Protein AF-U6LQ67-F1 (afdb_monomer)

Structure (mmCIF, N/CA/C/O backbone):
data_AF-U6LQ67-F1
#
_entry.id   AF-U6LQ67-F1
#
loop_
_atom_site.group_PDB
_atom_site.id
_atom_site.type_symbol
_atom_site.label_atom_id
_atom_site.label_alt_id
_atom_site.label_comp_id
_atom_site.label_asym_id
_atom_site.label_entity_id
_atom_site.label_seq_id
_atom_site.pdbx_PDB_ins_code
_atom_site.Cartn_x
_atom_site.Cartn_y
_atom_site.Cartn_z
_atom_site.occupancy
_atom_site.B_iso_or_equiv
_atom_site.auth_seq_id
_atom_site.auth_comp_id
_atom_site.auth_asym_id
_atom_site.auth_atom_id
_atom_site.pdbx_PDB_model_num
ATOM 1 N N . MET A 1 1 ? 51.094 27.244 -54.523 1.00 34.84 1 MET A N 1
ATOM 2 C CA . MET A 1 1 ? 50.079 27.861 -53.650 1.00 34.84 1 MET A CA 1
ATOM 3 C C . MET A 1 1 ? 49.718 26.811 -52.636 1.00 34.84 1 MET A C 1
ATOM 5 O O . MET A 1 1 ? 49.328 25.716 -53.022 1.00 34.84 1 MET A O 1
ATOM 9 N N . ASP A 1 2 ? 50.052 27.140 -51.400 1.00 28.16 2 ASP A N 1
ATOM 10 C CA . ASP A 1 2 ? 50.406 26.227 -50.329 1.00 28.16 2 ASP A CA 1
ATOM 11 C C . ASP A 1 2 ? 49.212 25.670 -49.557 1.00 28.16 2 ASP A C 1
ATOM 13 O O . ASP A 1 2 ? 48.165 26.298 -49.416 1.00 28.16 2 ASP A O 1
ATOM 17 N N . TRP A 1 3 ? 49.459 24.469 -49.049 1.00 30.73 3 TRP A N 1
ATOM 18 C CA . TRP A 1 3 ? 48.820 23.827 -47.910 1.00 30.73 3 TRP A CA 1
ATOM 19 C C . TRP A 1 3 ? 48.907 24.692 -46.640 1.00 30.73 3 TRP A C 1
ATOM 21 O O . TRP A 1 3 ? 49.939 25.317 -46.407 1.00 30.73 3 TRP A O 1
ATOM 31 N N . ASN A 1 4 ? 47.882 24.641 -45.781 1.00 27.70 4 ASN A N 1
ATOM 32 C CA . ASN A 1 4 ? 48.061 24.806 -44.336 1.00 27.70 4 ASN A CA 1
ATOM 33 C C . ASN A 1 4 ? 46.931 24.148 -43.526 1.00 27.70 4 ASN A C 1
ATOM 35 O O . ASN A 1 4 ? 45.749 24.293 -43.839 1.00 27.70 4 ASN A O 1
ATOM 39 N N . GLU A 1 5 ? 47.363 23.427 -42.493 1.00 33.50 5 GLU A N 1
ATOM 40 C CA . GLU A 1 5 ? 46.608 22.753 -41.433 1.00 33.50 5 GLU A CA 1
ATOM 41 C C . GLU A 1 5 ? 46.210 23.709 -40.287 1.00 33.50 5 GLU A C 1
ATOM 43 O O . GLU A 1 5 ? 46.824 24.760 -40.114 1.00 33.50 5 GLU A O 1
ATOM 48 N N . ALA A 1 6 ? 45.280 23.227 -39.443 1.00 29.20 6 ALA A N 1
ATOM 49 C CA . ALA A 1 6 ? 44.926 23.686 -38.086 1.00 29.20 6 ALA A CA 1
ATOM 50 C C . ALA A 1 6 ? 44.157 25.030 -38.006 1.00 29.20 6 ALA A C 1
ATOM 52 O O . ALA A 1 6 ? 44.469 25.984 -38.700 1.00 29.20 6 ALA A O 1
ATOM 53 N N . THR A 1 7 ? 43.091 25.194 -37.215 1.00 29.09 7 THR A N 1
ATOM 54 C CA . THR A 1 7 ? 42.844 24.722 -35.844 1.00 29.09 7 THR A CA 1
ATOM 55 C C . THR A 1 7 ? 41.350 24.526 -35.557 1.00 29.09 7 THR A C 1
ATOM 57 O O . THR A 1 7 ? 40.493 25.291 -35.993 1.00 29.09 7 THR A O 1
ATOM 60 N N . ALA A 1 8 ? 41.072 23.520 -34.729 1.00 28.45 8 ALA A N 1
ATOM 61 C CA . ALA A 1 8 ? 39.851 23.377 -33.954 1.00 28.45 8 ALA A CA 1
ATOM 62 C C . ALA A 1 8 ? 39.781 24.428 -32.831 1.00 28.45 8 ALA A C 1
ATOM 64 O O . ALA A 1 8 ? 40.790 24.674 -32.176 1.00 28.45 8 ALA A O 1
ATOM 65 N N . THR A 1 9 ? 38.584 24.952 -32.550 1.00 26.92 9 THR A N 1
ATOM 66 C CA . THR A 1 9 ? 38.190 25.424 -31.210 1.00 26.92 9 THR A CA 1
ATOM 67 C C . THR A 1 9 ? 36.676 25.328 -31.040 1.00 26.92 9 THR A C 1
ATOM 69 O O . THR A 1 9 ? 35.925 26.011 -31.729 1.00 26.92 9 THR A O 1
ATOM 72 N N . ASN A 1 10 ? 36.294 24.435 -30.125 1.00 27.80 10 ASN A N 1
ATOM 73 C CA . ASN A 1 10 ? 35.146 24.427 -29.216 1.00 27.80 10 ASN A CA 1
ATOM 74 C C . ASN A 1 10 ? 34.001 25.414 -29.489 1.00 27.80 10 ASN A C 1
ATOM 76 O O . ASN A 1 10 ? 34.122 26.613 -29.244 1.00 27.80 10 ASN A O 1
ATOM 80 N N . LEU A 1 11 ? 32.847 24.859 -29.859 1.00 27.86 11 LEU A N 1
ATOM 81 C CA . LEU A 1 11 ? 31.544 25.442 -29.565 1.00 27.86 11 LEU A CA 1
ATOM 82 C C . LEU A 1 11 ? 30.973 24.677 -28.368 1.00 27.86 11 LEU A C 1
ATOM 84 O O . LEU A 1 11 ? 30.613 23.507 -28.492 1.00 27.86 11 LEU A O 1
ATOM 88 N N . ASP A 1 12 ? 30.964 25.353 -27.219 1.00 25.84 12 ASP A N 1
ATOM 89 C CA . ASP A 1 12 ? 30.278 24.947 -25.994 1.00 25.84 12 ASP A CA 1
ATOM 90 C C . ASP A 1 12 ? 28.808 24.634 -26.303 1.00 25.84 12 ASP A C 1
ATOM 92 O O . ASP A 1 12 ? 28.009 25.518 -26.624 1.00 25.84 12 ASP A O 1
ATOM 96 N N . LEU A 1 13 ? 28.449 23.356 -26.198 1.00 28.00 13 LEU A N 1
ATOM 97 C CA . LEU A 1 13 ? 27.066 22.928 -26.058 1.00 28.00 13 LEU A CA 1
ATOM 98 C C . LEU A 1 13 ? 26.655 23.211 -24.614 1.00 28.00 13 LEU A C 1
ATOM 100 O O . LEU A 1 13 ? 27.131 22.567 -23.683 1.00 28.00 13 LEU A O 1
ATOM 104 N N . HIS A 1 14 ? 25.769 24.190 -24.442 1.00 26.80 14 HIS A N 1
ATOM 105 C CA . HIS A 1 14 ? 25.055 24.418 -23.194 1.00 26.80 14 HIS A CA 1
ATOM 106 C C . HIS A 1 14 ? 24.382 23.115 -22.738 1.00 26.80 14 HIS A C 1
ATOM 108 O O . HIS A 1 14 ? 23.381 22.688 -23.316 1.00 26.80 14 HIS A O 1
ATOM 114 N N . ALA A 1 15 ? 24.930 22.499 -21.691 1.00 29.09 15 ALA A N 1
ATOM 115 C CA . ALA A 1 15 ? 24.243 21.481 -20.920 1.00 29.09 15 ALA A CA 1
ATOM 116 C C . ALA A 1 15 ? 23.007 22.131 -20.280 1.00 29.09 15 ALA A C 1
ATOM 118 O O . ALA A 1 15 ? 23.117 22.946 -19.365 1.00 29.09 15 ALA A O 1
ATOM 119 N N . TYR A 1 16 ? 21.825 21.807 -20.801 1.00 28.92 16 TYR A N 1
ATOM 120 C CA . TYR A 1 16 ? 20.585 21.971 -20.054 1.00 28.92 16 TYR A CA 1
ATOM 121 C C . TYR A 1 16 ? 20.564 20.868 -18.997 1.00 28.92 16 TYR A C 1
ATOM 123 O O . TYR A 1 16 ? 20.139 19.745 -19.258 1.00 28.92 16 TYR A O 1
ATOM 131 N N . GLU A 1 17 ? 21.081 21.189 -17.816 1.00 30.50 17 GLU A N 1
ATOM 132 C CA . GLU A 1 17 ? 20.871 20.408 -16.604 1.00 30.50 17 GLU A CA 1
ATOM 133 C C . GLU A 1 17 ? 19.377 20.527 -16.263 1.00 30.50 17 GLU A C 1
ATOM 135 O O . GLU A 1 17 ? 18.907 21.532 -15.728 1.00 30.50 17 GLU A O 1
ATOM 140 N N . PHE A 1 18 ? 18.586 19.550 -16.716 1.00 36.59 18 PHE A N 1
ATOM 141 C CA . PHE A 1 18 ? 17.201 19.406 -16.285 1.00 36.59 18 PHE A CA 1
ATOM 142 C C . PHE A 1 18 ? 17.242 18.940 -14.833 1.00 36.59 18 PHE A C 1
ATOM 144 O O . PHE A 1 18 ? 17.422 17.757 -14.553 1.00 36.59 18 PHE A O 1
ATOM 151 N N . ASP A 1 19 ? 17.092 19.900 -13.926 1.00 34.44 19 ASP A N 1
ATOM 152 C CA . ASP A 1 19 ? 16.809 19.676 -12.516 1.00 34.44 19 ASP A CA 1
ATOM 153 C C . ASP A 1 19 ? 15.403 19.053 -12.435 1.00 34.44 19 ASP A C 1
ATOM 155 O O . ASP A 1 19 ? 14.383 19.737 -12.291 1.00 34.44 19 ASP A O 1
ATOM 159 N N . LEU A 1 20 ? 15.329 17.740 -12.685 1.00 38.47 20 LEU A N 1
ATOM 160 C CA . LEU A 1 20 ? 14.154 16.922 -12.416 1.00 38.47 20 LEU A CA 1
ATOM 161 C C . LEU A 1 20 ? 13.950 16.988 -10.908 1.00 38.47 20 LEU A C 1
ATOM 163 O O . LEU A 1 20 ? 14.510 16.184 -10.166 1.00 38.47 20 LEU A O 1
ATOM 167 N N . ARG A 1 21 ? 13.192 17.992 -10.458 1.00 34.97 21 ARG A N 1
ATOM 168 C CA . ARG A 1 21 ? 12.783 18.127 -9.064 1.00 34.97 21 ARG A CA 1
ATOM 169 C C . ARG A 1 21 ? 12.209 16.794 -8.630 1.00 34.97 21 ARG A C 1
ATOM 171 O O . ARG A 1 21 ? 11.147 16.382 -9.096 1.00 34.97 21 ARG A O 1
ATOM 178 N N . THR A 1 22 ? 12.938 16.105 -7.765 1.00 36.56 22 THR A N 1
ATOM 179 C CA . THR A 1 22 ? 12.464 14.863 -7.185 1.00 36.56 22 THR A CA 1
ATOM 180 C C . THR A 1 22 ? 11.156 15.170 -6.446 1.00 36.56 22 THR A C 1
ATOM 182 O O . THR A 1 22 ? 11.064 16.210 -5.782 1.00 36.56 22 THR A O 1
ATOM 185 N N . PRO A 1 23 ? 10.140 14.288 -6.491 1.00 37.06 23 PRO A N 1
ATOM 186 C CA . PRO A 1 23 ? 8.887 14.464 -5.745 1.00 37.06 23 PRO A CA 1
ATOM 187 C C . PRO A 1 23 ? 9.084 14.700 -4.238 1.00 37.06 23 PRO A C 1
ATOM 189 O O . PRO A 1 23 ? 8.153 15.094 -3.538 1.00 37.06 23 PRO A O 1
ATOM 192 N N . THR A 1 24 ? 10.299 14.489 -3.724 1.00 36.69 24 THR A N 1
ATOM 193 C CA . THR A 1 24 ? 10.688 14.820 -2.359 1.00 36.69 24 THR A CA 1
ATOM 194 C C . THR A 1 24 ? 10.690 16.317 -2.028 1.00 36.69 24 THR A C 1
ATOM 196 O O . THR A 1 24 ? 10.490 16.657 -0.864 1.00 36.69 24 THR A O 1
ATOM 199 N N . GLU A 1 25 ? 10.807 17.239 -2.993 1.00 37.34 25 GLU A N 1
ATOM 200 C CA . GLU A 1 25 ? 10.705 18.678 -2.680 1.00 37.34 25 GLU A CA 1
ATOM 201 C C . GLU A 1 25 ? 9.300 19.088 -2.189 1.00 37.34 25 GLU A C 1
ATOM 203 O O . GLU A 1 25 ? 9.156 20.059 -1.440 1.00 37.34 25 GLU A O 1
ATOM 208 N N . ALA A 1 26 ? 8.263 18.305 -2.514 1.00 35.53 26 ALA A N 1
ATOM 209 C CA . ALA A 1 26 ? 6.903 18.503 -2.009 1.00 35.53 26 ALA A CA 1
ATOM 210 C C . ALA A 1 26 ? 6.765 18.240 -0.492 1.00 35.53 26 ALA A C 1
ATOM 212 O O . ALA A 1 26 ? 5.780 18.663 0.117 1.00 35.53 26 ALA A O 1
ATOM 213 N N . PHE A 1 27 ? 7.758 17.611 0.153 1.00 33.94 27 PHE A N 1
ATOM 214 C CA . PHE A 1 27 ? 7.773 17.406 1.608 1.00 33.94 27 PHE A CA 1
ATOM 215 C C . PHE A 1 27 ? 8.174 18.661 2.408 1.00 33.94 27 PHE A C 1
ATOM 217 O O . PHE A 1 27 ? 8.126 18.640 3.636 1.00 33.94 27 PHE A O 1
ATOM 224 N N . HIS A 1 28 ? 8.516 19.773 1.745 1.00 37.94 28 HIS A N 1
ATOM 225 C CA . HIS A 1 28 ? 8.918 21.032 2.394 1.00 37.94 28 HIS A CA 1
ATOM 226 C C . HIS A 1 28 ? 7.809 22.101 2.455 1.00 37.94 28 HIS A C 1
ATOM 228 O O . HIS A 1 28 ? 8.085 23.281 2.689 1.00 37.94 28 HIS A O 1
ATOM 234 N N . GLY A 1 29 ? 6.543 21.716 2.260 1.00 33.41 29 GLY A N 1
ATOM 235 C CA . GLY A 1 29 ? 5.403 22.630 2.360 1.00 33.41 29 GLY A CA 1
ATOM 236 C C . GLY A 1 29 ? 5.190 23.192 3.783 1.00 33.41 29 GLY A C 1
ATOM 237 O O . GLY A 1 29 ? 5.403 22.490 4.772 1.00 33.41 29 GLY A O 1
ATOM 238 N N . PRO A 1 30 ? 4.690 24.436 3.933 1.00 35.97 30 PRO A N 1
ATOM 239 C CA . PRO A 1 30 ? 4.509 25.099 5.234 1.00 35.97 30 PRO A CA 1
ATOM 240 C C . PRO A 1 30 ? 3.504 24.413 6.180 1.00 35.97 30 PRO A C 1
ATOM 242 O O . PRO A 1 30 ? 3.394 24.806 7.339 1.00 35.97 30 PRO A O 1
ATOM 245 N N . GLN A 1 31 ? 2.779 23.391 5.715 1.00 34.81 31 GLN A N 1
ATOM 246 C CA . GLN A 1 31 ? 1.830 22.621 6.524 1.00 34.81 31 GLN A CA 1
ATOM 247 C C . GLN A 1 31 ? 2.480 21.448 7.288 1.00 34.81 31 GLN A C 1
ATOM 249 O O . GLN A 1 31 ? 1.849 20.898 8.187 1.00 34.81 31 GLN A O 1
ATOM 254 N N . PHE A 1 32 ? 3.747 21.118 6.994 1.00 36.56 32 PHE A N 1
ATOM 255 C CA . PHE A 1 32 ? 4.574 20.164 7.743 1.00 36.56 32 PHE A CA 1
ATOM 256 C C . PHE A 1 32 ? 6.036 20.651 7.775 1.00 36.56 32 PHE A C 1
ATOM 258 O O . PHE A 1 32 ? 6.843 20.240 6.943 1.00 36.56 32 PHE A O 1
ATOM 265 N N . PRO A 1 33 ? 6.424 21.542 8.707 1.00 35.28 33 PRO A N 1
ATOM 266 C CA . PRO A 1 33 ? 7.796 22.026 8.761 1.00 35.28 33 PRO A CA 1
ATOM 267 C C . PRO A 1 33 ? 8.719 20.929 9.314 1.00 35.28 33 PRO A C 1
ATOM 269 O O . PRO A 1 33 ? 8.912 20.806 10.520 1.00 35.28 33 PRO A O 1
ATOM 272 N N . LEU A 1 34 ? 9.335 20.158 8.416 1.00 37.56 34 LEU A N 1
ATOM 273 C CA . LEU A 1 34 ? 10.495 19.296 8.698 1.00 37.56 34 LEU A CA 1
ATOM 274 C C . LEU A 1 34 ? 11.811 20.099 8.837 1.00 37.56 34 LEU A C 1
ATOM 276 O O . LEU A 1 34 ? 12.871 19.530 9.082 1.00 37.56 34 LEU A O 1
ATOM 280 N N . ASN A 1 35 ? 11.763 21.430 8.710 1.00 31.62 35 ASN A N 1
ATOM 281 C CA . ASN A 1 35 ? 12.937 22.286 8.507 1.00 31.62 35 ASN A CA 1
ATOM 282 C C . ASN A 1 35 ? 13.751 22.658 9.763 1.00 31.62 35 ASN A C 1
ATOM 284 O O . ASN A 1 35 ? 14.553 23.586 9.683 1.00 31.62 35 ASN A O 1
ATOM 288 N N . ASP A 1 36 ? 13.628 21.966 10.901 1.00 32.84 36 ASP A N 1
ATOM 289 C CA . ASP A 1 36 ? 14.547 22.243 12.018 1.00 32.84 36 ASP A CA 1
ATOM 290 C C . ASP A 1 36 ? 14.959 21.015 12.842 1.00 32.84 36 ASP A C 1
ATOM 292 O O . ASP A 1 36 ? 14.513 20.777 13.965 1.00 32.84 36 ASP A O 1
ATOM 296 N N . ALA A 1 37 ? 15.895 20.241 12.289 1.00 33.72 37 ALA A N 1
ATOM 297 C CA . ALA A 1 37 ? 16.601 19.185 13.016 1.00 33.72 37 ALA A CA 1
ATOM 298 C C . ALA A 1 37 ? 17.593 19.729 14.072 1.00 33.72 37 ALA A C 1
ATOM 300 O O . ALA A 1 37 ? 18.193 18.944 14.806 1.00 33.72 37 ALA A O 1
ATOM 301 N N . ARG A 1 38 ? 17.789 21.055 14.187 1.00 32.66 38 ARG A N 1
ATOM 302 C CA . ARG A 1 38 ? 18.742 21.658 15.141 1.00 32.66 38 ARG A CA 1
ATOM 303 C C . ARG A 1 38 ? 18.117 21.986 16.499 1.00 32.66 38 ARG A C 1
ATOM 305 O O . ARG A 1 38 ? 18.852 22.302 17.431 1.00 32.66 38 ARG A O 1
ATOM 312 N N . LEU A 1 39 ? 16.798 21.848 16.644 1.00 28.50 39 LEU A N 1
ATOM 313 C CA . LEU A 1 39 ? 16.092 21.995 17.925 1.00 28.50 39 LEU A CA 1
ATOM 314 C C . LEU A 1 39 ? 15.963 20.692 18.733 1.00 28.50 39 LEU A C 1
ATOM 316 O O . LEU A 1 39 ? 15.485 20.729 19.864 1.00 28.50 39 LEU A O 1
ATOM 320 N N . TRP A 1 40 ? 16.440 19.558 18.210 1.00 37.53 40 TRP A N 1
ATOM 321 C CA . TRP A 1 40 ? 16.346 18.253 18.877 1.00 37.53 40 TRP A CA 1
ATOM 322 C C . TRP A 1 40 ? 17.724 17.646 19.158 1.00 37.53 40 TRP A C 1
ATOM 324 O O . TRP A 1 40 ? 18.002 16.495 18.832 1.00 37.53 40 TRP A O 1
ATOM 334 N N . VAL A 1 41 ? 18.598 18.422 19.804 1.00 25.98 41 VAL A N 1
ATOM 335 C CA . VAL A 1 41 ? 19.738 17.849 20.530 1.00 25.98 41 VAL A CA 1
ATOM 336 C C . VAL A 1 41 ? 19.187 17.252 21.824 1.00 25.98 41 VAL A C 1
ATOM 338 O O . VAL A 1 41 ? 18.894 17.968 22.780 1.00 25.98 41 VAL A O 1
ATOM 341 N N . PHE A 1 42 ? 19.001 15.933 21.847 1.00 29.73 42 PHE A N 1
ATOM 342 C CA . PHE A 1 42 ? 18.798 15.206 23.096 1.00 29.73 42 PHE A CA 1
ATOM 343 C C . PHE A 1 42 ? 20.092 15.269 23.911 1.00 29.73 42 PHE A C 1
ATOM 345 O O . PHE A 1 42 ? 21.100 14.668 23.543 1.00 29.73 42 PHE A O 1
ATOM 352 N N . ASP A 1 43 ? 20.048 15.992 25.027 1.00 27.47 43 ASP A N 1
ATOM 353 C CA . ASP A 1 43 ? 21.091 15.953 26.043 1.00 27.47 43 ASP A CA 1
ATOM 354 C C . ASP A 1 43 ? 21.043 14.564 26.709 1.00 27.47 43 ASP A C 1
ATOM 356 O O . ASP A 1 43 ? 20.113 14.240 27.455 1.00 27.47 43 ASP A O 1
ATOM 360 N N . GLN A 1 44 ? 22.004 13.693 26.382 1.00 32.31 44 GLN A N 1
ATOM 361 C CA . GLN A 1 44 ? 22.204 12.419 27.075 1.00 32.31 44 GLN A CA 1
ATOM 362 C C . GLN A 1 44 ? 22.788 12.691 28.466 1.00 32.31 44 GLN A C 1
ATOM 364 O O . GLN A 1 44 ? 23.974 12.485 28.718 1.00 32.31 44 GLN A O 1
ATOM 369 N N . GLN A 1 45 ? 21.950 13.137 29.398 1.00 28.88 45 GLN A N 1
ATOM 370 C CA . GLN A 1 45 ? 22.269 13.044 30.818 1.00 28.88 45 GLN A CA 1
ATOM 371 C C . GLN A 1 45 ? 21.739 11.717 31.356 1.00 28.88 45 GLN A C 1
ATOM 373 O O . GLN A 1 45 ? 20.560 11.566 31.669 1.00 28.88 45 GLN A O 1
ATOM 378 N N . SER A 1 46 ? 22.637 10.739 31.451 1.00 32.03 46 SER A N 1
ATOM 379 C CA . SER A 1 46 ? 22.440 9.519 32.231 1.00 32.03 46 SER A CA 1
ATOM 380 C C . SER A 1 46 ? 22.202 9.880 33.703 1.00 32.03 46 SER A C 1
ATOM 382 O O . SER A 1 46 ? 23.102 10.452 34.321 1.00 32.03 46 SER A O 1
ATOM 384 N N . PRO A 1 47 ? 21.066 9.521 34.329 1.00 34.62 47 PRO A N 1
ATOM 385 C CA . PRO A 1 47 ? 20.961 9.601 35.772 1.00 34.62 47 PRO A CA 1
ATOM 386 C C . PRO A 1 47 ? 21.604 8.347 36.374 1.00 34.62 47 PRO A C 1
ATOM 388 O O . PRO A 1 47 ? 21.013 7.269 36.417 1.00 34.62 47 PRO A O 1
ATOM 391 N N . SER A 1 48 ? 22.835 8.492 36.859 1.00 38.38 48 SER A N 1
ATOM 392 C CA . SER A 1 48 ? 23.416 7.576 37.838 1.00 38.38 48 SER A CA 1
ATOM 393 C C . SER A 1 48 ? 22.705 7.783 39.178 1.00 38.38 48 SER A C 1
ATOM 395 O O . SER A 1 48 ? 23.070 8.664 39.954 1.00 38.38 48 SER A O 1
ATOM 397 N N . GLY A 1 49 ? 21.659 6.997 39.424 1.00 32.84 49 GLY A N 1
ATOM 398 C CA . GLY A 1 49 ? 20.948 6.938 40.697 1.00 32.84 49 GLY A CA 1
ATOM 399 C C . GLY A 1 49 ? 21.101 5.561 41.326 1.00 32.84 49 GLY A C 1
ATOM 400 O O . GLY A 1 49 ? 20.323 4.656 41.046 1.00 32.84 49 GLY A O 1
ATOM 401 N N . THR A 1 50 ? 22.123 5.401 42.161 1.00 38.16 50 THR A N 1
ATOM 402 C CA . THR A 1 50 ? 22.292 4.254 43.055 1.00 38.16 50 THR A CA 1
ATOM 403 C C . THR A 1 50 ? 21.220 4.326 44.139 1.00 38.16 50 THR A C 1
ATOM 405 O O . THR A 1 50 ? 21.161 5.301 44.887 1.00 38.16 50 THR A O 1
ATOM 408 N N . THR A 1 51 ? 20.384 3.301 44.276 1.00 30.69 51 THR A N 1
ATOM 409 C CA . THR A 1 51 ? 19.619 3.090 45.511 1.00 30.69 51 THR A CA 1
ATOM 410 C C . THR A 1 51 ? 19.660 1.613 45.853 1.00 30.69 51 THR A C 1
ATOM 412 O O . THR A 1 51 ? 18.994 0.778 45.249 1.00 30.69 51 THR A O 1
ATOM 415 N N . THR A 1 52 ? 20.545 1.318 46.796 1.00 38.53 52 THR A N 1
ATOM 416 C CA . THR A 1 52 ? 20.590 0.089 47.573 1.00 38.53 52 THR A CA 1
ATOM 417 C C . THR A 1 52 ? 19.390 0.103 48.505 1.00 38.53 52 THR A C 1
ATOM 419 O O . THR A 1 52 ? 19.284 1.031 49.302 1.00 38.53 52 THR A O 1
ATOM 422 N N . ASP A 1 53 ? 18.531 -0.910 48.448 1.00 35.25 53 ASP A N 1
ATOM 423 C CA . ASP A 1 53 ? 17.715 -1.233 49.610 1.00 35.25 53 ASP A CA 1
ATOM 424 C C . ASP A 1 53 ? 17.626 -2.743 49.806 1.00 35.25 53 ASP A C 1
ATOM 426 O O . ASP A 1 53 ? 17.412 -3.525 48.878 1.00 35.25 53 ASP A O 1
ATOM 430 N N . GLN A 1 54 ? 17.931 -3.119 51.041 1.00 38.31 54 GLN A N 1
ATOM 431 C CA . GLN A 1 54 ? 18.059 -4.476 51.538 1.00 38.31 54 GLN A CA 1
ATOM 432 C C . GLN A 1 54 ? 16.670 -5.066 51.786 1.00 38.31 54 GLN A C 1
ATOM 434 O O . GLN A 1 54 ? 15.786 -4.390 52.306 1.00 38.31 54 GLN A O 1
ATOM 439 N N . MET A 1 55 ? 16.508 -6.363 51.531 1.00 35.22 55 MET A N 1
ATOM 440 C CA . MET A 1 55 ? 15.483 -7.158 52.206 1.00 35.22 55 MET A CA 1
ATOM 441 C C . MET A 1 55 ? 16.134 -8.366 52.891 1.00 35.22 55 MET A C 1
ATOM 443 O O . MET A 1 55 ? 17.085 -8.931 52.342 1.00 35.22 55 MET A O 1
ATOM 447 N N . PRO A 1 56 ? 15.680 -8.730 54.104 1.00 46.38 56 PRO A N 1
ATOM 448 C CA . PRO A 1 56 ? 16.380 -9.667 54.965 1.00 46.38 56 PRO A CA 1
ATOM 449 C C . PRO A 1 56 ? 16.067 -11.118 54.598 1.00 46.38 56 PRO A C 1
ATOM 451 O O . PRO A 1 56 ? 14.951 -11.465 54.211 1.00 46.38 56 PRO A O 1
ATOM 454 N N . GLY A 1 57 ? 17.089 -11.957 54.754 1.00 35.59 57 GLY A N 1
ATOM 455 C CA . GLY A 1 57 ? 16.999 -13.401 54.609 1.00 35.59 57 GLY A CA 1
ATOM 456 C C . GLY A 1 57 ? 16.180 -14.049 55.723 1.00 35.59 57 GLY A C 1
ATOM 457 O O . GLY A 1 57 ? 16.207 -13.617 56.875 1.00 35.59 57 GLY A O 1
ATOM 458 N N . VAL A 1 58 ? 15.483 -15.119 55.349 1.00 45.56 58 VAL A N 1
ATOM 459 C CA . VAL A 1 58 ? 14.927 -16.108 56.270 1.00 45.56 58 VAL A CA 1
ATOM 460 C C . VAL A 1 58 ? 15.703 -17.402 56.053 1.00 45.56 58 VAL A C 1
ATOM 462 O O . VAL A 1 58 ? 15.794 -17.912 54.936 1.00 45.56 58 VAL A O 1
ATOM 465 N N . GLU A 1 59 ? 16.307 -17.857 57.142 1.00 43.34 59 GLU A N 1
ATOM 466 C CA . GLU A 1 59 ? 17.115 -19.059 57.281 1.00 43.34 59 GLU A CA 1
ATOM 467 C C . GLU A 1 59 ? 16.279 -20.346 57.397 1.00 43.34 59 GLU A C 1
ATOM 469 O O . GLU A 1 59 ? 15.199 -20.361 57.981 1.00 43.34 59 GLU A O 1
ATOM 474 N N . GLU A 1 60 ? 16.902 -21.411 56.880 1.00 41.53 60 GLU A N 1
ATOM 475 C CA . GLU A 1 60 ? 16.990 -22.791 57.392 1.00 41.53 60 GLU A CA 1
ATOM 476 C C . GLU A 1 60 ? 15.775 -23.737 57.440 1.00 41.53 60 GLU A C 1
ATOM 478 O O . GLU A 1 60 ? 14.717 -23.458 57.994 1.00 41.53 60 GLU A O 1
ATOM 483 N N . GLY A 1 61 ? 16.007 -24.969 56.949 1.00 32.34 61 GLY A N 1
ATOM 484 C CA . GLY A 1 61 ? 15.086 -26.087 57.167 1.00 32.34 61 GLY A CA 1
ATOM 485 C C . GLY A 1 61 ? 15.341 -27.418 56.437 1.00 32.34 61 GLY A C 1
ATOM 486 O O . GLY A 1 61 ? 14.423 -27.924 55.814 1.00 32.34 61 GLY A O 1
ATOM 487 N N . ASN A 1 62 ? 16.542 -27.996 56.572 1.00 35.22 62 ASN A N 1
ATOM 488 C CA . ASN A 1 62 ? 16.848 -29.440 56.717 1.00 35.22 62 ASN A CA 1
ATOM 489 C C . ASN A 1 62 ? 16.483 -30.552 55.676 1.00 35.22 62 ASN A C 1
ATOM 491 O O . ASN A 1 62 ? 15.329 -30.885 55.435 1.00 35.22 62 ASN A O 1
ATOM 495 N N . THR A 1 63 ? 17.576 -31.254 55.300 1.00 38.72 63 THR A N 1
ATOM 496 C CA . THR A 1 63 ? 17.855 -32.724 55.306 1.00 38.72 63 THR A CA 1
ATOM 497 C C . THR A 1 63 ? 17.518 -33.653 54.112 1.00 38.72 63 THR A C 1
ATOM 499 O O . THR A 1 63 ? 16.667 -33.348 53.285 1.00 38.72 63 THR A O 1
ATOM 502 N N . PRO A 1 64 ? 18.290 -34.767 53.949 1.00 53.31 64 PRO A N 1
ATOM 503 C CA . PRO A 1 64 ? 18.744 -35.263 52.648 1.00 53.31 64 PRO A CA 1
ATOM 504 C C . PRO A 1 64 ? 18.155 -36.625 52.246 1.00 53.31 64 PRO A C 1
ATOM 506 O O . PRO A 1 64 ? 17.777 -37.434 53.092 1.00 53.31 64 PRO A O 1
ATOM 509 N N . VAL A 1 65 ? 18.230 -36.950 50.952 1.00 43.84 65 VAL A N 1
ATOM 510 C CA . VAL A 1 65 ? 18.068 -38.325 50.459 1.00 43.84 65 VAL A CA 1
ATOM 511 C C . VAL A 1 65 ? 19.238 -38.685 49.546 1.00 43.84 65 VAL A C 1
ATOM 513 O O . VAL A 1 65 ? 19.440 -38.104 48.483 1.00 43.84 65 VAL A O 1
ATOM 516 N N . LYS A 1 66 ? 20.021 -39.666 50.009 1.00 42.72 66 LYS A N 1
ATOM 517 C CA . LYS A 1 66 ? 20.956 -40.471 49.217 1.00 42.72 66 LYS A CA 1
ATOM 518 C C . LYS A 1 66 ? 20.193 -41.172 48.095 1.00 42.72 66 LYS A C 1
ATOM 520 O O . LYS A 1 66 ? 19.192 -41.811 48.389 1.00 42.72 66 LYS A O 1
ATOM 525 N N . ASN A 1 67 ? 20.743 -41.187 46.883 1.00 39.34 67 ASN A N 1
ATOM 526 C CA . ASN A 1 67 ? 20.813 -42.420 46.102 1.00 39.34 67 ASN A CA 1
ATOM 527 C C . ASN A 1 67 ? 21.954 -42.373 45.083 1.00 39.34 67 ASN A C 1
ATOM 529 O O . ASN A 1 67 ? 22.126 -41.427 44.322 1.00 39.34 67 ASN A O 1
ATOM 533 N N . SER A 1 68 ? 22.749 -43.431 45.160 1.00 44.50 68 SER A N 1
ATOM 534 C CA . SER A 1 68 ? 23.847 -43.850 44.302 1.00 44.50 68 SER A CA 1
ATOM 535 C C . SER A 1 68 ? 23.357 -44.348 42.942 1.00 44.50 68 SER A C 1
ATOM 537 O O . SER A 1 68 ? 22.331 -45.021 42.872 1.00 44.50 68 SER A O 1
ATOM 539 N N . GLY A 1 69 ? 24.152 -44.121 41.898 1.00 36.06 69 GLY A N 1
ATOM 540 C CA . GLY A 1 69 ? 23.998 -44.775 40.600 1.00 36.06 69 GLY A CA 1
ATOM 541 C C . GLY A 1 69 ? 25.073 -44.318 39.621 1.00 36.06 69 GLY A C 1
ATOM 542 O O . GLY A 1 69 ? 24.977 -43.237 39.055 1.00 36.06 69 GLY A O 1
ATOM 543 N N . GLU A 1 70 ? 26.118 -45.129 39.489 1.00 38.41 70 GLU A N 1
ATOM 544 C CA . GLU A 1 70 ? 27.226 -45.004 38.540 1.00 38.41 70 GLU A CA 1
ATOM 545 C C . GLU A 1 70 ? 26.751 -44.962 37.077 1.00 38.41 70 GLU A C 1
ATOM 547 O O . GLU A 1 70 ? 25.845 -45.705 36.708 1.00 38.41 70 GLU A O 1
ATOM 552 N N . ALA A 1 71 ? 27.418 -44.175 36.223 1.00 36.41 71 ALA A N 1
ATOM 553 C CA . ALA A 1 71 ? 28.273 -44.697 35.144 1.00 36.41 71 ALA A CA 1
ATOM 554 C C . ALA A 1 71 ? 28.624 -43.625 34.089 1.00 36.41 71 ALA A C 1
ATOM 556 O O . ALA A 1 71 ? 27.755 -43.030 33.468 1.00 36.41 71 ALA A O 1
ATOM 557 N N . SER A 1 72 ? 29.935 -43.501 33.857 1.00 37.78 72 SER A N 1
ATOM 558 C CA . SER A 1 72 ? 30.614 -43.425 32.553 1.00 37.78 72 SER A CA 1
ATOM 559 C C . SER A 1 72 ? 30.240 -42.333 31.538 1.00 37.78 72 SER A C 1
ATOM 561 O O . SER A 1 72 ? 29.171 -42.339 30.940 1.00 37.78 72 SER A O 1
ATOM 563 N N . GLY A 1 73 ? 31.225 -41.492 31.207 1.00 33.88 73 GLY A N 1
ATOM 564 C CA . GLY A 1 73 ? 31.203 -40.689 29.982 1.00 33.88 73 GLY A CA 1
ATOM 565 C C . GLY A 1 73 ? 32.217 -39.553 29.991 1.00 33.88 73 GLY A C 1
ATOM 566 O O . GLY A 1 73 ? 31.883 -38.424 30.329 1.00 33.88 73 GLY A O 1
ATOM 567 N N . ALA A 1 74 ? 33.467 -39.854 29.642 1.00 42.03 74 ALA A N 1
ATOM 568 C CA . ALA A 1 74 ? 34.536 -38.873 29.486 1.00 42.03 74 ALA A CA 1
ATOM 569 C C . ALA A 1 74 ? 34.284 -37.934 28.287 1.00 42.03 74 ALA A C 1
ATOM 571 O O . ALA A 1 74 ? 34.001 -38.402 27.186 1.00 42.03 74 ALA A O 1
ATOM 572 N N . ALA A 1 75 ? 34.464 -36.625 28.490 1.00 42.62 75 ALA A N 1
ATOM 573 C CA . ALA A 1 75 ? 34.551 -35.607 27.438 1.00 42.62 75 ALA A CA 1
ATOM 574 C C . ALA A 1 75 ? 35.616 -34.543 27.814 1.00 42.62 75 ALA A C 1
ATOM 576 O O . ALA A 1 75 ? 35.860 -34.331 29.006 1.00 42.62 75 ALA A O 1
ATOM 577 N N . PRO A 1 76 ? 36.305 -33.924 26.832 1.00 53.75 76 PRO A N 1
ATOM 578 C CA . PRO A 1 76 ? 37.595 -33.249 27.020 1.00 53.75 76 PRO A CA 1
ATOM 579 C C . PRO A 1 76 ? 37.475 -31.794 27.527 1.00 53.75 76 PRO A C 1
ATOM 581 O O . PRO A 1 76 ? 36.395 -31.206 27.468 1.00 53.75 76 PRO A O 1
ATOM 584 N N . PRO A 1 77 ? 38.576 -31.184 28.020 1.00 46.88 77 PRO A N 1
ATOM 585 C CA . PRO A 1 77 ? 38.529 -29.885 28.681 1.00 46.88 77 PRO A CA 1
ATOM 586 C C . PRO A 1 77 ? 38.497 -28.723 27.678 1.00 46.88 77 PRO A C 1
ATOM 588 O O . PRO A 1 77 ? 39.348 -28.615 26.795 1.00 46.88 77 PRO A O 1
ATOM 591 N N . LEU A 1 78 ? 37.553 -27.802 27.879 1.00 40.44 78 LEU A N 1
ATOM 592 C CA . LEU A 1 78 ? 37.540 -26.490 27.235 1.00 40.44 78 LEU A CA 1
ATOM 593 C C . LEU A 1 78 ? 38.647 -25.606 27.824 1.00 40.44 78 LEU A C 1
ATOM 595 O O . LEU A 1 78 ? 38.680 -25.315 29.022 1.00 40.44 78 LEU A O 1
ATOM 599 N N . GLN A 1 79 ? 39.558 -25.182 26.949 1.00 38.25 79 GLN A N 1
ATOM 600 C CA . GLN A 1 79 ? 40.604 -24.211 27.235 1.00 38.25 79 GLN A CA 1
ATOM 601 C C . GLN A 1 79 ? 40.009 -22.833 27.538 1.00 38.25 79 GLN A C 1
ATOM 603 O O . GLN A 1 79 ? 39.231 -22.260 26.779 1.00 38.25 79 GLN A O 1
ATOM 608 N N . ARG A 1 80 ? 40.452 -22.291 28.668 1.00 38.22 80 ARG A N 1
ATOM 609 C CA . ARG A 1 80 ? 40.191 -20.946 29.166 1.00 38.22 80 ARG A CA 1
ATOM 610 C C . ARG A 1 80 ? 41.171 -19.989 28.477 1.00 38.22 80 ARG A C 1
ATOM 612 O O . ARG A 1 80 ? 42.358 -20.012 28.795 1.00 38.22 80 ARG A O 1
ATOM 619 N N . SER A 1 81 ? 40.698 -19.166 27.542 1.00 34.41 81 SER A N 1
ATOM 620 C CA . SER A 1 81 ? 41.524 -18.145 26.883 1.00 34.41 81 SER A CA 1
ATOM 621 C C . SER A 1 81 ? 41.287 -16.758 27.484 1.00 34.41 81 SER A C 1
ATOM 623 O O . SER A 1 81 ? 40.204 -16.192 27.382 1.00 34.41 81 SER A O 1
ATOM 625 N N . GLY A 1 82 ? 42.327 -16.252 28.149 1.00 32.44 82 GLY A N 1
ATOM 626 C CA . GLY A 1 82 ? 42.986 -15.008 27.747 1.00 32.44 82 GLY A CA 1
ATOM 627 C C . GLY A 1 82 ? 42.218 -13.690 27.836 1.00 32.44 82 GLY A C 1
ATOM 628 O O . GLY A 1 82 ? 41.627 -13.229 26.870 1.00 32.44 82 GLY A O 1
ATOM 629 N N . SER A 1 83 ? 42.397 -13.006 28.965 1.00 40.56 83 SER A N 1
ATOM 630 C CA . SER A 1 83 ? 42.209 -11.561 29.137 1.00 40.56 83 SER A CA 1
ATOM 631 C C . SER A 1 83 ? 43.080 -10.759 28.154 1.00 40.56 83 SER A C 1
ATOM 633 O O . SER A 1 83 ? 44.308 -10.804 28.251 1.00 40.56 83 SER A O 1
ATOM 635 N N . GLY A 1 84 ? 42.459 -9.952 27.290 1.00 34.75 84 GLY A N 1
ATOM 636 C CA . GLY A 1 84 ? 43.127 -8.951 26.456 1.00 34.75 84 GLY A CA 1
ATOM 637 C C . GLY A 1 84 ? 42.683 -7.531 26.813 1.00 34.75 84 GLY A C 1
ATOM 638 O O . GLY A 1 84 ? 41.684 -7.045 26.298 1.00 34.75 84 GLY A O 1
ATOM 639 N N . LYS A 1 85 ? 43.434 -6.850 27.688 1.00 45.81 85 LYS A N 1
ATOM 640 C CA . LYS A 1 85 ? 43.391 -5.385 27.831 1.00 45.81 85 LYS A CA 1
ATOM 641 C C . LYS A 1 85 ? 44.335 -4.780 26.791 1.00 45.81 85 LYS A C 1
ATOM 643 O O . LYS A 1 85 ? 45.530 -5.062 26.834 1.00 45.81 85 LYS A O 1
ATOM 648 N N . GLY A 1 86 ? 43.833 -3.924 25.902 1.00 36.06 86 GLY A N 1
ATOM 649 C CA . GLY A 1 86 ? 44.683 -3.242 24.928 1.00 36.06 86 GLY A CA 1
ATOM 650 C C . GLY A 1 86 ? 44.032 -2.056 24.216 1.00 36.06 86 GLY A C 1
ATOM 651 O O . GLY A 1 86 ? 43.277 -2.249 23.280 1.00 36.06 86 GLY A O 1
ATOM 652 N N . LYS A 1 87 ? 44.458 -0.851 24.626 1.00 40.03 87 LYS A N 1
ATOM 653 C CA . LYS A 1 87 ? 44.670 0.370 23.818 1.00 40.03 87 LYS A CA 1
ATOM 654 C C . LYS A 1 87 ? 43.446 1.069 23.197 1.00 40.03 87 LYS A C 1
ATOM 656 O O . LYS A 1 87 ? 43.074 0.826 22.058 1.00 40.03 87 LYS A O 1
ATOM 661 N N . LEU A 1 88 ? 42.955 2.080 23.918 1.00 40.25 88 LEU A N 1
ATOM 662 C CA . LEU A 1 88 ? 42.115 3.167 23.411 1.00 40.25 88 LEU A CA 1
ATOM 663 C C . LEU A 1 88 ? 42.913 4.480 23.491 1.00 40.25 88 LEU A C 1
ATOM 665 O O . LEU A 1 88 ? 42.899 5.138 24.524 1.00 40.25 88 LEU A O 1
ATOM 669 N N . THR A 1 89 ? 43.648 4.838 22.436 1.00 47.81 89 THR A N 1
ATOM 670 C CA . THR A 1 89 ? 44.336 6.144 22.328 1.00 47.81 89 THR A CA 1
ATOM 671 C C . THR A 1 89 ? 44.610 6.531 20.868 1.00 47.81 89 THR A C 1
ATOM 673 O O . THR A 1 89 ? 45.744 6.804 20.509 1.00 47.81 89 THR A O 1
ATOM 676 N N . VAL A 1 90 ? 43.587 6.587 20.005 1.00 49.31 90 VAL A N 1
ATOM 677 C CA . VAL A 1 90 ? 43.653 7.328 18.722 1.00 49.31 90 VAL A CA 1
ATOM 678 C C . VAL A 1 90 ? 42.240 7.777 18.315 1.00 49.31 90 VAL A C 1
ATOM 680 O O . VAL A 1 90 ? 41.618 7.137 17.484 1.00 49.31 90 VAL A O 1
ATOM 683 N N . PHE A 1 91 ? 41.684 8.842 18.905 1.00 49.06 91 PHE A N 1
ATOM 684 C CA . PHE A 1 91 ? 40.417 9.419 18.396 1.00 49.06 91 PHE A CA 1
ATOM 685 C C . PHE A 1 91 ? 40.304 10.951 18.461 1.00 49.06 91 PHE A C 1
ATOM 687 O O . PHE A 1 91 ? 39.330 11.513 17.976 1.00 49.06 91 PHE A O 1
ATOM 694 N N . ILE A 1 92 ? 41.313 11.666 18.971 1.00 49.22 92 ILE A N 1
ATOM 695 C CA . ILE A 1 92 ? 41.219 13.131 19.133 1.00 49.22 92 ILE A CA 1
ATOM 696 C C . ILE A 1 92 ? 41.584 13.893 17.837 1.00 49.22 92 ILE A C 1
ATOM 698 O O . ILE A 1 92 ? 41.181 15.037 17.658 1.00 49.22 92 ILE A O 1
ATOM 702 N N . GLY A 1 93 ? 42.262 13.258 16.872 1.00 42.84 93 GLY A N 1
ATOM 703 C CA . GLY A 1 93 ? 42.649 13.908 15.608 1.00 42.84 93 GLY A CA 1
ATOM 704 C C . GLY A 1 93 ? 41.532 14.045 14.563 1.00 42.84 93 GLY A C 1
ATOM 705 O O . GLY A 1 93 ? 41.592 14.940 13.726 1.00 42.84 93 GLY A O 1
ATOM 706 N N . SER A 1 94 ? 40.498 13.195 14.608 1.00 49.09 94 SER A N 1
ATOM 707 C CA . SER A 1 94 ? 39.484 13.119 13.540 1.00 49.09 94 SER A CA 1
ATOM 708 C C . SER A 1 94 ? 38.394 14.191 13.642 1.00 49.09 94 SER A C 1
ATOM 710 O O . SER A 1 94 ? 37.825 14.570 12.621 1.00 49.09 94 SER A O 1
ATOM 712 N N . LEU A 1 95 ? 38.102 14.705 14.843 1.00 51.88 95 LEU A N 1
ATOM 713 C CA . LEU A 1 95 ? 37.058 15.723 15.014 1.00 51.88 95 LEU A CA 1
ATOM 714 C C . LEU A 1 95 ? 37.494 17.109 14.519 1.00 51.88 95 LEU A C 1
ATOM 716 O O . LEU A 1 95 ? 36.675 17.840 13.970 1.00 51.88 95 LEU A O 1
ATOM 720 N N . ALA A 1 96 ? 38.778 17.458 14.656 1.00 55.31 96 ALA A N 1
ATOM 721 C CA . ALA A 1 96 ? 39.278 18.776 14.260 1.00 55.31 96 ALA A CA 1
ATOM 722 C C . ALA A 1 96 ? 39.229 18.990 12.734 1.00 55.31 96 ALA A C 1
ATOM 724 O O . ALA A 1 96 ? 38.895 20.079 12.264 1.00 55.31 96 ALA A O 1
ATOM 725 N N . VAL A 1 97 ? 39.494 17.936 11.953 1.00 60.28 97 VAL A N 1
ATOM 726 C CA . VAL A 1 97 ? 39.456 17.988 10.481 1.00 60.28 97 VAL A CA 1
ATOM 727 C C . VAL A 1 97 ? 38.016 18.111 9.969 1.00 60.28 97 VAL A C 1
ATOM 729 O O . VAL A 1 97 ? 37.747 18.911 9.074 1.00 60.28 97 VAL A O 1
ATOM 732 N N . LEU A 1 98 ? 37.071 17.404 10.598 1.00 58.59 98 LEU A N 1
ATOM 733 C CA . LEU A 1 98 ? 35.647 17.466 10.254 1.00 58.59 98 LEU A CA 1
ATOM 734 C C . LEU A 1 98 ? 35.037 18.838 10.566 1.00 58.59 98 LEU A C 1
ATOM 736 O O . LEU A 1 98 ? 34.288 19.374 9.753 1.00 58.59 98 LEU A O 1
ATOM 740 N N . SER A 1 99 ? 35.421 19.461 11.687 1.00 63.03 99 SER A N 1
ATOM 741 C CA . SER A 1 99 ? 34.969 20.819 12.012 1.00 63.03 99 SER A CA 1
ATOM 742 C C . SER A 1 99 ? 35.479 21.878 11.029 1.00 63.03 99 SER A C 1
ATOM 744 O O . SER A 1 99 ? 34.749 22.817 10.719 1.00 63.03 99 SER A O 1
ATOM 746 N N . LEU A 1 100 ? 36.693 21.723 10.487 1.00 63.06 100 LEU A N 1
ATOM 747 C CA . LEU A 1 100 ? 37.252 22.688 9.536 1.00 63.06 100 LEU A CA 1
ATOM 748 C C . LEU A 1 100 ? 36.583 22.579 8.154 1.00 63.06 100 LEU A C 1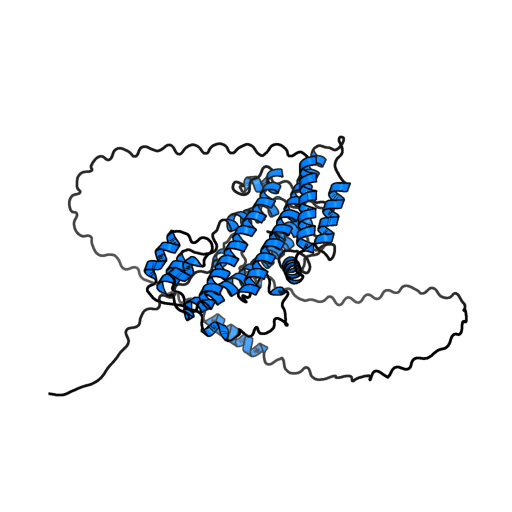
ATOM 750 O O . LEU A 1 100 ? 36.272 23.601 7.544 1.00 63.06 100 LEU A O 1
ATOM 754 N N . ALA A 1 101 ? 36.289 21.358 7.693 1.00 59.62 101 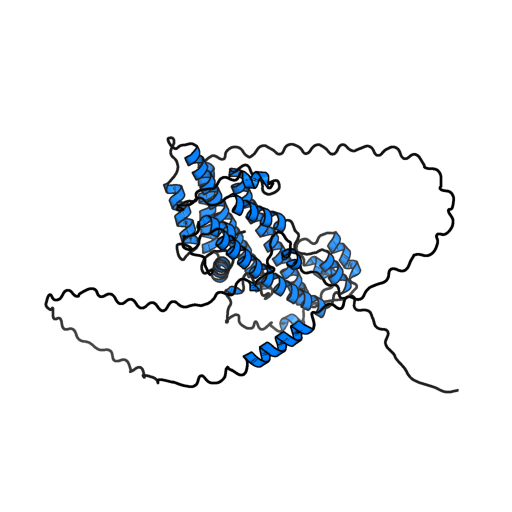ALA A N 1
ATOM 755 C CA . ALA A 1 101 ? 35.567 21.123 6.439 1.00 59.62 101 ALA A CA 1
ATOM 756 C C . ALA A 1 101 ? 34.138 21.700 6.469 1.00 59.62 101 ALA A C 1
ATOM 758 O O . ALA A 1 101 ? 33.667 22.270 5.483 1.00 59.62 101 ALA A O 1
ATOM 759 N N . LEU A 1 102 ? 33.476 21.630 7.628 1.00 63.69 102 LEU A N 1
ATOM 760 C CA . LEU A 1 102 ? 32.115 22.136 7.819 1.00 63.69 102 LEU A CA 1
ATOM 761 C C . LEU A 1 102 ? 32.060 23.675 7.812 1.00 63.69 102 LEU A C 1
ATOM 763 O O . LEU A 1 102 ? 31.126 24.258 7.265 1.00 63.69 102 LEU A O 1
ATOM 767 N N . VAL A 1 103 ? 33.095 24.347 8.331 1.00 68.44 103 VAL A N 1
ATOM 768 C CA . VAL A 1 103 ? 33.215 25.817 8.270 1.00 68.44 103 VAL A CA 1
ATOM 769 C C . VAL A 1 103 ? 33.466 26.307 6.838 1.00 68.44 103 VAL A C 1
ATOM 771 O O . VAL A 1 103 ? 32.899 27.322 6.435 1.00 68.44 103 VAL A O 1
ATOM 774 N N . VAL A 1 104 ? 34.245 25.572 6.035 1.00 63.34 104 VAL A N 1
ATOM 775 C CA . VAL A 1 104 ? 34.489 25.916 4.620 1.00 63.34 104 VAL A CA 1
ATOM 776 C C . VAL A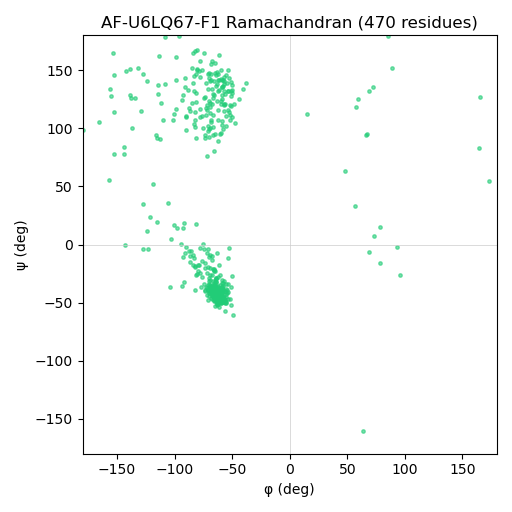 1 104 ? 33.226 25.727 3.761 1.00 63.34 104 VAL A C 1
ATOM 778 O O . VAL A 1 104 ? 32.943 26.563 2.900 1.00 63.34 104 VAL A O 1
ATOM 781 N N . CYS A 1 105 ? 32.412 24.702 4.040 1.00 54.53 105 CYS A N 1
ATOM 782 C CA . CYS A 1 105 ? 31.125 24.498 3.357 1.00 54.53 105 CYS A CA 1
ATOM 783 C C . CYS A 1 105 ? 30.067 25.543 3.753 1.00 54.53 105 CYS A C 1
ATOM 785 O O . CYS A 1 105 ? 29.236 25.933 2.939 1.00 54.53 105 CYS A O 1
ATOM 787 N N . LEU A 1 106 ? 30.099 26.051 4.989 1.00 52.66 106 LEU A N 1
ATOM 788 C CA . LEU A 1 106 ? 29.163 27.093 5.426 1.00 52.66 106 LEU A CA 1
ATOM 789 C C . LEU A 1 106 ? 29.519 28.485 4.879 1.00 52.66 106 LEU A C 1
ATOM 791 O O . LEU A 1 106 ? 28.623 29.298 4.661 1.00 52.66 106 LEU A O 1
ATOM 795 N N . ALA A 1 107 ? 30.797 28.761 4.606 1.00 49.34 107 ALA A N 1
ATOM 796 C CA . ALA A 1 107 ? 31.224 30.035 4.021 1.00 49.34 107 ALA A CA 1
ATOM 797 C C . ALA A 1 107 ? 30.867 30.179 2.525 1.00 49.34 107 ALA A C 1
ATOM 799 O O . ALA A 1 107 ? 30.791 31.299 2.022 1.00 49.34 107 ALA A O 1
ATOM 800 N N . SER A 1 108 ? 30.613 29.071 1.821 1.00 47.19 108 SER A N 1
ATOM 801 C CA . SER A 1 108 ? 30.246 29.048 0.394 1.00 47.19 108 SER A CA 1
ATOM 802 C C . SER A 1 108 ? 28.741 29.226 0.134 1.00 47.19 108 SER A C 1
ATOM 804 O O . SER A 1 108 ? 28.340 29.412 -1.010 1.00 47.19 108 SER A O 1
ATOM 806 N N . LEU A 1 109 ? 27.911 29.259 1.184 1.00 43.34 109 LEU A N 1
ATOM 807 C CA . LEU A 1 109 ? 26.449 29.398 1.099 1.00 43.34 109 LEU A CA 1
ATOM 808 C C . LEU A 1 109 ? 25.932 30.835 1.312 1.00 43.34 109 LEU A C 1
ATOM 810 O O . LEU A 1 109 ? 24.736 31.038 1.512 1.00 43.34 109 LEU A O 1
ATOM 814 N N . LEU A 1 110 ? 26.797 31.854 1.269 1.00 42.09 110 LEU A N 1
ATOM 815 C CA . LEU A 1 110 ? 26.356 33.253 1.310 1.00 42.09 110 LEU A CA 1
ATOM 816 C C . LEU A 1 110 ? 25.925 33.723 -0.094 1.00 42.09 110 LEU A C 1
ATOM 818 O O . LEU A 1 110 ? 26.775 33.849 -0.977 1.00 42.09 110 LEU A O 1
ATOM 822 N N . PRO A 1 111 ? 24.637 34.045 -0.326 1.00 46.31 111 PRO A N 1
ATOM 823 C CA . PRO A 1 111 ? 24.187 34.529 -1.622 1.00 46.31 111 PRO A CA 1
ATOM 824 C C . PRO A 1 111 ? 24.675 35.965 -1.855 1.00 46.31 111 PRO A C 1
ATOM 826 O O . PRO A 1 111 ? 24.292 36.908 -1.156 1.00 46.31 111 PRO A O 1
ATOM 829 N N . THR A 1 112 ? 25.496 36.154 -2.885 1.00 40.47 112 THR A N 1
ATOM 830 C CA . THR A 1 112 ? 25.797 37.475 -3.439 1.00 40.47 112 THR A CA 1
ATOM 831 C C . THR A 1 112 ? 24.554 37.998 -4.161 1.00 40.47 112 THR A C 1
ATOM 833 O O . THR A 1 112 ? 24.230 37.604 -5.276 1.00 40.47 112 THR A O 1
ATOM 836 N N . ARG A 1 113 ? 23.822 38.913 -3.515 1.00 37.41 113 ARG A N 1
ATOM 837 C CA . ARG A 1 113 ? 22.752 39.689 -4.160 1.00 37.41 113 ARG A CA 1
ATOM 838 C C . ARG A 1 113 ? 23.346 40.593 -5.246 1.00 37.41 113 ARG A C 1
ATOM 840 O O . ARG A 1 113 ? 23.753 41.718 -4.956 1.00 37.41 113 ARG A O 1
ATOM 847 N N . GLN A 1 114 ? 23.354 40.138 -6.495 1.00 39.97 114 GLN A N 1
ATOM 848 C CA . GLN A 1 114 ? 23.519 41.023 -7.646 1.00 39.97 114 GLN A CA 1
ATOM 849 C C . GLN A 1 114 ? 22.173 41.671 -7.994 1.00 39.97 114 GLN A C 1
ATOM 851 O O . GLN A 1 114 ? 21.164 41.006 -8.217 1.00 39.97 114 GLN A O 1
ATOM 856 N N . LYS A 1 115 ? 22.159 43.007 -7.989 1.00 40.47 115 LYS A N 1
ATOM 857 C CA . LYS A 1 115 ? 21.052 43.839 -8.467 1.00 40.47 115 LYS A CA 1
ATOM 858 C C . LYS A 1 115 ? 21.001 43.757 -9.994 1.00 40.47 115 LYS A C 1
ATOM 860 O O . LYS A 1 115 ? 21.911 44.258 -10.648 1.00 40.47 115 LYS A O 1
ATOM 865 N N . LEU A 1 116 ? 19.928 43.202 -10.549 1.00 36.03 116 LEU A N 1
ATOM 866 C CA . LEU A 1 116 ? 19.583 43.384 -11.959 1.00 36.03 116 LEU A CA 1
ATOM 867 C C . LEU A 1 116 ? 18.752 44.662 -12.101 1.00 36.03 116 LEU A C 1
ATOM 869 O O . LEU A 1 116 ? 17.660 44.786 -11.548 1.00 36.03 116 LEU A O 1
ATOM 873 N N . ALA A 1 117 ? 19.323 45.638 -12.804 1.00 39.50 117 ALA A N 1
ATOM 874 C CA . ALA A 1 117 ? 18.628 46.829 -13.260 1.00 39.50 117 ALA A CA 1
ATOM 875 C C . ALA A 1 117 ? 17.699 46.451 -14.422 1.00 39.50 117 ALA A C 1
ATOM 877 O O . ALA A 1 117 ? 18.131 45.840 -15.396 1.00 39.50 117 ALA A O 1
ATOM 878 N N . VAL A 1 118 ? 16.425 46.820 -14.305 1.00 44.34 118 VAL A N 1
ATOM 879 C CA . VAL A 1 118 ? 15.411 46.660 -15.350 1.00 44.34 118 VAL A CA 1
ATOM 880 C C . VAL A 1 118 ? 15.606 47.763 -16.392 1.00 44.34 118 VAL A C 1
ATOM 882 O O . VAL A 1 118 ? 15.479 48.948 -16.083 1.00 44.34 118 VAL A O 1
ATOM 885 N N . THR A 1 119 ? 15.933 47.371 -17.622 1.00 48.78 119 THR A N 1
ATOM 886 C CA . THR A 1 119 ? 15.988 48.244 -18.801 1.00 48.78 119 THR A CA 1
ATOM 887 C C . THR A 1 119 ? 14.605 48.300 -19.464 1.00 48.78 119 THR A C 1
ATOM 889 O O . THR A 1 119 ? 13.951 47.276 -19.637 1.00 48.78 119 THR A O 1
ATOM 892 N N . LEU A 1 120 ? 14.159 49.515 -19.797 1.00 53.81 120 LEU A N 1
ATOM 893 C CA . LEU A 1 120 ? 12.893 49.839 -20.469 1.00 53.81 120 LEU A CA 1
ATOM 894 C C . LEU A 1 120 ? 12.746 49.177 -21.859 1.00 53.81 120 LEU A C 1
ATOM 896 O O . LEU A 1 120 ? 13.750 49.027 -22.559 1.00 53.81 120 LEU A O 1
ATOM 900 N N . PRO A 1 121 ? 11.511 48.870 -22.308 1.00 61.53 121 PRO A N 1
ATOM 901 C CA . PRO A 1 121 ? 11.250 48.371 -23.657 1.00 61.53 121 PRO A CA 1
ATOM 902 C C . PRO A 1 121 ? 11.217 49.495 -24.726 1.00 61.53 121 PRO A C 1
ATOM 904 O O . PRO A 1 121 ? 10.827 50.625 -24.416 1.00 61.53 121 PRO A O 1
ATOM 907 N N . PRO A 1 122 ? 11.600 49.199 -25.988 1.00 67.31 122 PRO A N 1
ATOM 908 C CA . PRO A 1 122 ? 11.514 50.116 -27.133 1.00 67.31 122 PRO A CA 1
ATOM 909 C C . PRO A 1 122 ? 10.093 50.188 -27.752 1.00 67.31 122 PRO A C 1
ATOM 911 O O . PRO A 1 122 ? 9.233 49.371 -27.416 1.00 67.31 122 PRO A O 1
ATOM 914 N N . PRO A 1 123 ? 9.820 51.181 -28.630 1.00 55.41 123 PRO A N 1
ATOM 915 C CA . PRO A 1 123 ? 8.465 51.595 -29.002 1.00 55.41 123 PRO A CA 1
ATOM 916 C C . PRO A 1 123 ? 7.754 50.647 -29.979 1.00 55.41 123 PRO A C 1
ATOM 918 O O . PRO A 1 123 ? 8.371 50.005 -30.828 1.00 55.41 123 PRO A O 1
ATOM 921 N N . GLN A 1 124 ? 6.424 50.622 -29.857 1.00 57.62 124 GLN A N 1
ATOM 922 C CA . GLN A 1 124 ? 5.491 49.843 -30.671 1.00 57.62 124 GLN A CA 1
ATOM 923 C C . GLN A 1 124 ? 5.450 50.297 -32.145 1.00 57.62 124 GLN A C 1
ATOM 925 O O . GLN A 1 124 ? 5.423 51.504 -32.405 1.00 57.62 124 GLN A O 1
ATOM 930 N N . PRO A 1 125 ? 5.359 49.360 -33.110 1.00 58.66 125 PRO A N 1
ATOM 931 C CA . PRO A 1 125 ? 4.977 49.656 -34.484 1.00 58.66 125 PRO A CA 1
ATOM 932 C C . PRO A 1 125 ? 3.456 49.773 -34.654 1.00 58.66 125 PRO A C 1
ATOM 934 O O . PRO A 1 125 ? 2.670 49.087 -34.007 1.00 58.66 125 PRO A O 1
ATOM 937 N N . VAL A 1 126 ? 3.106 50.658 -35.580 1.00 59.78 126 VAL A N 1
ATOM 938 C CA . VAL A 1 126 ? 1.788 51.144 -35.999 1.00 59.78 126 VAL A CA 1
ATOM 939 C C . VAL A 1 126 ? 0.763 50.041 -36.309 1.00 59.78 126 VAL A C 1
ATOM 941 O O . VAL A 1 126 ? 1.025 49.107 -37.063 1.00 59.78 126 VAL A O 1
ATOM 944 N N . GLU A 1 127 ? -0.427 50.251 -35.747 1.00 50.91 127 GLU A N 1
ATOM 945 C CA . GLU A 1 127 ? -1.707 49.562 -35.944 1.00 50.91 127 GLU A CA 1
ATOM 946 C C . GLU A 1 127 ? -2.117 49.442 -37.425 1.00 50.91 127 GLU A C 1
ATOM 948 O O . GLU A 1 127 ? -2.209 50.438 -38.146 1.00 50.91 127 GLU A O 1
ATOM 953 N N . ALA A 1 128 ? -2.442 48.222 -37.859 1.00 70.06 128 ALA A N 1
ATOM 954 C CA . ALA A 1 128 ? -3.306 47.987 -39.013 1.00 70.06 128 ALA A CA 1
ATOM 955 C C . ALA A 1 128 ? -4.766 47.886 -38.526 1.00 70.06 128 ALA A C 1
ATOM 957 O O . ALA A 1 128 ? -4.999 47.339 -37.445 1.00 70.06 128 ALA A O 1
ATOM 958 N N . PRO A 1 129 ? -5.755 48.393 -39.284 1.00 69.44 129 PRO A N 1
ATOM 959 C CA . PRO A 1 129 ? -7.147 48.383 -38.854 1.00 69.44 129 PRO A CA 1
ATOM 960 C C . PRO A 1 129 ? -7.673 46.943 -38.709 1.00 69.44 129 PRO A C 1
ATOM 962 O O . PRO A 1 129 ? -7.416 46.109 -39.584 1.00 69.44 129 PRO A O 1
ATOM 965 N N . PRO A 1 130 ? -8.415 46.640 -37.629 1.00 68.44 130 PRO A N 1
ATOM 966 C CA . PRO A 1 130 ? -8.921 45.301 -37.367 1.00 68.44 130 PRO A CA 1
ATOM 967 C C . PRO A 1 130 ? -10.002 44.896 -38.386 1.00 68.44 130 PRO A C 1
ATOM 969 O O . PRO A 1 130 ? -10.841 45.725 -38.757 1.00 68.44 130 PRO A O 1
ATOM 972 N N . PRO A 1 131 ? -10.030 43.626 -38.831 1.00 68.94 131 PRO A N 1
ATOM 973 C CA . PRO A 1 131 ? -11.171 43.079 -39.554 1.00 68.94 131 PRO A CA 1
ATOM 974 C C . PRO A 1 131 ? -12.412 43.090 -38.653 1.00 68.94 131 PRO A C 1
ATOM 976 O O . PRO A 1 131 ? -12.329 42.853 -37.447 1.00 68.94 131 PRO A O 1
ATOM 979 N N . GLN A 1 132 ? -13.565 43.406 -39.246 1.00 66.06 132 GLN A N 1
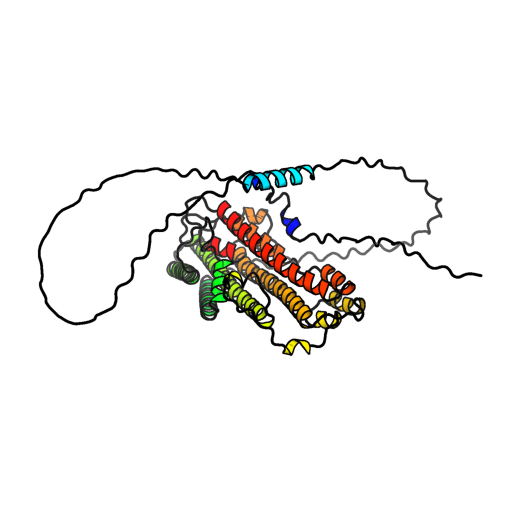ATOM 980 C CA . GLN A 1 132 ? -14.836 43.484 -38.532 1.00 66.06 132 GLN A CA 1
ATOM 981 C C . GLN A 1 132 ? -15.194 42.139 -37.872 1.00 66.06 132 GLN A C 1
ATOM 983 O O . GLN A 1 132 ? -14.948 41.091 -38.476 1.00 66.06 132 GLN A O 1
ATOM 988 N N . PRO A 1 133 ? -15.786 42.157 -36.663 1.00 62.25 133 PRO A N 1
ATOM 989 C CA . PRO A 1 133 ? -16.161 40.943 -35.959 1.00 62.25 133 PRO A CA 1
ATOM 990 C C . PRO A 1 133 ? -17.296 40.248 -36.708 1.00 62.25 133 PRO A C 1
ATOM 992 O O . PRO A 1 133 ? -18.370 40.817 -36.903 1.00 62.25 133 PRO A O 1
ATOM 995 N N . VAL A 1 134 ? -17.053 39.006 -37.114 1.00 70.06 134 VAL A N 1
ATOM 996 C CA . VAL A 1 134 ? -18.125 38.062 -37.424 1.00 70.06 134 VAL A CA 1
ATOM 997 C C . VAL A 1 134 ? -18.784 37.732 -36.086 1.00 70.06 134 VAL A C 1
ATOM 999 O O . VAL A 1 134 ? -18.105 37.257 -35.178 1.00 70.06 134 VAL A O 1
ATOM 1002 N N . GLU A 1 135 ? -20.073 38.047 -35.940 1.00 65.25 135 GLU A N 1
ATOM 1003 C CA . GLU A 1 135 ? -20.883 37.651 -34.784 1.00 65.25 135 GLU A CA 1
ATOM 1004 C C . GLU A 1 135 ? -20.920 36.120 -34.704 1.00 65.25 135 GLU A C 1
ATOM 1006 O O . GLU A 1 135 ? -21.717 35.455 -35.367 1.00 65.25 135 GLU A O 1
ATOM 1011 N N . GLU A 1 136 ? -20.020 35.555 -33.904 1.00 64.62 136 GLU A N 1
ATOM 1012 C CA . GLU A 1 136 ? -20.126 34.178 -33.451 1.00 64.62 136 GLU A CA 1
ATOM 1013 C C . GLU A 1 136 ? -21.353 34.079 -32.529 1.00 64.62 136 GLU A C 1
ATOM 1015 O O . GLU A 1 136 ? -21.474 34.867 -31.581 1.00 64.62 136 GLU A O 1
ATOM 1020 N N . PRO A 1 137 ? -22.297 33.157 -32.798 1.00 73.00 137 PRO A N 1
ATOM 1021 C CA . PRO A 1 137 ? -23.439 32.952 -31.923 1.00 73.00 137 PRO A CA 1
ATOM 1022 C C . PRO A 1 137 ? -22.934 32.610 -30.515 1.00 73.00 137 PRO A C 1
ATOM 1024 O O . PRO A 1 137 ? -21.974 31.846 -30.383 1.00 73.00 137 PRO A O 1
ATOM 1027 N N . PRO A 1 138 ? -23.555 33.171 -29.461 1.00 70.62 138 PRO A N 1
ATOM 1028 C CA . PRO A 1 138 ? -23.083 33.002 -28.096 1.00 70.62 138 PRO A CA 1
ATOM 1029 C C . PRO A 1 138 ? -22.948 31.508 -27.791 1.00 70.62 138 PRO A C 1
ATOM 1031 O O . PRO A 1 138 ? -23.883 30.757 -28.095 1.00 70.62 138 PRO A O 1
ATOM 1034 N N . PRO A 1 139 ? -21.812 31.065 -27.218 1.00 62.25 139 PRO A N 1
ATOM 1035 C CA . PRO A 1 139 ? -21.608 29.667 -26.890 1.00 62.25 139 PRO A CA 1
ATOM 1036 C C . PRO A 1 139 ? -22.784 29.219 -26.030 1.00 62.25 139 PRO A C 1
ATOM 1038 O O . PRO A 1 139 ? -23.024 29.761 -24.947 1.00 62.25 139 PRO A O 1
ATOM 1041 N N . GLN A 1 140 ? -23.563 28.275 -26.563 1.00 62.94 140 GLN A N 1
ATOM 1042 C CA . GLN A 1 140 ? -24.621 27.624 -25.813 1.00 62.94 140 GLN A CA 1
ATOM 1043 C C . GLN A 1 140 ? -23.959 27.043 -24.573 1.00 62.94 140 GLN A C 1
ATOM 1045 O O . GLN A 1 140 ? -23.129 26.139 -24.660 1.00 62.94 140 GLN A O 1
ATOM 1050 N N . ARG A 1 141 ? -24.284 27.636 -23.425 1.00 59.84 141 ARG A N 1
ATOM 1051 C CA . ARG A 1 141 ? -23.896 27.156 -22.110 1.00 59.84 141 ARG A CA 1
ATOM 1052 C C . ARG A 1 141 ? -24.493 25.760 -21.995 1.00 59.84 141 ARG A C 1
ATOM 1054 O O . ARG A 1 141 ? -25.683 25.624 -21.734 1.00 59.84 141 ARG A O 1
ATOM 1061 N N . VAL A 1 142 ? -23.690 24.743 -22.297 1.00 63.53 142 VAL A N 1
ATOM 1062 C CA . VAL A 1 142 ? -24.016 23.361 -21.971 1.00 63.53 142 VAL A CA 1
ATOM 1063 C C . VAL A 1 142 ? -24.169 23.375 -20.460 1.00 63.53 142 VAL A C 1
ATOM 1065 O O . VAL A 1 142 ? -23.197 23.617 -19.746 1.00 63.53 142 VAL A O 1
ATOM 1068 N N . GLU A 1 143 ? -25.412 23.286 -19.990 1.00 64.25 143 GLU A N 1
ATOM 1069 C CA . GLU A 1 143 ? -25.703 23.127 -18.574 1.00 64.25 143 GLU A CA 1
ATOM 1070 C C . GLU A 1 143 ? -25.002 21.844 -18.147 1.00 64.25 143 GLU A C 1
ATOM 1072 O O . GLU A 1 143 ? -25.416 20.742 -18.507 1.00 64.25 143 GLU A O 1
ATOM 1077 N N . GLU A 1 144 ? -23.864 22.016 -17.478 1.00 61.25 144 GLU A N 1
ATOM 1078 C CA . GLU A 1 144 ? -23.125 20.940 -16.848 1.00 61.25 144 GLU A CA 1
ATOM 1079 C C . GLU A 1 144 ? -24.132 20.209 -15.952 1.00 61.25 144 GLU A C 1
ATOM 1081 O O . GLU A 1 144 ? -24.716 20.842 -15.062 1.00 61.25 144 GLU A O 1
ATOM 1086 N N . PRO A 1 145 ? -24.458 18.938 -16.256 1.00 63.31 145 PRO A N 1
ATOM 1087 C CA . PRO A 1 145 ? -25.522 18.234 -15.567 1.00 63.31 145 PRO A CA 1
ATOM 1088 C C . PRO A 1 145 ? -25.199 18.266 -14.081 1.00 63.31 145 PRO A C 1
ATOM 1090 O O . PRO A 1 145 ? -24.120 17.825 -13.684 1.00 63.31 145 PRO A O 1
ATOM 1093 N N . SER A 1 146 ? -26.112 18.835 -13.281 1.00 64.31 146 SER A N 1
ATOM 1094 C CA . SER A 1 146 ? -25.952 18.890 -11.829 1.00 64.31 146 SER A CA 1
ATOM 1095 C C . SER A 1 146 ? -25.470 17.525 -11.346 1.00 64.31 146 SER A C 1
ATOM 1097 O O . SER A 1 146 ? -26.121 16.530 -11.690 1.00 64.31 146 SER A O 1
ATOM 1099 N N . PRO A 1 147 ? -24.342 17.460 -10.609 1.00 59.28 147 PRO A N 1
ATOM 1100 C CA . PRO A 1 147 ? -23.797 16.199 -10.138 1.00 59.28 147 PRO A CA 1
ATOM 1101 C C . PRO A 1 147 ? -24.925 15.449 -9.444 1.00 59.28 147 PRO A C 1
ATOM 1103 O O . PRO A 1 147 ? -25.555 15.977 -8.523 1.00 59.28 147 PRO A O 1
ATOM 1106 N N . GLN A 1 148 ? -25.254 14.267 -9.973 1.00 59.94 148 GLN A N 1
ATOM 1107 C CA . GLN A 1 148 ? -26.308 13.453 -9.392 1.00 59.94 148 GLN A CA 1
ATOM 1108 C C . GLN A 1 148 ? -25.980 13.271 -7.906 1.00 59.94 148 GLN A C 1
ATOM 1110 O O . GLN A 1 148 ? -24.827 12.967 -7.589 1.00 59.94 148 GLN A O 1
ATOM 1115 N N . PRO A 1 149 ? -26.950 13.480 -6.997 1.00 55.38 149 PRO A N 1
ATOM 1116 C CA . PRO A 1 149 ? -26.748 13.196 -5.588 1.00 55.38 149 PRO A CA 1
ATOM 1117 C C . PRO A 1 149 ? -26.225 11.770 -5.474 1.00 55.38 149 PRO A C 1
ATOM 1119 O O . PRO A 1 149 ? -26.874 10.837 -5.955 1.00 55.38 149 PRO A O 1
ATOM 1122 N N . PHE A 1 150 ? -25.029 11.612 -4.905 1.00 47.97 150 PHE A N 1
ATOM 1123 C CA . PHE A 1 150 ? -24.472 10.291 -4.666 1.00 47.97 150 PHE A CA 1
ATOM 1124 C C . PHE A 1 150 ? -25.499 9.452 -3.896 1.00 47.97 150 PHE A C 1
ATOM 1126 O O . PHE A 1 150 ? -26.223 10.002 -3.054 1.00 47.97 150 PHE A O 1
ATOM 1133 N N . PRO A 1 151 ? -25.599 8.143 -4.190 1.00 52.41 151 PRO A N 1
ATOM 1134 C CA . PRO A 1 151 ? -26.497 7.270 -3.458 1.00 52.41 151 PRO A CA 1
ATOM 1135 C C . PRO A 1 151 ? -26.248 7.436 -1.950 1.00 52.41 151 PRO A C 1
ATOM 1137 O O . PRO A 1 151 ? -25.091 7.591 -1.540 1.00 52.41 151 PRO A O 1
ATOM 1140 N N . PRO A 1 152 ? -27.315 7.459 -1.131 1.00 50.62 152 PRO A N 1
ATOM 1141 C CA . PRO A 1 152 ? -27.190 7.624 0.309 1.00 50.62 152 PRO A CA 1
ATOM 1142 C C . PRO A 1 152 ? -26.223 6.577 0.888 1.00 50.62 152 PRO A C 1
ATOM 1144 O O . PRO A 1 152 ? -26.088 5.490 0.316 1.00 50.62 152 PRO A O 1
ATOM 1147 N N . PRO A 1 153 ? -25.521 6.902 1.992 1.00 51.72 153 PRO A N 1
ATOM 1148 C CA . PRO A 1 153 ? -24.571 5.990 2.623 1.00 51.72 153 PRO A CA 1
ATOM 1149 C C . PRO A 1 153 ? -25.232 4.625 2.834 1.00 51.72 153 PRO A C 1
ATOM 1151 O O . PRO A 1 153 ? -26.367 4.573 3.305 1.00 51.72 153 PRO A O 1
ATOM 1154 N N . MET A 1 154 ? -24.528 3.567 2.403 1.00 49.28 154 MET A N 1
ATOM 1155 C CA . MET A 1 154 ? -25.008 2.179 2.344 1.00 49.28 154 MET A CA 1
ATOM 1156 C C . MET A 1 154 ? -25.896 1.807 3.535 1.00 49.28 154 MET A C 1
ATOM 1158 O O . MET A 1 154 ? -25.582 2.159 4.674 1.00 49.28 154 MET A O 1
ATOM 1162 N N . ASP A 1 155 ? -26.975 1.072 3.238 1.00 56.28 155 ASP A N 1
ATOM 1163 C CA . ASP A 1 155 ? -27.870 0.461 4.220 1.00 56.28 155 ASP A CA 1
ATOM 1164 C C . ASP A 1 155 ? -27.062 -0.118 5.383 1.00 56.28 155 ASP A C 1
ATOM 1166 O O . ASP A 1 155 ? -26.037 -0.763 5.158 1.00 56.28 155 ASP A O 1
ATOM 1170 N N . LYS A 1 156 ? -27.507 0.150 6.620 1.00 63.50 156 LYS A N 1
ATOM 1171 C CA . LYS A 1 156 ? -26.848 -0.317 7.846 1.00 63.50 156 LYS A CA 1
ATOM 1172 C C . LYS A 1 156 ? -26.533 -1.808 7.707 1.00 63.50 156 LYS A C 1
ATOM 1174 O O . LYS A 1 156 ? -27.441 -2.635 7.779 1.00 63.50 156 LYS A O 1
ATOM 1179 N N . GLU A 1 157 ? -25.259 -2.125 7.482 1.00 73.38 157 GLU A N 1
ATOM 1180 C CA . GLU A 1 157 ? -24.790 -3.502 7.368 1.00 73.38 157 GLU A CA 1
ATOM 1181 C C . GLU A 1 157 ? -25.185 -4.236 8.653 1.00 73.38 157 GLU A C 1
ATOM 1183 O O . GLU A 1 157 ? -24.977 -3.729 9.760 1.00 73.38 157 GLU A O 1
ATOM 1188 N N . ASN A 1 158 ? -25.827 -5.397 8.516 1.00 83.00 158 ASN A N 1
ATOM 1189 C CA . ASN A 1 158 ? -26.239 -6.172 9.679 1.00 83.00 158 ASN A CA 1
ATOM 1190 C C . ASN A 1 158 ? -24.981 -6.601 10.456 1.00 83.00 158 ASN A C 1
ATOM 1192 O O . ASN A 1 158 ? -23.997 -7.036 9.858 1.00 83.00 158 ASN A O 1
ATOM 1196 N N . ALA A 1 159 ? -25.017 -6.516 11.788 1.00 88.06 159 ALA A N 1
ATOM 1197 C CA . ALA A 1 159 ? -23.936 -6.972 12.658 1.00 88.06 159 ALA A CA 1
ATOM 1198 C C . ALA A 1 159 ? -23.487 -8.413 12.345 1.00 88.06 159 ALA A C 1
ATOM 1200 O O . ALA A 1 159 ? -22.293 -8.693 12.387 1.00 88.06 159 ALA A O 1
ATOM 1201 N N . GLU A 1 160 ? -24.413 -9.304 11.974 1.00 91.19 160 GLU A N 1
ATOM 1202 C CA . GLU A 1 160 ? -24.082 -10.682 11.575 1.00 91.19 160 GLU A CA 1
ATOM 1203 C C . GLU A 1 160 ? -23.244 -10.751 10.298 1.00 91.19 160 GLU A C 1
ATOM 1205 O O . GLU A 1 160 ? -22.256 -11.478 10.238 1.00 91.19 160 GLU A O 1
ATOM 1210 N N . GLU A 1 161 ? -23.604 -9.957 9.291 1.00 93.06 161 GLU A N 1
ATOM 1211 C CA . GLU A 1 161 ? -22.862 -9.890 8.031 1.00 93.06 161 GLU A CA 1
ATOM 1212 C C . GLU A 1 161 ? -21.459 -9.313 8.261 1.00 93.06 161 GLU A C 1
ATOM 1214 O O . GLU A 1 161 ? -20.476 -9.797 7.699 1.00 93.06 161 GLU A O 1
ATOM 1219 N N . CYS A 1 162 ? -21.345 -8.316 9.143 1.00 93.12 162 CYS A N 1
ATOM 1220 C CA . CYS A 1 162 ? -20.055 -7.760 9.533 1.00 93.12 162 CYS A CA 1
ATOM 1221 C C . CYS A 1 162 ? -19.168 -8.803 10.235 1.00 93.12 162 CYS A C 1
ATOM 1223 O O . CYS A 1 162 ? -17.981 -8.906 9.919 1.00 93.12 162 CYS A O 1
ATOM 1225 N N . ILE A 1 163 ? -19.738 -9.602 11.143 1.00 95.31 163 ILE A N 1
ATOM 1226 C CA . ILE A 1 163 ? -19.028 -10.683 11.842 1.00 95.31 163 ILE A CA 1
ATOM 1227 C C . ILE A 1 163 ? -18.544 -11.745 10.853 1.00 95.31 163 ILE A C 1
ATOM 1229 O O . ILE A 1 163 ? -17.370 -12.111 10.888 1.00 95.31 163 ILE A O 1
ATOM 1233 N N . GLU A 1 164 ? -19.410 -12.208 9.948 1.00 96.81 164 GLU A N 1
ATOM 1234 C CA . GLU A 1 164 ? -19.044 -13.204 8.935 1.00 96.81 164 GLU A CA 1
ATOM 1235 C C . GLU A 1 164 ? -17.880 -12.709 8.067 1.00 96.81 164 GLU A C 1
ATOM 1237 O O . GLU A 1 164 ? -16.882 -13.413 7.885 1.00 96.81 164 GLU A O 1
ATOM 1242 N N . LYS A 1 165 ? -17.964 -11.463 7.587 1.00 97.06 165 LYS A N 1
ATOM 1243 C CA . LYS A 1 165 ? -16.904 -10.850 6.780 1.00 97.06 165 LYS A CA 1
ATOM 1244 C C . LYS A 1 165 ? -15.613 -10.656 7.573 1.00 97.06 165 LYS A C 1
ATOM 1246 O O . LYS A 1 165 ? -14.539 -10.884 7.024 1.00 97.06 165 LYS A O 1
ATOM 1251 N N . LEU A 1 166 ? -15.689 -10.280 8.852 1.00 97.62 166 LEU A N 1
ATOM 1252 C CA . LEU A 1 166 ? -14.515 -10.192 9.723 1.00 97.62 166 LEU A CA 1
ATOM 1253 C C . LEU A 1 166 ? -13.830 -11.557 9.871 1.00 97.62 166 LEU A C 1
ATOM 1255 O O . LEU A 1 166 ? -12.615 -11.644 9.688 1.00 97.62 166 LEU A O 1
ATOM 1259 N N . SER A 1 167 ? -14.588 -12.617 10.165 1.00 97.88 167 SER A N 1
ATOM 1260 C CA . SER A 1 167 ? -14.046 -13.975 10.294 1.00 97.88 167 SER A CA 1
ATOM 1261 C C . SER A 1 167 ? -13.387 -14.446 8.997 1.00 97.88 167 SER A C 1
ATOM 1263 O O . SER A 1 167 ? -12.255 -14.928 9.032 1.00 97.88 167 SER A O 1
ATOM 1265 N N . LEU A 1 168 ? -14.035 -14.226 7.848 1.00 98.12 168 LEU A N 1
ATOM 1266 C CA . LEU A 1 168 ? -13.470 -14.563 6.540 1.00 98.12 168 LEU A CA 1
ATOM 1267 C C . LEU A 1 168 ? -12.154 -13.814 6.274 1.00 98.12 168 LEU A C 1
ATOM 1269 O O . LEU A 1 168 ? -11.179 -14.412 5.813 1.00 98.12 168 LEU A O 1
ATOM 1273 N N . SER A 1 169 ? -12.100 -12.519 6.587 1.00 98.44 169 SER A N 1
ATOM 1274 C CA . SER A 1 169 ? -10.896 -11.704 6.399 1.00 98.44 169 SER A CA 1
ATOM 1275 C C . SER A 1 169 ? -9.762 -12.111 7.346 1.00 98.44 169 SER A C 1
ATOM 1277 O O . SER A 1 169 ? -8.601 -12.143 6.927 1.00 98.44 169 SER A O 1
ATOM 1279 N N . ALA A 1 170 ? -10.073 -12.493 8.588 1.00 98.25 170 ALA A N 1
ATOM 1280 C CA . ALA A 1 170 ? -9.097 -13.031 9.534 1.00 98.25 170 ALA A CA 1
ATOM 1281 C C . ALA A 1 170 ? -8.523 -14.383 9.063 1.00 98.25 170 ALA A C 1
ATOM 1283 O O . ALA A 1 170 ? -7.303 -14.577 9.070 1.00 98.25 170 ALA A O 1
ATOM 1284 N N . ASP A 1 171 ? -9.374 -15.290 8.574 1.00 98.38 171 ASP A N 1
ATOM 1285 C CA . ASP A 1 171 ? -8.953 -16.581 8.017 1.00 98.38 171 ASP A CA 1
ATOM 1286 C C . ASP A 1 171 ? -8.113 -16.422 6.743 1.00 98.38 171 ASP A C 1
ATOM 1288 O O . ASP A 1 171 ? -7.115 -17.132 6.549 1.00 98.38 171 ASP A O 1
ATOM 1292 N N . ASN A 1 172 ? -8.467 -15.459 5.890 1.00 98.38 172 ASN A N 1
ATOM 1293 C CA . ASN A 1 172 ? -7.683 -15.115 4.709 1.00 98.38 172 ASN A CA 1
ATOM 1294 C C . ASN A 1 172 ? -6.285 -14.603 5.095 1.00 98.38 172 ASN A C 1
ATOM 1296 O O . ASN A 1 172 ? -5.287 -15.122 4.592 1.00 98.38 172 ASN A O 1
ATOM 1300 N N . LEU A 1 173 ? -6.185 -13.662 6.045 1.00 98.38 173 LEU A N 1
ATOM 1301 C CA . LEU A 1 173 ? -4.896 -13.194 6.567 1.00 98.38 173 LEU A CA 1
ATOM 1302 C C . LEU A 1 173 ? -4.065 -14.356 7.127 1.00 98.38 173 LEU A C 1
ATOM 1304 O O . LEU A 1 173 ? -2.885 -14.496 6.801 1.00 98.38 173 LEU A O 1
ATOM 1308 N N . LYS A 1 174 ? -4.673 -15.222 7.941 1.00 98.25 174 LYS A N 1
ATOM 1309 C CA . LYS A 1 174 ? -4.007 -16.396 8.519 1.00 98.25 174 LYS A CA 1
ATOM 1310 C C . LYS A 1 174 ? -3.475 -17.339 7.443 1.00 98.25 174 LYS A C 1
ATOM 1312 O O . LYS A 1 174 ? -2.368 -17.868 7.578 1.00 98.25 174 LYS A O 1
ATOM 1317 N N . THR A 1 175 ? -4.248 -17.549 6.383 1.00 98.31 175 THR A N 1
ATOM 1318 C CA . THR A 1 175 ? -3.853 -18.369 5.233 1.00 98.31 175 THR A CA 1
ATOM 1319 C C . THR A 1 175 ? -2.675 -17.733 4.504 1.00 98.31 175 THR A C 1
ATOM 1321 O O . THR A 1 175 ? -1.628 -18.372 4.398 1.00 98.31 175 THR A O 1
ATOM 1324 N N . MET A 1 176 ? -2.791 -16.457 4.121 1.00 98.12 176 MET A N 1
ATOM 1325 C CA . MET A 1 176 ? -1.728 -15.692 3.462 1.00 98.12 176 MET A CA 1
ATOM 1326 C C . MET A 1 176 ? -0.434 -15.674 4.276 1.00 98.12 176 MET A C 1
ATOM 1328 O O . MET A 1 176 ? 0.651 -15.876 3.732 1.00 98.12 176 MET A O 1
ATOM 1332 N N . TRP A 1 177 ? -0.526 -15.497 5.595 1.00 98.06 177 TRP A N 1
ATOM 1333 C CA . TRP A 1 177 ? 0.632 -15.519 6.484 1.00 98.06 177 TRP A CA 1
ATOM 1334 C C . TRP A 1 177 ? 1.339 -16.876 6.479 1.00 98.06 177 TRP A C 1
ATOM 1336 O O . TRP A 1 177 ? 2.567 -16.939 6.428 1.00 98.06 177 TRP A O 1
ATOM 1346 N N . LYS A 1 178 ? 0.582 -17.978 6.527 1.00 97.62 178 LYS A N 1
ATOM 1347 C CA . LYS A 1 178 ? 1.139 -19.340 6.536 1.00 97.62 178 LYS A CA 1
ATOM 1348 C C . LYS A 1 178 ? 1.782 -19.721 5.205 1.00 97.62 178 LYS A C 1
ATOM 1350 O O . LYS A 1 178 ? 2.773 -20.447 5.217 1.00 97.62 178 LYS A O 1
ATOM 1355 N N . THR A 1 179 ? 1.227 -19.258 4.088 1.00 97.81 179 THR A N 1
ATOM 1356 C CA . THR A 1 179 ? 1.754 -19.542 2.745 1.00 97.81 179 THR A CA 1
ATOM 1357 C C . THR A 1 179 ? 2.902 -18.614 2.349 1.00 97.81 179 THR A C 1
ATOM 1359 O O . THR A 1 179 ? 3.666 -18.949 1.448 1.00 97.81 179 THR A O 1
ATOM 1362 N N . SER A 1 180 ? 3.052 -17.468 3.017 1.00 97.62 180 SER A N 1
ATOM 1363 C CA . SER A 1 180 ? 4.136 -16.517 2.763 1.00 97.62 180 SER A CA 1
ATOM 1364 C C . SER A 1 180 ? 5.500 -17.054 3.207 1.00 97.62 180 SER A C 1
ATOM 1366 O O . SER A 1 180 ? 5.655 -17.654 4.279 1.00 97.62 180 SER A O 1
ATOM 1368 N N . SER A 1 181 ? 6.529 -16.772 2.405 1.00 95.69 181 SER A N 1
ATOM 1369 C CA . SER A 1 181 ? 7.915 -17.119 2.727 1.00 95.69 181 SER A CA 1
ATOM 1370 C C . SER A 1 181 ? 8.391 -16.425 4.015 1.00 95.69 181 SER A C 1
ATOM 1372 O O . SER A 1 181 ? 7.781 -15.472 4.512 1.00 95.69 181 SER A O 1
ATOM 1374 N N . SER A 1 182 ? 9.487 -16.910 4.605 1.00 94.50 182 SER A N 1
ATOM 1375 C CA . SER A 1 182 ? 10.119 -16.236 5.750 1.00 94.50 182 SER A CA 1
ATOM 1376 C C . SER A 1 182 ? 10.573 -14.819 5.398 1.00 94.50 182 SER A C 1
ATOM 1378 O O . SER A 1 182 ? 10.387 -13.920 6.212 1.00 94.50 182 SER A O 1
ATOM 1380 N N . THR A 1 183 ? 11.097 -14.615 4.184 1.00 93.62 183 THR A N 1
ATOM 1381 C CA . THR A 1 183 ? 11.510 -13.306 3.661 1.00 93.62 183 THR A CA 1
ATOM 1382 C C . THR A 1 183 ? 10.334 -12.336 3.614 1.00 93.62 183 THR A C 1
ATOM 1384 O O . THR A 1 183 ? 10.415 -11.262 4.199 1.00 93.62 183 THR A O 1
ATOM 1387 N N . ILE A 1 184 ? 9.203 -12.749 3.030 1.00 96.12 184 ILE A N 1
ATOM 1388 C CA . ILE A 1 184 ? 7.989 -11.921 2.942 1.00 96.12 184 ILE A CA 1
ATOM 1389 C C . ILE A 1 184 ? 7.467 -11.562 4.337 1.00 96.12 184 ILE A C 1
ATOM 1391 O O . ILE A 1 184 ? 7.157 -10.406 4.608 1.00 96.12 184 ILE A O 1
ATOM 1395 N N . ARG A 1 185 ? 7.412 -12.524 5.268 1.00 95.88 185 ARG A N 1
ATOM 1396 C CA . ARG A 1 185 ? 6.964 -12.252 6.647 1.00 95.88 185 ARG A CA 1
ATOM 1397 C C . ARG A 1 185 ? 7.909 -11.318 7.405 1.00 95.88 185 ARG A C 1
ATOM 1399 O O . ARG A 1 185 ? 7.447 -10.513 8.215 1.00 95.88 185 ARG A O 1
ATOM 1406 N N . ALA A 1 186 ? 9.216 -11.425 7.170 1.00 93.31 186 ALA A N 1
ATOM 1407 C CA . ALA A 1 186 ? 10.211 -10.539 7.764 1.00 93.31 186 ALA A CA 1
ATOM 1408 C C . ALA A 1 186 ? 10.093 -9.113 7.207 1.00 93.31 186 ALA A C 1
ATOM 1410 O O . ALA A 1 186 ? 10.035 -8.168 7.996 1.00 93.31 186 ALA A O 1
ATOM 1411 N N . ALA A 1 187 ? 9.964 -8.972 5.886 1.00 94.56 187 ALA A N 1
ATOM 1412 C CA . ALA A 1 187 ? 9.685 -7.708 5.212 1.00 94.56 187 ALA A CA 1
ATOM 1413 C C . ALA A 1 187 ? 8.392 -7.071 5.736 1.00 94.56 187 ALA A C 1
ATOM 1415 O O . ALA A 1 187 ? 8.402 -5.925 6.184 1.00 94.56 187 ALA A O 1
ATOM 1416 N N . PHE A 1 188 ? 7.305 -7.845 5.815 1.00 96.44 188 PHE A N 1
ATOM 1417 C CA . PHE A 1 188 ? 6.037 -7.377 6.368 1.00 96.44 188 PHE A CA 1
ATOM 1418 C C . PHE A 1 188 ? 6.210 -6.844 7.790 1.00 96.44 188 PHE A C 1
ATOM 1420 O O . PHE A 1 188 ? 5.830 -5.713 8.083 1.00 96.44 188 PHE A O 1
ATOM 1427 N N . LYS A 1 189 ? 6.853 -7.624 8.670 1.00 94.50 189 LYS A N 1
ATOM 1428 C CA . LYS A 1 189 ? 7.135 -7.201 10.046 1.00 94.50 189 LYS A CA 1
ATOM 1429 C C . LYS A 1 189 ? 7.973 -5.921 10.084 1.00 94.50 189 LYS A C 1
ATOM 1431 O O . LYS A 1 189 ? 7.722 -5.066 10.930 1.00 94.50 189 LYS A O 1
ATOM 1436 N N . HIS A 1 190 ? 8.947 -5.780 9.193 1.00 92.94 190 HIS A N 1
ATOM 1437 C CA . HIS A 1 190 ? 9.809 -4.610 9.164 1.00 92.94 190 HIS A CA 1
ATOM 1438 C C . HIS A 1 190 ? 9.080 -3.352 8.675 1.00 92.94 190 HIS A C 1
ATOM 1440 O O . HIS A 1 190 ? 9.204 -2.309 9.311 1.00 92.94 190 HIS A O 1
ATOM 1446 N N . HIS A 1 191 ? 8.337 -3.414 7.572 1.00 94.12 191 HIS A N 1
ATOM 1447 C CA . HIS A 1 191 ? 7.791 -2.220 6.914 1.00 94.12 191 HIS A CA 1
ATOM 1448 C C . HIS A 1 191 ? 6.370 -1.868 7.361 1.00 94.12 191 HIS A C 1
ATOM 1450 O O . HIS A 1 191 ? 6.052 -0.690 7.511 1.00 94.12 191 HIS A O 1
ATOM 1456 N N . PHE A 1 192 ? 5.541 -2.875 7.637 1.00 95.81 192 PHE A N 1
ATOM 1457 C CA . PHE A 1 192 ? 4.095 -2.715 7.811 1.00 95.81 192 PHE A CA 1
ATOM 1458 C C . PHE A 1 192 ? 3.618 -3.045 9.223 1.00 95.81 192 PHE A C 1
ATOM 1460 O O . PHE A 1 192 ? 2.436 -3.298 9.451 1.00 95.81 192 PHE A O 1
ATOM 1467 N N . THR A 1 193 ? 4.525 -3.037 10.205 1.00 94.69 193 THR A N 1
ATOM 1468 C CA . THR A 1 193 ? 4.147 -3.260 11.600 1.00 94.69 193 THR A CA 1
ATOM 1469 C C . THR A 1 193 ? 4.879 -2.329 12.559 1.00 94.69 193 THR A C 1
ATOM 1471 O O . THR A 1 193 ? 6.032 -1.961 12.316 1.00 94.69 193 THR A O 1
ATOM 1474 N N . PRO A 1 194 ? 4.251 -1.992 13.698 1.00 91.44 194 PRO A N 1
ATOM 1475 C CA . PRO A 1 194 ? 4.883 -1.169 14.723 1.00 91.44 194 PRO A CA 1
ATOM 1476 C C . PRO A 1 194 ? 5.944 -1.920 15.552 1.00 91.44 194 PRO A C 1
ATOM 1478 O O . PRO A 1 194 ? 6.586 -1.320 16.416 1.00 91.44 194 PRO A O 1
ATOM 1481 N N . PHE A 1 195 ? 6.145 -3.228 15.344 1.00 88.88 195 PHE A N 1
ATOM 1482 C CA . PHE A 1 195 ? 7.060 -4.020 16.168 1.00 88.88 195 PHE A CA 1
ATOM 1483 C C . PHE A 1 195 ? 8.526 -3.674 15.909 1.00 88.88 195 PHE A C 1
ATOM 1485 O O . PHE A 1 195 ? 8.986 -3.630 14.773 1.00 88.88 195 PHE A O 1
ATOM 1492 N N . GLY A 1 196 ? 9.288 -3.507 16.993 1.00 85.12 196 GLY A N 1
ATOM 1493 C CA . GLY A 1 196 ? 10.723 -3.220 16.920 1.00 85.12 196 GLY A CA 1
ATOM 1494 C C . GLY A 1 196 ? 11.054 -1.797 16.467 1.00 85.12 196 GLY A C 1
ATOM 1495 O O . GLY A 1 196 ? 12.223 -1.493 16.252 1.00 85.12 196 GLY A O 1
ATOM 1496 N N . LYS A 1 197 ? 10.050 -0.923 16.333 1.00 88.38 197 LYS A N 1
ATOM 1497 C CA . LYS A 1 197 ? 10.245 0.490 16.012 1.00 88.38 197 LYS A CA 1
ATOM 1498 C C . LYS A 1 197 ? 10.564 1.269 17.280 1.00 88.38 197 LYS A C 1
ATOM 1500 O O . LYS A 1 197 ? 9.902 1.113 18.306 1.00 88.38 197 LYS A O 1
ATOM 1505 N N . GLU A 1 198 ? 11.604 2.092 17.211 1.00 84.81 198 GLU A N 1
ATOM 1506 C CA . GLU A 1 198 ? 12.073 2.858 18.358 1.00 84.81 198 GLU A CA 1
ATOM 1507 C C . GLU A 1 198 ? 10.963 3.769 18.907 1.00 84.81 198 GLU A C 1
ATOM 1509 O O . GLU A 1 198 ? 10.209 4.392 18.163 1.00 84.81 198 GLU A O 1
ATOM 1514 N N . GLY A 1 199 ? 10.822 3.799 20.233 1.00 82.62 199 GLY A N 1
ATOM 1515 C CA . GLY A 1 199 ? 9.804 4.597 20.920 1.00 82.62 199 GLY A CA 1
ATOM 1516 C C . GLY A 1 199 ? 8.389 4.004 20.924 1.00 82.62 199 GLY A C 1
ATOM 1517 O O . GLY A 1 199 ? 7.585 4.411 21.766 1.00 82.62 199 GLY A O 1
ATOM 1518 N N . LEU A 1 200 ? 8.083 3.013 20.078 1.00 84.12 200 LEU A N 1
ATOM 1519 C CA . LEU A 1 200 ? 6.771 2.366 20.043 1.00 84.12 200 LEU A CA 1
ATOM 1520 C C . LEU A 1 200 ? 6.739 1.125 20.940 1.00 84.12 200 LEU A C 1
ATOM 1522 O O . LEU A 1 200 ? 7.588 0.238 20.866 1.00 84.12 200 LEU A O 1
ATOM 1526 N N . LYS A 1 201 ? 5.727 1.056 21.809 1.00 82.50 201 LYS A N 1
ATOM 1527 C CA . LYS A 1 201 ? 5.479 -0.095 22.683 1.00 82.50 201 LYS A CA 1
ATOM 1528 C C . LYS A 1 201 ? 4.217 -0.806 22.224 1.00 82.50 201 LYS A C 1
ATOM 1530 O O . LYS A 1 201 ? 3.117 -0.304 22.440 1.00 82.50 201 LYS A O 1
ATOM 1535 N N . VAL A 1 202 ? 4.399 -1.976 21.624 1.00 82.88 202 VAL A N 1
ATOM 1536 C CA . VAL A 1 202 ? 3.317 -2.846 21.152 1.00 82.88 202 VAL A CA 1
ATOM 1537 C C . VAL A 1 202 ? 3.242 -4.059 22.069 1.00 82.88 202 VAL A C 1
ATOM 1539 O O . VAL A 1 202 ? 4.273 -4.597 22.478 1.00 82.88 202 VAL A O 1
ATOM 1542 N N . ARG A 1 203 ? 2.029 -4.482 22.424 1.00 79.38 203 ARG A N 1
ATOM 1543 C CA . ARG A 1 203 ? 1.818 -5.705 23.203 1.00 79.38 203 ARG A CA 1
ATOM 1544 C C . ARG A 1 203 ? 2.082 -6.929 22.316 1.00 79.38 203 ARG A C 1
ATOM 1546 O O . ARG A 1 203 ? 1.667 -6.947 21.166 1.00 79.38 203 ARG A O 1
ATOM 1553 N N . GLY A 1 204 ? 2.737 -7.952 22.865 1.00 83.19 204 GLY A N 1
ATOM 1554 C CA . GLY A 1 204 ? 3.052 -9.192 22.145 1.00 83.19 204 GLY A CA 1
ATOM 1555 C C . GLY A 1 204 ? 4.350 -9.126 21.331 1.00 83.19 204 GLY A C 1
ATOM 1556 O O . GLY A 1 204 ? 5.062 -8.125 21.331 1.00 83.19 204 GLY A O 1
ATOM 1557 N N . ASN A 1 205 ? 4.693 -10.231 20.667 1.00 80.94 205 ASN A N 1
ATOM 1558 C CA . ASN A 1 205 ? 5.911 -10.369 19.851 1.00 80.94 205 ASN A CA 1
ATOM 1559 C C . ASN A 1 205 ? 5.643 -10.868 18.417 1.00 80.94 205 ASN A C 1
ATOM 1561 O O . ASN A 1 205 ? 6.573 -10.950 17.605 1.00 80.94 205 ASN A O 1
ATOM 1565 N N . ASN A 1 206 ? 4.386 -11.195 18.109 1.00 89.94 206 ASN A N 1
ATOM 1566 C CA . ASN A 1 206 ? 3.941 -11.753 16.842 1.00 89.94 206 ASN A CA 1
ATOM 1567 C C . ASN A 1 206 ? 2.671 -11.030 16.381 1.00 89.94 206 ASN A C 1
ATOM 1569 O O . ASN A 1 206 ? 1.698 -10.954 17.123 1.00 89.94 206 ASN A O 1
ATOM 1573 N N . VAL A 1 207 ? 2.705 -10.511 15.154 1.00 90.50 207 VAL A N 1
ATOM 1574 C CA . VAL A 1 207 ? 1.622 -9.718 14.561 1.00 90.50 207 VAL A CA 1
ATOM 1575 C C . VAL A 1 207 ? 0.335 -10.523 14.450 1.00 90.50 207 VAL A C 1
ATOM 1577 O O . VAL A 1 207 ? -0.712 -10.050 14.876 1.00 90.50 207 VAL A O 1
ATOM 1580 N N . LEU A 1 208 ? 0.429 -11.744 13.915 1.00 95.06 208 LEU A N 1
ATOM 1581 C CA . LEU A 1 208 ? -0.733 -12.590 13.681 1.00 95.06 208 LEU A CA 1
ATOM 1582 C C . LEU A 1 208 ? -1.413 -12.940 15.002 1.00 95.06 208 LEU A C 1
ATOM 1584 O O . LEU A 1 208 ? -2.616 -12.765 15.112 1.00 95.06 208 LEU A O 1
ATOM 1588 N N . ASN A 1 209 ? -0.641 -13.330 16.020 1.00 95.06 209 ASN A N 1
ATOM 1589 C CA . ASN A 1 209 ? -1.203 -13.670 17.328 1.00 95.06 209 ASN A CA 1
ATOM 1590 C C . ASN A 1 209 ? -1.939 -12.478 17.953 1.00 95.06 209 ASN A C 1
ATOM 1592 O O . ASN A 1 209 ? -3.006 -12.649 18.525 1.00 95.06 209 ASN A O 1
ATOM 1596 N N . VAL A 1 210 ? -1.384 -11.266 17.834 1.00 93.19 210 VAL A N 1
ATOM 1597 C CA . VAL A 1 210 ? -2.029 -10.065 18.378 1.00 93.19 210 VAL A CA 1
ATOM 1598 C C . VAL A 1 210 ? -3.333 -9.764 17.644 1.00 93.19 210 VAL A C 1
ATOM 1600 O O . VAL A 1 210 ? -4.309 -9.414 18.294 1.00 93.19 210 VAL A O 1
ATOM 1603 N N . LEU A 1 211 ? -3.379 -9.910 16.318 1.00 95.31 211 LEU A N 1
ATOM 1604 C CA . LEU A 1 211 ? -4.616 -9.710 15.559 1.00 95.31 211 LEU A CA 1
ATOM 1605 C C . LEU A 1 211 ? -5.649 -10.813 15.838 1.00 95.31 211 LEU A C 1
ATOM 1607 O O . LEU A 1 211 ? -6.819 -10.493 16.015 1.00 95.31 211 LEU A O 1
ATOM 1611 N N . GLU A 1 212 ? -5.231 -12.076 15.954 1.00 96.12 212 GLU A N 1
ATOM 1612 C CA . GLU A 1 212 ? -6.104 -13.193 16.347 1.00 96.12 212 GLU A CA 1
ATOM 1613 C C . GLU A 1 212 ? -6.715 -12.955 17.738 1.00 96.12 212 GLU A C 1
ATOM 1615 O O . GLU A 1 212 ? -7.930 -13.024 17.885 1.00 96.12 212 GLU A O 1
ATOM 1620 N N . GLU A 1 213 ? -5.913 -12.557 18.734 1.00 94.94 213 GLU A N 1
ATOM 1621 C CA . GLU A 1 213 ? -6.404 -12.216 20.080 1.00 94.94 213 GLU A CA 1
ATOM 1622 C C . GLU A 1 213 ? -7.440 -11.076 20.061 1.00 94.94 213 GLU A C 1
ATOM 1624 O O . GLU A 1 213 ? -8.386 -11.081 20.850 1.00 94.94 213 GLU A O 1
ATOM 1629 N N . GLN A 1 214 ? -7.267 -10.091 19.175 1.00 94.69 214 GLN A N 1
ATOM 1630 C CA . GLN A 1 214 ? -8.185 -8.957 19.028 1.00 94.69 214 GLN A CA 1
ATOM 1631 C C . GLN A 1 214 ? -9.507 -9.373 18.380 1.00 94.69 214 GLN A C 1
ATOM 1633 O O . GLN A 1 214 ? -10.569 -8.971 18.857 1.00 94.69 214 GLN A O 1
ATOM 1638 N N . VAL A 1 215 ? -9.445 -10.197 17.330 1.00 96.94 215 VAL A N 1
ATOM 1639 C CA . VAL A 1 215 ? -10.628 -10.763 16.669 1.00 96.94 215 VAL A CA 1
ATOM 1640 C C . VAL A 1 215 ? -11.397 -11.649 17.642 1.00 96.94 215 VAL A C 1
ATOM 1642 O O . VAL A 1 215 ? -12.586 -11.417 17.855 1.00 96.94 215 VAL A O 1
ATOM 1645 N N . ASP A 1 216 ? -10.722 -12.599 18.292 1.00 96.88 216 ASP A N 1
ATOM 1646 C CA . ASP A 1 216 ? -11.343 -13.507 19.255 1.00 96.88 216 ASP A CA 1
ATOM 1647 C C . ASP A 1 216 ? -12.031 -12.718 20.369 1.00 96.88 216 ASP A C 1
ATOM 1649 O O . ASP A 1 216 ? -13.205 -12.945 20.667 1.00 96.88 216 ASP A O 1
ATOM 1653 N N . TYR A 1 217 ? -11.332 -11.741 20.955 1.00 95.56 217 TYR A N 1
ATOM 1654 C CA . TYR A 1 217 ? -11.902 -10.924 22.018 1.00 95.56 217 TYR A CA 1
ATOM 1655 C C . TYR A 1 217 ? -13.117 -10.122 21.555 1.00 95.56 217 TYR A C 1
ATOM 1657 O O . TYR A 1 217 ? -14.098 -10.057 22.293 1.00 95.56 217 TYR A O 1
ATOM 1665 N N . LEU A 1 218 ? -13.087 -9.515 20.366 1.00 95.75 218 LEU A N 1
ATOM 1666 C CA . LEU A 1 218 ? -14.253 -8.795 19.856 1.00 95.75 218 LEU A CA 1
ATOM 1667 C C . LEU A 1 218 ? -15.459 -9.734 19.740 1.00 95.75 218 LEU A C 1
ATOM 1669 O O . LEU A 1 218 ? -16.534 -9.410 20.237 1.00 95.75 218 LEU A O 1
ATOM 1673 N N . LEU A 1 219 ? -15.266 -10.917 19.151 1.00 95.88 219 LEU A N 1
ATOM 1674 C CA . LEU A 1 219 ? -16.329 -11.906 18.956 1.00 95.88 219 LEU A CA 1
ATOM 1675 C C . LEU A 1 219 ? -16.878 -12.457 20.282 1.00 95.88 219 LEU A C 1
ATOM 1677 O O . LEU A 1 219 ? -18.081 -12.683 20.406 1.00 95.88 219 LEU A O 1
ATOM 1681 N N . LEU A 1 220 ? -16.018 -12.627 21.290 1.00 95.56 220 LEU A N 1
ATOM 1682 C CA . LEU A 1 220 ? -16.400 -13.009 22.654 1.00 95.56 220 LEU A CA 1
ATOM 1683 C C . LEU A 1 220 ? -17.274 -11.951 23.350 1.00 95.56 220 LEU A C 1
ATOM 1685 O O . LEU A 1 220 ? -18.090 -12.306 24.197 1.00 95.56 220 LEU A O 1
ATOM 1689 N N . ASN A 1 221 ? -17.116 -10.673 22.996 1.00 94.12 221 ASN A N 1
ATOM 1690 C CA . ASN A 1 221 ? -17.840 -9.540 23.585 1.00 94.12 221 ASN A CA 1
ATOM 1691 C C . ASN A 1 221 ? -18.920 -8.994 22.640 1.00 94.12 221 ASN A C 1
ATOM 1693 O O . ASN A 1 221 ? -19.159 -7.788 22.570 1.00 94.12 221 ASN A O 1
ATOM 1697 N N . ARG A 1 222 ? -19.568 -9.887 21.892 1.00 94.31 222 ARG A N 1
ATOM 1698 C CA . ARG A 1 222 ? -20.657 -9.528 20.990 1.00 94.31 222 ARG A CA 1
ATOM 1699 C C . ARG A 1 222 ? -21.842 -8.907 21.766 1.00 94.31 222 ARG A C 1
ATOM 1701 O O . ARG A 1 222 ? -22.277 -9.504 22.753 1.00 94.31 222 ARG A O 1
ATOM 1708 N N . PRO A 1 223 ? -22.404 -7.771 21.305 1.00 93.25 223 PRO A N 1
ATOM 1709 C CA . PRO A 1 223 ? -23.612 -7.184 21.876 1.00 93.25 223 PRO A CA 1
ATOM 1710 C C . PRO A 1 223 ? -24.787 -8.166 21.843 1.00 93.25 223 PRO A C 1
ATOM 1712 O O . PRO A 1 223 ? -24.959 -8.900 20.865 1.00 93.25 223 PRO A O 1
ATOM 1715 N N . ASN A 1 224 ? -25.603 -8.164 22.894 1.00 93.31 224 ASN A N 1
ATOM 1716 C CA . ASN A 1 224 ? -26.853 -8.921 22.936 1.00 93.31 224 ASN A CA 1
ATOM 1717 C C . ASN A 1 224 ? -28.042 -8.019 22.551 1.00 93.31 224 ASN A C 1
ATOM 1719 O O . ASN A 1 224 ? -27.871 -6.833 22.261 1.00 93.31 224 ASN A O 1
ATOM 1723 N N . ASP A 1 225 ? -29.253 -8.577 22.526 1.00 92.06 225 ASP A N 1
ATOM 1724 C CA . ASP A 1 225 ? -30.457 -7.813 22.164 1.00 92.06 225 ASP A CA 1
ATOM 1725 C C . ASP A 1 225 ? -30.735 -6.654 23.142 1.00 92.06 225 ASP A C 1
ATOM 1727 O O . ASP A 1 225 ? -31.274 -5.624 22.731 1.00 92.06 225 ASP A O 1
ATOM 1731 N N . ASP A 1 226 ? -30.302 -6.802 24.399 1.00 95.56 226 ASP A N 1
ATOM 1732 C CA . ASP A 1 226 ? -30.457 -5.821 25.479 1.00 95.56 226 ASP A CA 1
ATOM 1733 C C . ASP A 1 226 ? -29.355 -4.739 25.491 1.00 95.56 226 ASP A C 1
ATOM 1735 O O . ASP A 1 226 ? -29.460 -3.770 26.248 1.00 95.56 226 ASP A O 1
ATOM 1739 N N . SER A 1 227 ? -28.301 -4.885 24.678 1.00 94.12 227 SER A N 1
ATOM 1740 C CA . SER A 1 227 ? -27.220 -3.902 24.557 1.00 94.12 227 SER A CA 1
ATOM 1741 C C . SER A 1 227 ? -27.733 -2.575 24.010 1.00 94.12 227 SER A C 1
ATOM 1743 O O . SER A 1 227 ? -28.659 -2.533 23.189 1.00 94.12 227 SER A O 1
ATOM 1745 N N . SER A 1 228 ? -27.097 -1.481 24.429 1.00 94.69 228 SER A N 1
ATOM 1746 C CA . SER A 1 228 ? -27.463 -0.150 23.941 1.00 94.69 228 SER A CA 1
ATOM 1747 C C . SER A 1 228 ? -27.118 0.010 22.455 1.00 94.69 228 SER A C 1
ATOM 1749 O O . SER A 1 228 ? -26.269 -0.701 21.909 1.00 94.69 228 SER A O 1
ATOM 1751 N N . GLU A 1 229 ? -27.777 0.947 21.771 1.00 92.69 229 GLU A N 1
ATOM 1752 C CA . GLU A 1 229 ? -27.478 1.215 20.358 1.00 92.69 229 GLU A CA 1
ATOM 1753 C C . GLU A 1 229 ? -26.049 1.745 20.180 1.00 92.69 229 GLU A C 1
ATOM 1755 O O . GLU A 1 229 ? -25.384 1.401 19.207 1.00 92.69 229 GLU A O 1
ATOM 1760 N N . GLU A 1 230 ? -25.539 2.492 21.160 1.00 92.12 230 GLU A N 1
ATOM 1761 C CA . GLU A 1 230 ? -24.153 2.957 21.195 1.00 92.12 230 GLU A CA 1
ATOM 1762 C C . GLU A 1 230 ? -23.161 1.790 21.317 1.00 92.12 230 GLU A C 1
ATOM 1764 O O . GLU A 1 230 ? -22.152 1.776 20.617 1.00 92.12 230 GLU A O 1
ATOM 1769 N N . GLU A 1 231 ? -23.448 0.782 22.152 1.00 92.44 231 GLU A N 1
ATOM 1770 C CA . GLU A 1 231 ? -22.609 -0.422 22.269 1.00 92.44 231 GLU A CA 1
ATOM 1771 C C . GLU A 1 231 ? -22.587 -1.225 20.962 1.00 92.44 231 GLU A C 1
ATOM 1773 O O . GLU A 1 231 ? -21.532 -1.701 20.533 1.00 92.44 231 GLU A O 1
ATOM 1778 N N . LYS A 1 232 ? -23.741 -1.351 20.294 1.00 93.06 232 LYS A N 1
ATOM 1779 C CA . LYS A 1 232 ? -23.847 -2.014 18.985 1.00 93.06 232 LYS A CA 1
ATOM 1780 C C . LYS A 1 232 ? -23.084 -1.250 17.903 1.00 93.06 232 LYS A C 1
ATOM 1782 O O . LYS A 1 232 ? -22.398 -1.865 17.086 1.00 93.06 232 LYS A O 1
ATOM 1787 N N . GLU A 1 233 ? -23.172 0.078 17.904 1.00 92.75 233 GLU A N 1
ATOM 1788 C CA . GLU A 1 233 ? -22.444 0.938 16.972 1.00 92.75 233 GLU A CA 1
ATOM 1789 C C . GLU A 1 233 ? -20.926 0.885 17.210 1.00 92.75 233 GLU A C 1
ATOM 1791 O O . GLU A 1 233 ? -20.155 0.747 16.258 1.00 92.75 233 GLU A O 1
ATOM 1796 N N . GLU A 1 234 ? -20.479 0.938 18.467 1.00 92.69 234 GLU A N 1
ATOM 1797 C CA . GLU A 1 234 ? -19.065 0.812 18.835 1.00 92.69 234 GLU A CA 1
ATOM 1798 C C . GLU A 1 234 ? -18.505 -0.562 18.444 1.00 92.69 234 GLU A C 1
ATOM 1800 O O . GLU A 1 234 ? -17.401 -0.648 17.894 1.00 92.69 234 GLU A O 1
ATOM 1805 N N . PHE A 1 235 ? -19.274 -1.635 18.661 1.00 93.88 235 PHE A N 1
ATOM 1806 C CA . PHE A 1 235 ? -18.923 -2.974 18.192 1.00 93.88 235 PHE A CA 1
ATOM 1807 C C . PHE A 1 235 ? -18.753 -3.006 16.670 1.00 93.88 235 PHE A C 1
ATOM 1809 O O . PHE A 1 235 ? -17.731 -3.490 16.184 1.00 93.88 235 PHE A O 1
ATOM 1816 N N . LEU A 1 236 ? -19.708 -2.449 15.917 1.00 94.06 236 LEU A N 1
ATOM 1817 C CA . LEU A 1 236 ? -19.661 -2.439 14.455 1.00 94.06 236 LEU A CA 1
ATOM 1818 C C . LEU A 1 236 ? -18.448 -1.658 13.931 1.00 94.06 236 LEU A C 1
ATOM 1820 O O . LEU A 1 236 ? -17.740 -2.142 13.049 1.00 94.06 236 LEU A O 1
ATOM 1824 N N . LYS A 1 237 ? -18.156 -0.484 14.505 1.00 94.69 237 LYS A N 1
ATOM 1825 C CA . LYS A 1 237 ? -16.966 0.315 14.161 1.00 94.69 237 LYS A CA 1
ATOM 1826 C C . LYS A 1 237 ? -15.675 -0.471 14.414 1.00 94.69 237 LYS A C 1
ATOM 1828 O O . LYS A 1 237 ? -14.793 -0.497 13.558 1.00 94.69 237 LYS A O 1
ATOM 1833 N N . ASN A 1 238 ? -15.571 -1.148 15.558 1.00 95.31 238 ASN A N 1
ATOM 1834 C CA . ASN A 1 238 ? -14.411 -1.978 15.888 1.00 95.31 238 ASN A CA 1
ATOM 1835 C C . ASN A 1 238 ? -14.277 -3.207 14.973 1.00 95.31 238 ASN A C 1
ATOM 1837 O O . ASN A 1 238 ? -13.168 -3.523 14.540 1.00 95.31 238 ASN A O 1
ATOM 1841 N N . ALA A 1 239 ? -15.389 -3.865 14.633 1.00 96.25 239 ALA A N 1
ATOM 1842 C CA . ALA A 1 239 ? -15.413 -4.993 13.704 1.00 96.25 239 ALA A CA 1
ATOM 1843 C C . ALA A 1 239 ? -14.940 -4.583 12.304 1.00 96.25 239 ALA A C 1
ATOM 1845 O O . ALA A 1 239 ? -14.082 -5.248 11.725 1.00 96.25 239 ALA A O 1
ATOM 1846 N N . GLN A 1 240 ? -15.433 -3.452 11.789 1.00 96.00 240 GLN A N 1
ATOM 1847 C CA . GLN A 1 240 ? -15.024 -2.921 10.486 1.00 96.00 240 GLN A CA 1
ATOM 1848 C C . GLN A 1 240 ? -13.558 -2.478 10.477 1.00 96.00 240 GLN A C 1
ATOM 1850 O O . GLN A 1 240 ? -12.856 -2.732 9.501 1.00 96.00 240 GLN A O 1
ATOM 1855 N N . LEU A 1 241 ? -13.064 -1.878 11.566 1.00 96.50 241 LEU A N 1
ATOM 1856 C CA . LEU A 1 241 ? -11.647 -1.528 11.687 1.00 96.50 241 LEU A CA 1
ATOM 1857 C C . LEU A 1 241 ? -10.756 -2.776 11.655 1.00 96.50 241 LEU A C 1
ATOM 1859 O O . LEU A 1 241 ? -9.794 -2.825 10.892 1.00 96.50 241 LEU A O 1
ATOM 1863 N N . LEU A 1 242 ? -11.076 -3.797 12.456 1.00 97.19 242 LEU A N 1
ATOM 1864 C CA . LEU A 1 242 ? -10.324 -5.055 12.461 1.00 97.19 242 LEU A CA 1
ATOM 1865 C C . LEU A 1 242 ? -10.372 -5.752 11.106 1.00 97.19 242 LEU A C 1
ATOM 1867 O O . LEU A 1 242 ? -9.348 -6.237 10.629 1.00 97.19 242 LEU A O 1
ATOM 1871 N N . ARG A 1 243 ? -11.539 -5.752 10.462 1.00 97.62 243 ARG A N 1
ATOM 1872 C CA . ARG A 1 243 ? -11.704 -6.296 9.120 1.00 97.62 243 ARG A CA 1
ATOM 1873 C C . ARG A 1 243 ? -10.795 -5.575 8.127 1.00 97.62 243 ARG A C 1
ATOM 1875 O O . ARG A 1 243 ? -10.061 -6.250 7.412 1.00 97.62 243 ARG A O 1
ATOM 1882 N N . ALA A 1 244 ? -10.793 -4.241 8.122 1.00 98.00 244 ALA A N 1
ATOM 1883 C CA . ALA A 1 244 ? -9.923 -3.445 7.257 1.00 98.00 244 ALA A CA 1
ATOM 1884 C C . ALA A 1 244 ? -8.436 -3.745 7.512 1.00 98.00 244 ALA A C 1
ATOM 1886 O O . ALA A 1 244 ? -7.681 -3.936 6.564 1.00 98.00 244 ALA A O 1
ATOM 1887 N N . ILE A 1 245 ? -8.022 -3.879 8.779 1.00 98.00 245 ILE A N 1
ATOM 1888 C CA . ILE A 1 245 ? -6.651 -4.264 9.152 1.00 98.00 245 ILE A CA 1
ATOM 1889 C C . ILE A 1 245 ? -6.301 -5.660 8.620 1.00 98.00 245 ILE A C 1
ATOM 1891 O O . ILE A 1 245 ? -5.209 -5.849 8.081 1.00 98.00 245 ILE A O 1
ATOM 1895 N N . CYS A 1 246 ? -7.196 -6.642 8.759 1.00 98.44 246 CYS A N 1
ATOM 1896 C CA . CYS A 1 246 ? -6.973 -7.998 8.260 1.00 98.44 246 CYS A CA 1
ATOM 1897 C C . CYS A 1 246 ? -6.879 -8.040 6.731 1.00 98.44 246 CYS A C 1
ATOM 1899 O O . CYS A 1 246 ? -5.958 -8.662 6.199 1.00 98.44 246 CYS A O 1
ATOM 1901 N N . GLU A 1 247 ? -7.791 -7.356 6.036 1.00 98.25 247 GLU A N 1
ATOM 1902 C CA . GLU A 1 247 ? -7.807 -7.255 4.573 1.00 98.25 247 GLU A CA 1
ATOM 1903 C C . GLU A 1 247 ? -6.537 -6.559 4.058 1.00 98.25 247 GLU A C 1
ATOM 1905 O O . GLU A 1 247 ? -5.798 -7.147 3.270 1.00 98.25 247 GLU A O 1
ATOM 1910 N N . ALA A 1 248 ? -6.199 -5.383 4.596 1.00 98.38 248 ALA A N 1
ATOM 1911 C CA . ALA A 1 248 ? -4.988 -4.649 4.230 1.00 98.38 248 ALA A CA 1
ATOM 1912 C C . ALA A 1 248 ? -3.700 -5.429 4.542 1.00 98.38 248 ALA A C 1
ATOM 1914 O O . ALA A 1 248 ? -2.748 -5.404 3.765 1.00 98.38 248 ALA A O 1
ATOM 1915 N N . SER A 1 249 ? -3.656 -6.167 5.656 1.00 98.25 249 SER A N 1
ATOM 1916 C CA . SER A 1 249 ? -2.505 -7.021 5.982 1.00 98.25 249 SER A CA 1
ATOM 1917 C C . SER A 1 249 ? -2.344 -8.164 4.979 1.00 98.25 249 SER A C 1
ATOM 1919 O O . SER A 1 249 ? -1.223 -8.488 4.586 1.00 98.25 249 SER A O 1
ATOM 1921 N N . ALA A 1 250 ? -3.452 -8.781 4.558 1.00 98.38 250 ALA A N 1
ATOM 1922 C CA . ALA A 1 250 ? -3.430 -9.817 3.534 1.00 98.38 250 ALA A CA 1
ATOM 1923 C C . ALA A 1 250 ? -2.985 -9.252 2.174 1.00 98.38 250 ALA A C 1
ATOM 1925 O O . ALA A 1 250 ? -2.219 -9.918 1.475 1.00 98.38 250 ALA A O 1
ATOM 1926 N N . GLU A 1 251 ? -3.402 -8.026 1.837 1.00 98.25 251 GLU A N 1
ATOM 1927 C CA . GLU A 1 251 ? -2.974 -7.321 0.624 1.00 98.25 251 GLU A CA 1
ATOM 1928 C C . GLU A 1 251 ? -1.469 -7.046 0.632 1.00 98.25 251 GLU A C 1
ATOM 1930 O O . GLU A 1 251 ? -0.770 -7.488 -0.273 1.00 98.25 251 GLU A O 1
ATOM 1935 N N . ARG A 1 252 ? -0.927 -6.473 1.715 1.00 97.81 252 ARG A N 1
ATOM 1936 C CA . ARG A 1 252 ? 0.524 -6.245 1.866 1.00 97.81 252 ARG A CA 1
ATOM 1937 C C . ARG A 1 252 ? 1.352 -7.528 1.759 1.00 97.81 252 ARG A C 1
ATOM 1939 O O . ARG A 1 252 ? 2.456 -7.518 1.226 1.00 97.81 252 ARG A O 1
ATOM 1946 N N . LEU A 1 253 ? 0.856 -8.663 2.258 1.00 98.12 253 LEU A N 1
ATOM 1947 C CA . LEU A 1 253 ? 1.551 -9.947 2.077 1.00 98.12 253 LEU A CA 1
ATOM 1948 C C . LEU A 1 253 ? 1.551 -10.398 0.610 1.00 98.12 253 LEU A C 1
ATOM 1950 O O . LEU A 1 253 ? 2.537 -10.975 0.147 1.00 98.12 253 LEU A O 1
ATOM 1954 N N . ARG A 1 254 ? 0.461 -10.144 -0.122 1.00 98.12 254 ARG A N 1
ATOM 1955 C CA . ARG A 1 254 ? 0.351 -10.456 -1.551 1.00 98.12 254 ARG A CA 1
ATOM 1956 C C . ARG A 1 254 ? 1.235 -9.542 -2.395 1.00 98.12 254 ARG A C 1
ATOM 1958 O O . ARG A 1 254 ? 1.941 -10.049 -3.266 1.00 98.12 254 ARG A O 1
ATOM 1965 N N . GLU A 1 255 ? 1.231 -8.244 -2.104 1.00 97.38 255 GLU A N 1
ATOM 1966 C CA . GLU A 1 255 ? 2.141 -7.235 -2.654 1.00 97.38 255 GLU A CA 1
ATOM 1967 C C . GLU A 1 255 ? 3.589 -7.711 -2.540 1.00 97.38 255 GLU A C 1
ATOM 1969 O O . GLU A 1 255 ? 4.247 -7.975 -3.545 1.00 97.38 255 GLU A O 1
ATOM 1974 N N . LEU A 1 256 ? 4.054 -7.947 -1.309 1.00 97.50 256 LEU A N 1
ATOM 1975 C CA . LEU A 1 256 ? 5.418 -8.392 -1.035 1.00 97.50 256 LEU A CA 1
ATOM 1976 C C . LEU A 1 256 ? 5.751 -9.717 -1.736 1.00 97.50 256 LEU A C 1
ATOM 1978 O O . LEU A 1 256 ? 6.885 -9.916 -2.163 1.00 97.50 256 LEU A O 1
ATOM 1982 N N . GLY A 1 257 ? 4.779 -10.620 -1.892 1.00 97.31 257 GLY A N 1
ATOM 1983 C CA . GLY A 1 257 ? 4.952 -11.844 -2.674 1.00 97.31 257 GLY A CA 1
ATOM 1984 C C . GLY A 1 257 ? 5.183 -11.593 -4.166 1.00 97.31 257 GLY A C 1
ATOM 1985 O O . GLY A 1 257 ? 6.043 -12.240 -4.767 1.00 97.31 257 GLY A O 1
ATOM 1986 N N . ARG A 1 258 ? 4.463 -10.636 -4.765 1.00 96.81 258 ARG A N 1
ATOM 1987 C CA . ARG A 1 258 ? 4.695 -10.210 -6.155 1.00 96.81 258 ARG A CA 1
ATOM 1988 C C . ARG A 1 258 ? 6.054 -9.533 -6.308 1.00 96.81 258 ARG A C 1
ATOM 1990 O O . ARG A 1 258 ? 6.783 -9.867 -7.240 1.00 96.81 258 ARG A O 1
ATOM 1997 N N . LEU A 1 259 ? 6.411 -8.649 -5.376 1.00 96.00 259 LEU A N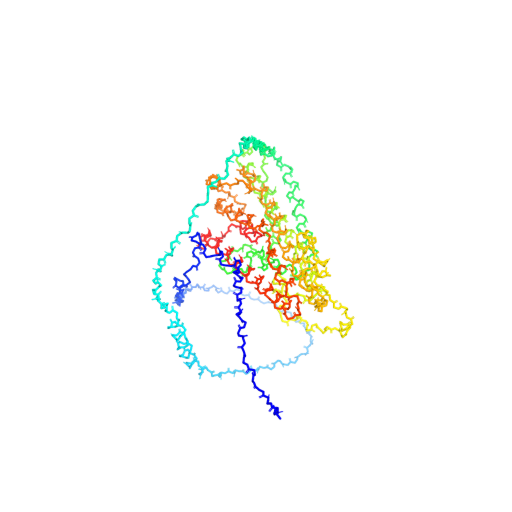 1
ATOM 1998 C CA . LEU A 1 259 ? 7.704 -7.965 -5.372 1.00 96.00 259 LEU A CA 1
ATOM 1999 C C . LEU A 1 259 ? 8.868 -8.959 -5.233 1.00 96.00 259 LEU A C 1
ATOM 2001 O O . LEU A 1 259 ? 9.794 -8.914 -6.035 1.00 96.00 259 LEU A O 1
ATOM 2005 N N . ASP A 1 260 ? 8.799 -9.924 -4.306 1.00 95.12 260 ASP A N 1
ATOM 2006 C CA . ASP A 1 260 ? 9.810 -10.990 -4.162 1.00 95.12 260 ASP A CA 1
ATOM 2007 C C . ASP A 1 260 ? 9.950 -11.812 -5.456 1.00 95.12 260 ASP A C 1
ATOM 2009 O O . ASP A 1 260 ? 11.060 -12.137 -5.877 1.00 95.12 260 ASP A O 1
ATOM 2013 N N . SER A 1 261 ? 8.841 -12.102 -6.147 1.00 94.12 261 SER A N 1
ATOM 2014 C CA . SER A 1 261 ? 8.887 -12.796 -7.439 1.00 94.12 261 SER A CA 1
ATOM 2015 C C . SER A 1 261 ? 9.624 -11.991 -8.514 1.00 94.12 261 SER A C 1
ATOM 2017 O O . SER A 1 261 ? 10.404 -12.577 -9.264 1.00 94.12 261 SER A O 1
ATOM 2019 N N . ILE A 1 262 ? 9.399 -10.674 -8.598 1.00 92.94 262 ILE A N 1
ATOM 2020 C CA . ILE A 1 262 ? 10.095 -9.790 -9.551 1.00 92.94 262 ILE A CA 1
ATOM 2021 C C . ILE A 1 262 ? 11.580 -9.681 -9.186 1.00 92.94 262 ILE A C 1
ATOM 2023 O O . ILE A 1 262 ? 12.444 -9.875 -10.042 1.00 92.94 262 ILE A O 1
ATOM 2027 N N . ALA A 1 263 ? 11.879 -9.452 -7.904 1.00 92.19 263 ALA A N 1
ATOM 2028 C CA . ALA A 1 263 ? 13.240 -9.355 -7.381 1.00 92.19 263 ALA A CA 1
ATOM 2029 C C . ALA A 1 263 ? 14.071 -10.617 -7.651 1.00 92.19 263 ALA A C 1
ATOM 2031 O O . ALA A 1 263 ? 15.281 -10.525 -7.841 1.00 92.19 263 ALA A O 1
ATOM 2032 N N . ARG A 1 264 ? 13.448 -11.802 -7.654 1.00 89.56 264 ARG A N 1
ATOM 2033 C CA . ARG A 1 264 ? 14.122 -13.070 -7.975 1.00 89.56 264 ARG A CA 1
ATOM 2034 C C . ARG A 1 264 ? 14.249 -13.324 -9.469 1.00 89.56 264 ARG A C 1
ATOM 2036 O O . ARG A 1 264 ? 15.268 -13.856 -9.881 1.00 89.56 264 ARG A O 1
ATOM 2043 N N . ALA A 1 265 ? 13.231 -12.984 -10.257 1.00 86.94 265 ALA A N 1
ATOM 2044 C CA . ALA A 1 265 ? 13.230 -13.249 -11.695 1.00 86.94 265 ALA A CA 1
ATOM 2045 C C . ALA A 1 265 ? 14.287 -12.429 -12.447 1.00 86.94 265 ALA A C 1
ATOM 2047 O O . ALA A 1 265 ? 14.868 -12.924 -13.406 1.00 86.94 265 ALA A O 1
ATOM 2048 N N . HIS A 1 266 ? 14.535 -11.197 -11.998 1.00 81.62 266 HIS A N 1
ATOM 2049 C CA . HIS A 1 266 ? 15.427 -10.252 -12.680 1.00 81.62 266 HIS A CA 1
ATOM 2050 C C . HIS A 1 266 ? 16.549 -9.728 -11.778 1.00 81.62 266 HIS A C 1
ATOM 2052 O O . HIS A 1 266 ? 17.229 -8.767 -12.125 1.00 81.62 266 HIS A O 1
ATOM 2058 N N . GLU A 1 267 ? 16.723 -10.351 -10.609 1.00 85.94 267 GLU A N 1
ATOM 2059 C CA . GLU A 1 267 ? 17.803 -10.061 -9.656 1.00 85.94 267 GLU A CA 1
ATOM 2060 C C . GLU A 1 267 ? 17.860 -8.595 -9.203 1.00 85.94 267 GLU A C 1
ATOM 2062 O O . GLU A 1 267 ? 18.912 -8.027 -8.910 1.00 85.94 267 GLU A O 1
ATOM 2067 N N . ILE A 1 268 ? 16.683 -7.979 -9.114 1.00 89.00 268 ILE A N 1
ATOM 2068 C CA . ILE A 1 268 ? 16.523 -6.585 -8.722 1.00 89.00 268 ILE A CA 1
ATOM 2069 C C . ILE A 1 268 ? 16.522 -6.489 -7.201 1.00 89.00 268 ILE A C 1
ATOM 2071 O O . ILE A 1 268 ? 15.903 -7.292 -6.492 1.00 89.00 268 ILE A O 1
ATOM 2075 N N . ARG A 1 269 ? 17.207 -5.465 -6.697 1.00 89.50 269 ARG A N 1
ATOM 2076 C CA . ARG A 1 269 ? 17.149 -5.083 -5.291 1.00 89.50 269 ARG A CA 1
ATOM 2077 C C . ARG A 1 269 ? 15.931 -4.206 -5.045 1.00 89.50 269 ARG A C 1
ATOM 2079 O O . ARG A 1 269 ? 15.936 -3.036 -5.416 1.00 89.50 269 ARG A O 1
ATOM 2086 N N . ILE A 1 270 ? 14.891 -4.781 -4.447 1.00 92.62 270 ILE A N 1
ATOM 2087 C CA . ILE A 1 270 ? 13.669 -4.054 -4.087 1.00 92.62 270 ILE A CA 1
ATOM 2088 C C . ILE A 1 270 ? 13.757 -3.683 -2.601 1.00 92.62 270 ILE A C 1
ATOM 2090 O O . ILE A 1 270 ? 13.764 -4.590 -1.757 1.00 92.62 270 ILE A O 1
ATOM 2094 N N . PRO A 1 271 ? 13.791 -2.383 -2.247 1.00 90.62 271 PRO A N 1
ATOM 2095 C CA . PRO A 1 271 ? 13.981 -1.933 -0.868 1.00 90.62 271 PRO A CA 1
ATOM 2096 C C . PRO A 1 271 ? 13.000 -2.528 0.150 1.00 90.62 271 PRO A C 1
ATOM 2098 O O . PRO A 1 271 ? 13.402 -2.796 1.279 1.00 90.62 271 PRO A O 1
ATOM 2101 N N . LEU A 1 272 ? 11.746 -2.785 -0.242 1.00 91.75 272 LEU A N 1
ATOM 2102 C CA . LEU A 1 272 ? 10.734 -3.405 0.625 1.00 91.75 272 LEU A CA 1
ATOM 2103 C C . LEU A 1 272 ? 11.005 -4.882 0.960 1.00 91.75 272 LEU A C 1
ATOM 2105 O O . LEU A 1 272 ? 10.462 -5.391 1.938 1.00 91.75 272 LEU A O 1
ATOM 2109 N N . ILE A 1 273 ? 11.821 -5.584 0.170 1.00 92.88 273 ILE A N 1
ATOM 2110 C CA . ILE A 1 273 ? 12.113 -7.017 0.347 1.00 92.88 273 ILE A CA 1
ATOM 2111 C C . ILE A 1 273 ? 13.503 -7.233 0.954 1.00 92.88 273 ILE A C 1
ATOM 2113 O O . ILE A 1 273 ? 13.689 -8.117 1.796 1.00 92.88 273 ILE A O 1
ATOM 2117 N N . ASP A 1 274 ? 14.477 -6.405 0.574 1.00 84.19 274 ASP A N 1
ATOM 2118 C CA . ASP A 1 274 ? 15.895 -6.636 0.872 1.00 84.19 274 ASP A CA 1
ATOM 2119 C C . ASP A 1 274 ? 16.298 -6.434 2.341 1.00 84.19 274 ASP A C 1
ATOM 2121 O O . ASP A 1 274 ? 17.407 -6.801 2.729 1.00 84.19 274 ASP A O 1
ATOM 2125 N N . VAL A 1 275 ? 15.414 -5.930 3.206 1.00 73.06 275 VAL A N 1
ATOM 2126 C CA . VAL A 1 275 ? 15.746 -5.691 4.623 1.00 73.06 275 VAL A CA 1
ATOM 2127 C C . VAL A 1 275 ? 16.039 -6.981 5.402 1.00 73.06 275 VAL A C 1
ATOM 2129 O O . VAL A 1 275 ? 16.745 -6.954 6.409 1.00 73.06 275 VAL A O 1
ATOM 2132 N N . ALA A 1 276 ? 15.535 -8.128 4.939 1.00 55.59 276 ALA A N 1
ATOM 2133 C CA . ALA A 1 276 ? 15.792 -9.429 5.558 1.00 55.59 276 ALA A CA 1
ATOM 2134 C C . ALA A 1 276 ? 16.997 -10.177 4.959 1.00 55.59 276 ALA A C 1
ATOM 2136 O O . ALA A 1 276 ? 17.408 -11.194 5.513 1.00 55.59 276 ALA A O 1
ATOM 2137 N N . ALA A 1 277 ? 17.547 -9.704 3.838 1.00 57.88 277 ALA A N 1
ATOM 2138 C CA . ALA A 1 277 ? 18.607 -10.386 3.096 1.00 57.88 277 ALA A CA 1
ATOM 2139 C C . ALA A 1 277 ? 20.019 -9.955 3.530 1.00 57.88 277 ALA A C 1
ATOM 2141 O O . ALA A 1 277 ? 20.975 -10.154 2.780 1.00 57.88 277 ALA A O 1
ATOM 2142 N N . SER A 1 278 ? 20.160 -9.346 4.716 1.00 50.72 278 SER A N 1
ATOM 2143 C CA . SER A 1 278 ? 21.449 -8.870 5.213 1.00 50.72 278 SER A CA 1
ATOM 2144 C C . SER A 1 278 ? 22.458 -10.021 5.274 1.00 50.72 278 SER A C 1
ATOM 2146 O O . SER A 1 278 ? 22.301 -10.938 6.077 1.00 50.72 278 SER A O 1
ATOM 2148 N N . GLU A 1 279 ? 23.489 -9.893 4.441 1.00 53.47 279 GLU A N 1
ATOM 2149 C CA . GLU A 1 279 ? 24.796 -10.571 4.454 1.00 53.47 279 GLU A CA 1
ATOM 2150 C C . GLU A 1 279 ? 24.979 -11.826 3.582 1.00 53.47 279 GLU A C 1
ATOM 2152 O O . GLU A 1 279 ? 26.087 -12.008 3.091 1.00 53.47 279 GLU A O 1
ATOM 2157 N N . ASP A 1 280 ? 23.937 -12.598 3.253 1.00 55.47 280 ASP A N 1
ATOM 2158 C CA . ASP A 1 280 ? 24.110 -13.901 2.567 1.00 55.47 280 ASP A CA 1
ATOM 2159 C C . ASP A 1 280 ? 23.394 -14.026 1.209 1.00 55.47 280 ASP A C 1
ATOM 2161 O O . ASP A 1 280 ? 23.084 -15.137 0.768 1.00 55.47 280 ASP A O 1
ATOM 2165 N N . ARG A 1 281 ? 23.087 -12.925 0.509 1.00 57.12 281 ARG A N 1
ATOM 2166 C CA . ARG A 1 281 ? 22.623 -13.067 -0.882 1.00 57.12 281 ARG A CA 1
ATOM 2167 C C . ARG A 1 281 ? 23.859 -13.462 -1.703 1.00 57.12 281 ARG A C 1
ATOM 2169 O O . ARG A 1 281 ? 24.770 -12.640 -1.776 1.00 57.12 281 ARG A O 1
ATOM 2176 N N . PRO A 1 282 ? 23.946 -14.702 -2.232 1.00 58.44 282 PRO A N 1
ATOM 2177 C CA . PRO A 1 282 ? 25.113 -15.110 -3.002 1.00 58.44 282 PRO A CA 1
ATOM 2178 C C . PRO A 1 282 ? 25.308 -14.096 -4.123 1.00 58.44 282 PRO A C 1
ATOM 2180 O O . PRO A 1 282 ? 24.316 -13.642 -4.698 1.00 58.44 282 PRO A O 1
ATOM 2183 N N . ASP A 1 283 ? 26.559 -13.721 -4.396 1.00 59.69 283 ASP A N 1
ATOM 2184 C CA . ASP A 1 283 ? 26.892 -13.012 -5.626 1.00 59.69 283 ASP A CA 1
ATOM 2185 C C . ASP A 1 283 ? 26.376 -13.901 -6.759 1.00 59.69 283 ASP A C 1
ATOM 2187 O O . ASP A 1 283 ? 26.911 -14.985 -7.007 1.00 59.69 283 ASP A O 1
ATOM 2191 N N . PHE A 1 284 ? 25.231 -13.526 -7.329 1.00 54.22 284 PHE A N 1
ATOM 2192 C CA . PHE A 1 284 ? 24.617 -14.291 -8.395 1.00 54.22 284 PHE A CA 1
ATOM 2193 C C . PHE A 1 284 ? 25.535 -14.134 -9.598 1.00 54.22 284 PHE A C 1
ATOM 2195 O O . PHE A 1 284 ? 25.670 -13.057 -10.177 1.00 54.22 284 PHE A O 1
ATOM 2202 N N . ASP A 1 285 ? 26.246 -15.218 -9.891 1.00 55.59 285 ASP A N 1
ATOM 2203 C CA . ASP A 1 285 ? 27.052 -15.338 -11.088 1.00 55.59 285 ASP A CA 1
ATOM 2204 C C . ASP A 1 285 ? 26.070 -15.444 -12.251 1.00 55.59 285 ASP A C 1
ATOM 2206 O O . ASP A 1 285 ? 25.424 -16.478 -12.458 1.00 55.59 285 ASP A O 1
ATOM 2210 N N . PHE A 1 286 ? 25.868 -14.316 -12.928 1.00 56.97 286 PHE A N 1
ATOM 2211 C CA . PHE A 1 286 ? 25.094 -14.241 -14.154 1.00 56.97 286 PHE A CA 1
ATOM 2212 C C . PHE A 1 286 ? 25.755 -15.189 -15.143 1.00 56.97 286 PHE A C 1
ATOM 2214 O O . PHE A 1 286 ? 26.786 -14.852 -15.715 1.00 56.97 286 PHE A O 1
ATOM 2221 N N . GLY A 1 287 ? 25.198 -16.392 -15.299 1.00 59.38 287 GLY A N 1
ATOM 2222 C CA . GLY A 1 287 ? 25.755 -17.371 -16.222 1.00 59.38 287 GLY A CA 1
ATOM 2223 C C . GLY A 1 287 ? 25.984 -16.725 -17.590 1.00 59.38 287 GLY A C 1
ATOM 2224 O O . GLY A 1 287 ? 25.120 -15.989 -18.071 1.00 59.38 287 GLY A O 1
ATOM 2225 N N . ASP A 1 288 ? 27.133 -17.019 -18.203 1.00 62.16 288 ASP A N 1
ATOM 2226 C CA . ASP A 1 288 ? 27.621 -16.468 -19.483 1.00 62.16 288 ASP A CA 1
ATOM 2227 C C . ASP A 1 288 ? 26.629 -16.580 -20.673 1.00 62.16 288 ASP A C 1
ATOM 2229 O O . ASP A 1 288 ? 26.896 -16.081 -21.765 1.00 62.16 288 ASP A O 1
ATOM 2233 N N . ASP A 1 289 ? 25.460 -17.203 -20.490 1.00 63.12 289 ASP A N 1
ATOM 2234 C CA . ASP A 1 289 ? 24.391 -17.338 -21.488 1.00 63.12 289 ASP A CA 1
ATOM 2235 C C . ASP A 1 289 ? 23.664 -16.014 -21.826 1.00 63.12 289 ASP A C 1
ATOM 2237 O O . ASP A 1 289 ? 22.888 -15.969 -22.782 1.00 63.12 289 ASP A O 1
ATOM 2241 N N . LEU A 1 290 ? 23.911 -14.922 -21.092 1.00 60.19 290 LEU A N 1
ATOM 2242 C CA . LEU A 1 290 ? 23.271 -13.617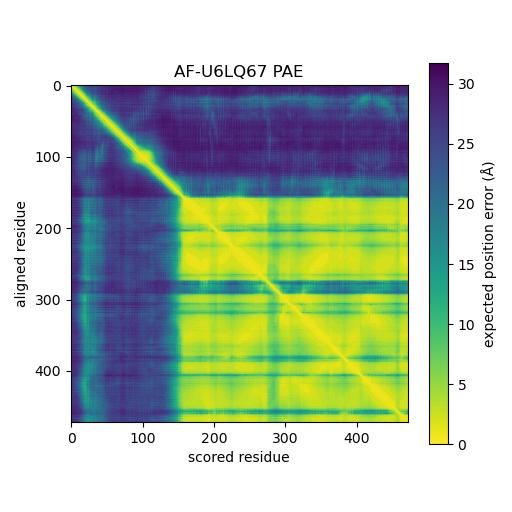 -21.341 1.00 60.19 290 LEU A CA 1
ATOM 2243 C C . LEU A 1 290 ? 23.899 -12.813 -22.495 1.00 60.19 290 LEU A C 1
ATOM 2245 O O . LEU A 1 290 ? 23.241 -11.935 -23.054 1.00 60.19 290 LEU A O 1
ATOM 2249 N N . GLU A 1 291 ? 25.122 -13.141 -22.920 1.00 57.88 291 GLU A N 1
ATOM 2250 C CA . GLU A 1 291 ? 25.828 -12.459 -24.024 1.00 57.88 291 GLU A CA 1
ATOM 2251 C C . GLU A 1 291 ? 25.174 -12.694 -25.406 1.00 57.88 291 GLU A C 1
ATOM 2253 O O . GLU A 1 291 ? 25.507 -12.033 -26.390 1.00 57.88 291 GLU A O 1
ATOM 2258 N N . ALA A 1 292 ? 24.209 -13.618 -25.504 1.00 76.12 292 ALA A N 1
ATOM 2259 C CA . ALA A 1 292 ? 23.475 -13.903 -26.738 1.00 76.12 292 ALA A CA 1
ATOM 2260 C C . ALA A 1 292 ? 22.139 -13.140 -26.871 1.00 76.12 292 ALA A C 1
ATOM 2262 O O . ALA A 1 292 ? 21.425 -13.323 -27.866 1.00 76.12 292 ALA A O 1
ATOM 2263 N N . GLU A 1 293 ? 21.754 -12.306 -25.899 1.00 86.81 293 GLU A N 1
ATOM 2264 C CA . GLU A 1 293 ? 20.457 -11.630 -25.946 1.00 86.81 293 GLU A CA 1
ATOM 2265 C C . GLU A 1 293 ? 20.423 -10.480 -26.964 1.00 86.81 293 GLU A C 1
ATOM 2267 O O . GLU A 1 293 ? 21.210 -9.536 -26.926 1.00 86.81 293 GLU A O 1
ATOM 2272 N N . LYS A 1 294 ? 19.441 -10.529 -27.876 1.00 94.56 294 LYS A N 1
ATOM 2273 C CA . LYS A 1 294 ? 19.198 -9.463 -28.857 1.00 94.56 294 LYS A CA 1
ATOM 2274 C C . LYS A 1 294 ? 18.928 -8.133 -28.122 1.00 94.56 294 LYS A C 1
ATOM 2276 O O . LYS A 1 294 ? 17.977 -8.096 -27.335 1.00 94.56 294 LYS A O 1
ATOM 2281 N N . PRO A 1 295 ? 19.673 -7.048 -28.414 1.00 96.12 295 PRO A N 1
ATOM 2282 C CA . PRO A 1 295 ? 19.423 -5.741 -27.815 1.00 96.12 295 PRO A CA 1
ATOM 2283 C C . PRO A 1 295 ? 18.057 -5.197 -28.257 1.00 96.12 295 PRO A C 1
ATOM 2285 O O . PRO A 1 295 ? 17.528 -5.597 -29.299 1.00 96.12 295 PRO A O 1
ATOM 2288 N N . VAL A 1 296 ? 17.482 -4.301 -27.454 1.00 97.38 296 VAL A N 1
ATOM 2289 C CA . VAL A 1 296 ? 16.111 -3.809 -27.629 1.00 97.38 296 VAL A CA 1
ATOM 2290 C C . VAL A 1 296 ? 16.061 -2.329 -27.985 1.00 97.38 296 VAL A C 1
ATOM 2292 O O . VAL A 1 296 ? 16.756 -1.498 -27.394 1.00 97.38 296 VAL A O 1
ATOM 2295 N N . THR A 1 297 ? 15.201 -1.985 -28.941 1.00 97.44 297 THR A N 1
ATOM 2296 C CA . THR A 1 297 ? 14.862 -0.584 -29.233 1.00 97.44 297 THR A CA 1
ATOM 2297 C C . THR A 1 297 ? 13.939 -0.013 -28.156 1.00 97.44 297 THR A C 1
ATOM 2299 O O . THR A 1 297 ? 13.301 -0.756 -27.406 1.00 97.44 297 THR A O 1
ATOM 2302 N N . PHE A 1 298 ? 13.792 1.312 -28.107 1.00 97.25 298 PHE A N 1
ATOM 2303 C CA . PHE A 1 298 ? 12.846 1.946 -27.183 1.00 97.25 298 PHE A CA 1
ATOM 2304 C C . PHE A 1 298 ? 11.402 1.467 -27.410 1.00 97.25 298 PHE A C 1
ATOM 2306 O O . PHE A 1 298 ? 10.683 1.163 -26.462 1.00 97.25 298 PHE A O 1
ATOM 2313 N N . GLY A 1 299 ? 10.981 1.311 -28.670 1.00 96.62 299 GLY A N 1
ATOM 2314 C CA . GLY A 1 299 ? 9.657 0.780 -28.999 1.00 96.62 299 GLY A CA 1
ATOM 2315 C C . GLY A 1 299 ? 9.455 -0.681 -28.573 1.00 96.62 299 GLY A C 1
ATOM 2316 O O . GLY A 1 299 ? 8.339 -1.071 -28.232 1.00 96.62 299 GLY A O 1
ATOM 2317 N N . GLU A 1 300 ? 10.511 -1.503 -28.574 1.00 97.06 300 GLU A N 1
ATOM 2318 C CA . GLU A 1 300 ? 10.475 -2.852 -27.991 1.00 97.06 300 GLU A CA 1
ATOM 2319 C C . GLU A 1 300 ? 10.395 -2.791 -26.456 1.00 97.06 300 GLU A C 1
ATOM 2321 O O . GLU A 1 300 ? 9.576 -3.506 -25.882 1.00 97.06 300 GLU A O 1
ATOM 2326 N N . PHE A 1 301 ? 11.145 -1.894 -25.805 1.00 96.81 301 PHE A N 1
ATOM 2327 C CA . PHE A 1 301 ? 11.062 -1.646 -24.359 1.00 96.81 301 PHE A CA 1
ATOM 2328 C C . PHE A 1 301 ? 9.655 -1.225 -23.910 1.00 96.81 301 PHE A C 1
ATOM 2330 O O . PHE A 1 301 ? 9.123 -1.792 -22.958 1.00 96.81 301 PHE A O 1
ATOM 2337 N N . LEU A 1 302 ? 8.989 -0.309 -24.623 1.00 95.94 302 LEU A N 1
ATOM 2338 C CA . LEU A 1 302 ? 7.625 0.117 -24.275 1.00 95.94 302 LEU A CA 1
ATOM 2339 C C . LEU A 1 302 ? 6.618 -1.044 -24.273 1.00 95.94 302 LEU A C 1
ATOM 2341 O O . LEU A 1 302 ? 5.672 -1.039 -23.487 1.00 95.94 302 LEU A O 1
ATOM 2345 N N . LYS A 1 303 ? 6.832 -2.069 -25.108 1.00 95.19 303 LYS A N 1
ATOM 2346 C CA . LYS A 1 303 ? 5.998 -3.284 -25.137 1.00 95.19 303 LYS A CA 1
ATOM 2347 C C . LYS A 1 303 ? 6.242 -4.206 -23.938 1.00 95.19 303 LYS A C 1
ATOM 2349 O O . LYS A 1 303 ? 5.432 -5.097 -23.701 1.00 95.19 303 LYS A O 1
ATOM 2354 N N . MET A 1 304 ? 7.340 -4.016 -23.204 1.00 95.19 304 MET A N 1
ATOM 2355 C CA . MET A 1 304 ? 7.647 -4.746 -21.968 1.00 95.19 304 MET A CA 1
ATOM 2356 C C . MET A 1 304 ? 6.926 -4.147 -20.750 1.00 95.19 304 MET A C 1
ATOM 2358 O O . MET A 1 304 ? 6.766 -4.827 -19.731 1.00 95.19 304 MET A O 1
ATOM 2362 N N . LEU A 1 305 ? 6.473 -2.891 -20.848 1.00 93.75 305 LEU A N 1
ATOM 2363 C CA . LEU A 1 305 ? 5.778 -2.198 -19.768 1.00 93.75 305 LEU A CA 1
ATOM 2364 C C . LEU A 1 305 ? 4.375 -2.781 -19.529 1.00 93.75 305 LEU A C 1
ATOM 2366 O O . LEU A 1 305 ? 3.698 -3.209 -20.469 1.00 93.75 305 LEU A O 1
ATOM 2370 N N . PRO A 1 306 ? 3.891 -2.778 -18.276 1.00 83.25 306 PRO A N 1
ATOM 2371 C CA . PRO A 1 306 ? 2.515 -3.153 -17.987 1.00 83.25 306 PRO A CA 1
ATOM 2372 C C . PRO A 1 306 ? 1.553 -2.083 -18.530 1.00 83.25 306 PRO A C 1
ATOM 2374 O O . PRO A 1 306 ? 1.527 -0.965 -18.031 1.00 83.25 306 PRO A O 1
ATOM 2377 N N . LYS A 1 307 ? 0.747 -2.437 -19.544 1.00 85.88 307 LYS A N 1
ATOM 2378 C CA . LYS A 1 307 ? -0.322 -1.590 -20.123 1.00 85.88 307 LYS A CA 1
ATOM 2379 C C . LYS A 1 307 ? 0.140 -0.147 -20.438 1.00 85.88 307 LYS A C 1
ATOM 2381 O O . LYS A 1 307 ? -0.380 0.801 -19.846 1.00 85.88 307 LYS A O 1
ATOM 2386 N N . PRO A 1 308 ? 1.100 0.050 -21.358 1.00 84.25 308 PRO A N 1
ATOM 2387 C CA . PRO A 1 308 ? 1.553 1.391 -21.716 1.00 84.25 308 PRO A CA 1
ATOM 2388 C C . PRO A 1 308 ? 0.380 2.233 -22.241 1.00 84.25 308 PRO A C 1
ATOM 2390 O O . PRO A 1 308 ? -0.422 1.760 -23.048 1.00 84.25 308 PRO A O 1
ATOM 2393 N N . LYS A 1 309 ? 0.278 3.487 -21.781 1.00 86.94 309 LYS A N 1
ATOM 2394 C CA . LYS A 1 309 ? -0.710 4.448 -22.298 1.00 86.94 309 LYS A CA 1
ATOM 2395 C C . LYS A 1 309 ? -0.436 4.716 -23.781 1.00 86.94 309 LYS A C 1
ATOM 2397 O O . LYS A 1 309 ? 0.722 4.752 -24.192 1.00 86.94 309 LYS A O 1
ATOM 2402 N N . GLU A 1 310 ? -1.483 4.959 -24.568 1.00 89.88 310 GLU A N 1
ATOM 2403 C CA . GLU A 1 310 ? -1.354 5.251 -26.007 1.00 89.88 310 GLU A CA 1
ATOM 2404 C C . GLU A 1 310 ? -0.417 6.439 -26.276 1.00 89.88 310 GLU A C 1
ATOM 2406 O O . GLU A 1 310 ? 0.416 6.383 -27.177 1.00 89.88 310 GLU A O 1
ATOM 2411 N N . GLU A 1 311 ? -0.476 7.467 -25.425 1.00 89.12 311 GLU A N 1
ATOM 2412 C CA . GLU A 1 311 ? 0.419 8.630 -25.469 1.00 89.12 311 GLU A CA 1
ATOM 2413 C C . GLU A 1 311 ? 1.899 8.248 -25.323 1.00 89.12 311 GLU A C 1
ATOM 2415 O O . GLU A 1 311 ? 2.755 8.814 -25.995 1.00 89.12 311 GLU A O 1
ATOM 2420 N N . ILE A 1 312 ? 2.206 7.260 -24.475 1.00 89.88 312 ILE A N 1
ATOM 2421 C CA . ILE A 1 312 ? 3.574 6.765 -24.278 1.00 89.88 312 ILE A CA 1
ATOM 2422 C C . ILE A 1 312 ? 3.999 5.930 -25.489 1.00 89.88 312 ILE A C 1
ATOM 2424 O O . ILE A 1 312 ? 5.129 6.054 -25.952 1.00 89.88 312 ILE A O 1
ATOM 2428 N N . LEU A 1 313 ? 3.100 5.109 -26.039 1.00 91.56 313 LEU A N 1
ATOM 2429 C CA . LEU A 1 313 ? 3.380 4.309 -27.235 1.00 91.56 313 LEU A CA 1
ATOM 2430 C C . LEU A 1 313 ? 3.720 5.173 -28.453 1.00 91.56 313 LEU A C 1
ATOM 2432 O O . LEU A 1 313 ? 4.592 4.793 -29.233 1.00 91.56 313 LEU A O 1
ATOM 2436 N N . ALA A 1 314 ? 3.09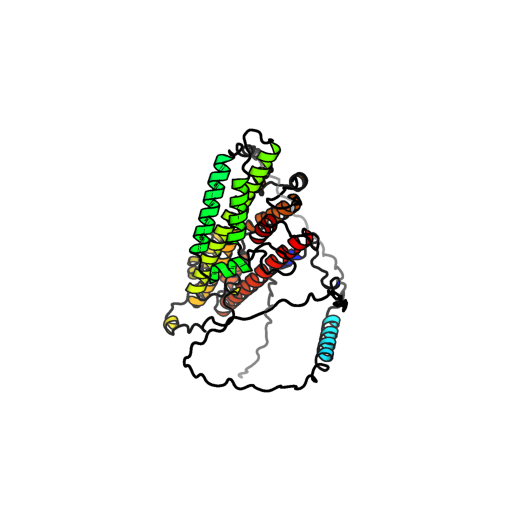8 6.347 -28.585 1.00 92.12 314 ALA A N 1
ATOM 2437 C CA . ALA A 1 314 ? 3.398 7.304 -29.650 1.00 92.12 314 ALA A CA 1
ATOM 2438 C C . ALA A 1 314 ? 4.854 7.818 -29.616 1.00 92.12 314 ALA A C 1
ATOM 2440 O O . ALA A 1 314 ? 5.356 8.319 -30.620 1.00 92.12 314 ALA A O 1
ATOM 2441 N N . LEU A 1 315 ? 5.564 7.663 -28.491 1.00 92.62 315 LEU A N 1
ATOM 2442 C CA . LEU A 1 315 ? 6.973 8.041 -28.370 1.00 92.62 315 LEU A CA 1
ATOM 2443 C C . LEU A 1 315 ? 7.927 7.050 -29.044 1.00 92.62 315 LEU A C 1
ATOM 2445 O O . LEU A 1 315 ? 9.087 7.402 -29.260 1.00 92.62 315 LEU A O 1
ATOM 2449 N N . ALA A 1 316 ? 7.468 5.843 -29.397 1.00 93.31 316 ALA A N 1
ATOM 2450 C CA . ALA A 1 316 ? 8.298 4.825 -30.043 1.00 93.31 316 ALA A CA 1
ATOM 2451 C C . ALA A 1 316 ? 8.968 5.354 -31.322 1.00 93.31 316 ALA A C 1
ATOM 2453 O O . ALA A 1 316 ? 10.163 5.143 -31.519 1.00 93.31 316 ALA A O 1
ATOM 2454 N N . ASP A 1 317 ? 8.225 6.111 -32.133 1.00 90.06 317 ASP A N 1
ATOM 2455 C CA . ASP A 1 317 ? 8.709 6.663 -33.404 1.00 90.06 317 ASP A CA 1
ATOM 2456 C C . ASP A 1 317 ? 9.738 7.792 -33.210 1.00 90.06 317 ASP A C 1
ATOM 2458 O O . ASP A 1 317 ? 10.501 8.113 -34.120 1.00 90.06 317 ASP A O 1
ATOM 2462 N N . SER A 1 318 ? 9.783 8.399 -32.019 1.00 89.62 318 SER A N 1
ATOM 2463 C CA . SER A 1 318 ? 10.667 9.530 -31.713 1.00 89.62 318 SER A CA 1
ATOM 2464 C C . SER A 1 318 ? 12.070 9.122 -31.251 1.00 89.62 318 SER A C 1
ATOM 2466 O O . SER A 1 318 ? 12.968 9.962 -31.246 1.00 89.62 318 SER A O 1
ATOM 2468 N N . ALA A 1 319 ? 12.269 7.853 -30.879 1.00 88.25 319 ALA A N 1
ATOM 2469 C CA . ALA A 1 319 ? 13.501 7.382 -30.243 1.00 88.25 319 ALA A CA 1
ATOM 2470 C C . ALA A 1 319 ? 14.609 6.936 -31.217 1.00 88.25 319 ALA A C 1
ATOM 2472 O O . ALA A 1 319 ? 15.728 6.639 -30.796 1.00 88.25 319 ALA A O 1
ATOM 2473 N N . GLY A 1 320 ? 14.315 6.900 -32.521 1.00 90.62 320 GLY A N 1
ATOM 2474 C CA . GLY A 1 320 ? 15.246 6.416 -33.542 1.00 90.62 320 GLY A CA 1
ATOM 2475 C C . GLY A 1 320 ? 15.606 4.931 -33.389 1.00 90.62 320 GLY A C 1
ATOM 2476 O O . GLY A 1 320 ? 14.900 4.165 -32.735 1.00 90.62 320 GLY A O 1
ATOM 2477 N N . ASP A 1 321 ? 16.725 4.529 -33.998 1.00 94.94 321 ASP A N 1
ATOM 2478 C CA . ASP A 1 321 ? 17.188 3.130 -34.047 1.00 94.94 321 ASP A CA 1
ATOM 2479 C C . ASP A 1 321 ? 18.151 2.762 -32.902 1.00 94.94 321 ASP A C 1
ATOM 2481 O O . ASP A 1 321 ? 18.844 1.744 -32.966 1.00 94.94 321 ASP A O 1
ATOM 2485 N N . ALA A 1 322 ? 18.243 3.599 -31.864 1.00 95.94 322 ALA A N 1
ATOM 2486 C CA . ALA A 1 322 ? 19.105 3.319 -30.725 1.00 95.94 322 ALA A CA 1
ATOM 2487 C C . ALA A 1 322 ? 18.628 2.063 -29.980 1.00 95.94 322 ALA A C 1
ATOM 2489 O O . ALA A 1 322 ? 17.428 1.780 -29.889 1.00 95.94 322 ALA A O 1
ATOM 2490 N N . VAL A 1 323 ? 19.579 1.303 -29.438 1.00 97.44 323 VAL A N 1
ATOM 2491 C CA . VAL A 1 323 ? 19.307 0.039 -28.751 1.00 97.44 323 VAL A CA 1
ATOM 2492 C C . VAL A 1 323 ? 20.019 -0.025 -27.407 1.00 97.44 323 VAL A C 1
ATOM 2494 O O . VAL A 1 323 ? 21.069 0.582 -27.218 1.00 97.44 323 VAL A O 1
ATOM 2497 N N . VAL A 1 324 ? 19.435 -0.783 -26.483 1.00 96.19 324 VAL A N 1
ATOM 2498 C CA . VAL A 1 324 ? 19.945 -1.029 -25.128 1.00 96.19 324 VAL A CA 1
ATOM 2499 C C . VAL A 1 324 ? 19.988 -2.540 -24.896 1.00 96.19 324 VAL A C 1
ATOM 2501 O O . VAL A 1 324 ? 19.126 -3.249 -25.431 1.00 96.19 324 VAL A O 1
ATOM 2504 N N . PRO A 1 325 ? 20.949 -3.075 -24.122 1.00 95.31 325 PRO A N 1
ATOM 2505 C CA . PRO A 1 325 ? 20.923 -4.477 -23.725 1.00 95.31 325 PRO A CA 1
ATOM 2506 C C . PRO A 1 325 ? 19.568 -4.874 -23.127 1.00 95.31 325 PRO A C 1
ATOM 2508 O O . PRO A 1 325 ? 19.015 -4.185 -22.265 1.00 95.31 325 PRO A O 1
ATOM 2511 N N . ARG A 1 326 ? 19.016 -6.003 -23.587 1.00 94.38 326 ARG A N 1
ATOM 2512 C CA . ARG A 1 326 ? 17.673 -6.467 -23.202 1.00 94.38 326 ARG A CA 1
ATOM 2513 C C . ARG A 1 326 ? 17.508 -6.580 -21.692 1.00 94.38 326 ARG A C 1
ATOM 2515 O O . ARG A 1 326 ? 16.465 -6.195 -21.176 1.00 94.38 326 ARG A O 1
ATOM 2522 N N . ARG A 1 327 ? 18.546 -7.050 -21.002 1.00 91.88 327 ARG A N 1
ATOM 2523 C CA . ARG A 1 327 ? 18.600 -7.141 -19.544 1.00 91.88 327 ARG A CA 1
ATOM 2524 C C . ARG A 1 327 ? 18.340 -5.799 -18.859 1.00 91.88 327 ARG A C 1
ATOM 2526 O O . ARG A 1 327 ? 17.482 -5.733 -17.990 1.00 91.88 327 ARG A O 1
ATOM 2533 N N . ILE A 1 328 ? 19.026 -4.730 -19.264 1.00 93.75 328 ILE A N 1
ATOM 2534 C CA . ILE A 1 328 ? 18.872 -3.398 -18.651 1.00 93.75 328 ILE A CA 1
ATOM 2535 C C . ILE A 1 328 ? 17.456 -2.868 -18.891 1.00 93.75 328 ILE A C 1
ATOM 2537 O O . ILE A 1 328 ? 16.798 -2.388 -17.969 1.00 93.75 328 ILE A O 1
ATOM 2541 N N . ALA A 1 329 ? 16.944 -3.025 -20.113 1.00 95.44 329 ALA A N 1
ATOM 2542 C CA . ALA A 1 329 ? 15.576 -2.640 -20.444 1.00 95.44 329 ALA A CA 1
ATOM 2543 C C . ALA A 1 329 ? 14.521 -3.461 -19.678 1.00 95.44 329 ALA A C 1
ATOM 2545 O O . ALA A 1 329 ? 13.512 -2.901 -19.251 1.00 95.44 329 ALA A O 1
ATOM 2546 N N . ALA A 1 330 ? 14.751 -4.763 -19.473 1.00 93.94 330 ALA A N 1
ATOM 2547 C CA . ALA A 1 330 ? 13.899 -5.623 -18.653 1.00 93.94 330 ALA A CA 1
ATOM 2548 C C . ALA A 1 330 ? 13.891 -5.154 -17.197 1.00 93.94 330 ALA A C 1
ATOM 2550 O O . ALA A 1 330 ? 12.823 -4.873 -16.663 1.00 93.94 330 ALA A O 1
ATOM 2551 N N . THR A 1 331 ? 15.071 -4.954 -16.604 1.00 94.06 331 THR A N 1
ATOM 2552 C CA . THR A 1 331 ? 15.223 -4.426 -15.244 1.00 94.06 331 THR A CA 1
ATOM 2553 C C . THR A 1 331 ? 14.479 -3.107 -15.064 1.00 94.06 331 THR A C 1
ATOM 2555 O O . THR A 1 331 ? 13.726 -2.947 -14.105 1.00 94.06 331 THR A O 1
ATOM 2558 N N . LEU A 1 332 ? 14.629 -2.172 -16.005 1.00 94.50 332 LEU A N 1
ATOM 2559 C CA . LEU A 1 332 ? 13.921 -0.896 -15.963 1.00 94.50 332 LEU A CA 1
ATOM 2560 C C . LEU A 1 332 ? 12.397 -1.077 -16.077 1.00 94.50 332 LEU A C 1
ATOM 2562 O O . LEU A 1 332 ? 11.642 -0.441 -15.341 1.00 94.50 332 LEU A O 1
ATOM 2566 N N . ALA A 1 333 ? 11.928 -1.956 -16.968 1.00 94.94 333 ALA A N 1
ATOM 2567 C CA . ALA A 1 333 ? 10.504 -2.250 -17.121 1.00 94.94 333 ALA A CA 1
ATOM 2568 C C . ALA A 1 333 ? 9.909 -2.888 -15.855 1.00 94.94 333 ALA A C 1
ATOM 2570 O O . ALA A 1 333 ? 8.771 -2.592 -15.486 1.00 94.94 333 ALA A O 1
ATOM 2571 N N . ASP A 1 334 ? 10.678 -3.736 -15.177 1.00 95.06 334 ASP A N 1
ATOM 2572 C CA . ASP A 1 334 ? 10.295 -4.347 -13.911 1.00 95.06 334 ASP A CA 1
ATOM 2573 C C . ASP A 1 334 ? 10.294 -3.360 -12.752 1.00 95.06 334 ASP A C 1
ATOM 2575 O O . ASP A 1 334 ? 9.359 -3.386 -11.963 1.00 95.06 334 ASP A O 1
ATOM 2579 N N . LEU A 1 335 ? 11.253 -2.438 -12.673 1.00 93.94 335 LEU A N 1
ATOM 2580 C CA . LEU A 1 335 ? 11.209 -1.357 -11.684 1.00 93.94 335 LEU A CA 1
ATOM 2581 C C . LEU A 1 335 ? 9.974 -0.469 -11.868 1.00 93.94 335 LEU A C 1
ATOM 2583 O O . LEU A 1 335 ? 9.289 -0.158 -10.898 1.00 93.94 335 LEU A O 1
ATOM 2587 N N . ILE A 1 336 ? 9.616 -0.139 -13.111 1.00 93.12 336 ILE A N 1
ATOM 2588 C CA . ILE A 1 336 ? 8.365 0.574 -13.412 1.00 93.12 336 ILE A CA 1
ATOM 2589 C C . ILE A 1 336 ? 7.139 -0.258 -13.000 1.00 93.12 336 ILE A C 1
ATOM 2591 O O . ILE A 1 336 ? 6.154 0.281 -12.495 1.00 93.12 336 ILE A O 1
ATOM 2595 N N . ARG A 1 337 ? 7.184 -1.582 -13.191 1.00 94.00 337 ARG A N 1
ATOM 2596 C CA . ARG A 1 337 ? 6.123 -2.497 -12.747 1.00 94.00 337 ARG A CA 1
ATOM 2597 C C . ARG A 1 337 ? 6.015 -2.557 -11.224 1.00 94.00 337 ARG A C 1
ATOM 2599 O O . ARG A 1 337 ? 4.895 -2.621 -10.731 1.00 94.00 337 ARG A O 1
ATOM 2606 N N . VAL A 1 338 ? 7.136 -2.528 -10.504 1.00 93.94 338 VAL A N 1
ATOM 2607 C CA . VAL A 1 338 ? 7.181 -2.465 -9.036 1.00 93.94 338 VAL A CA 1
ATOM 2608 C C . VAL A 1 338 ? 6.450 -1.221 -8.542 1.00 93.94 338 VAL A C 1
ATOM 2610 O O . VAL A 1 338 ? 5.538 -1.361 -7.737 1.00 93.94 338 VAL A O 1
ATOM 2613 N N . GLU A 1 339 ? 6.739 -0.043 -9.103 1.00 91.81 339 GLU A N 1
ATOM 2614 C CA . GLU A 1 339 ? 6.018 1.198 -8.759 1.00 91.81 339 GLU A CA 1
ATOM 2615 C C . GLU A 1 339 ? 4.511 1.090 -9.023 1.00 91.81 339 GLU A C 1
ATOM 2617 O O . GLU A 1 339 ? 3.689 1.548 -8.232 1.00 91.81 339 GLU A O 1
ATOM 2622 N N . GLY A 1 340 ? 4.136 0.460 -10.142 1.00 92.00 340 GLY A N 1
ATOM 2623 C CA . GLY A 1 340 ? 2.735 0.205 -10.467 1.00 92.00 340 GLY A CA 1
ATOM 2624 C C . GLY A 1 340 ? 2.046 -0.696 -9.441 1.00 92.00 340 GLY A C 1
ATOM 2625 O O . GLY A 1 340 ? 0.918 -0.408 -9.058 1.00 92.00 340 GLY A O 1
ATOM 2626 N N . ILE A 1 341 ? 2.723 -1.754 -8.981 1.00 94.00 341 ILE A N 1
ATOM 2627 C CA . ILE A 1 341 ? 2.207 -2.667 -7.951 1.00 94.00 341 ILE A CA 1
ATOM 2628 C C . ILE A 1 341 ? 2.039 -1.936 -6.617 1.00 94.00 341 ILE A C 1
ATOM 2630 O O . ILE A 1 341 ? 0.967 -2.029 -6.031 1.00 94.00 341 ILE A O 1
ATOM 2634 N N . GLU A 1 342 ? 3.053 -1.192 -6.165 1.00 92.81 342 GLU A N 1
ATOM 2635 C CA . GLU A 1 342 ? 2.984 -0.448 -4.899 1.00 92.81 342 GLU A CA 1
ATOM 2636 C C . GLU A 1 342 ? 1.835 0.576 -4.920 1.00 92.81 342 GLU A C 1
ATOM 2638 O O . GLU A 1 342 ? 1.053 0.657 -3.976 1.00 92.81 342 GLU A O 1
ATOM 2643 N N . SER A 1 343 ? 1.676 1.319 -6.022 1.00 91.56 343 SER A N 1
ATOM 2644 C CA . SER A 1 343 ? 0.596 2.303 -6.178 1.00 91.56 343 SER A CA 1
ATOM 2645 C C . SER A 1 343 ? -0.794 1.661 -6.252 1.00 91.56 343 SER A C 1
ATOM 2647 O O . SER A 1 343 ? -1.734 2.181 -5.648 1.00 91.56 343 SER A O 1
ATOM 2649 N N . GLU A 1 344 ? -0.939 0.553 -6.986 1.00 92.56 344 GLU A N 1
ATOM 2650 C CA . GLU A 1 344 ? -2.204 -0.185 -7.093 1.00 92.56 344 GLU A CA 1
ATOM 2651 C C . GLU A 1 344 ? -2.621 -0.753 -5.726 1.00 92.56 344 GLU A C 1
ATOM 2653 O O . GLU A 1 344 ? -3.771 -0.601 -5.308 1.00 92.56 344 GLU A O 1
ATOM 2658 N N . ASP A 1 345 ? -1.674 -1.345 -4.997 1.00 94.75 345 ASP A N 1
ATOM 2659 C CA . ASP A 1 345 ? -1.930 -1.975 -3.703 1.00 94.75 345 ASP A CA 1
ATOM 2660 C C . ASP A 1 345 ? -2.173 -0.952 -2.594 1.00 94.75 345 ASP A C 1
ATOM 2662 O O . ASP A 1 345 ? -3.063 -1.153 -1.764 1.00 94.75 345 ASP A O 1
ATOM 2666 N N . ASP A 1 346 ? -1.468 0.184 -2.610 1.00 94.56 346 ASP A N 1
ATOM 2667 C CA . ASP A 1 346 ? -1.764 1.318 -1.733 1.00 94.56 346 ASP A CA 1
ATOM 2668 C C . ASP A 1 346 ? -3.220 1.789 -1.918 1.00 94.56 346 ASP A C 1
ATOM 2670 O O . ASP A 1 346 ? -3.903 2.076 -0.926 1.00 94.56 346 ASP A O 1
ATOM 2674 N N . ASN A 1 347 ? -3.725 1.829 -3.160 1.00 94.12 347 ASN A N 1
ATOM 2675 C CA . ASN A 1 347 ? -5.121 2.179 -3.429 1.00 94.12 347 ASN A CA 1
ATOM 2676 C C . ASN A 1 347 ? -6.092 1.126 -2.865 1.00 94.12 347 ASN A C 1
ATOM 2678 O O . ASN A 1 347 ? -7.010 1.491 -2.130 1.00 94.12 347 ASN A O 1
ATOM 2682 N N . TYR A 1 348 ? -5.867 -0.173 -3.112 1.00 95.62 348 TYR A N 1
ATOM 2683 C CA . TYR A 1 348 ? -6.711 -1.234 -2.533 1.00 95.62 348 TYR A CA 1
ATOM 2684 C C . TYR A 1 348 ? -6.737 -1.186 -1.001 1.00 95.62 348 TYR A C 1
ATOM 2686 O O . TYR A 1 348 ? -7.786 -1.354 -0.376 1.00 95.62 348 TYR A O 1
ATOM 2694 N N . ILE A 1 349 ? -5.601 -0.890 -0.368 1.00 96.94 349 ILE A N 1
ATOM 2695 C CA . ILE A 1 349 ? -5.526 -0.720 1.084 1.00 96.94 349 ILE A CA 1
ATOM 2696 C C . ILE A 1 349 ? -6.376 0.463 1.538 1.00 96.94 349 ILE A C 1
ATOM 2698 O O . ILE A 1 349 ? -7.148 0.328 2.491 1.00 96.94 349 ILE A O 1
ATOM 2702 N N . CYS A 1 350 ? -6.291 1.602 0.851 1.00 96.56 350 CYS A N 1
ATOM 2703 C CA . CYS A 1 350 ? -7.137 2.747 1.163 1.00 96.56 350 CYS A CA 1
ATOM 2704 C C . CYS A 1 350 ? -8.629 2.428 0.973 1.00 96.56 350 CYS A C 1
ATOM 2706 O O . CYS A 1 350 ? -9.432 2.859 1.796 1.00 96.56 350 CYS A O 1
ATOM 2708 N N . GLU A 1 351 ? -9.012 1.624 -0.023 1.00 95.69 351 GLU A N 1
ATOM 2709 C CA . GLU A 1 351 ? -10.398 1.172 -0.218 1.00 95.69 351 GLU A CA 1
ATOM 2710 C C . GLU A 1 351 ? -10.914 0.317 0.953 1.00 95.69 351 GLU A C 1
ATOM 2712 O O . GLU A 1 351 ? -12.064 0.473 1.379 1.00 95.69 351 GLU A O 1
ATOM 2717 N N . HIS A 1 352 ? -10.075 -0.552 1.532 1.00 96.81 352 HIS A N 1
ATOM 2718 C CA . HIS A 1 352 ? -10.437 -1.294 2.747 1.00 96.81 352 HIS A CA 1
ATOM 2719 C C . HIS A 1 352 ? -10.744 -0.345 3.913 1.00 96.81 352 HIS A C 1
ATOM 2721 O O . HIS A 1 352 ? -11.720 -0.542 4.641 1.00 96.81 352 HIS A O 1
ATOM 2727 N N . PHE A 1 353 ? -9.957 0.722 4.062 1.00 97.50 353 PHE A N 1
ATOM 2728 C CA . PHE A 1 353 ? -10.178 1.729 5.098 1.00 97.50 353 PHE A CA 1
ATOM 2729 C C . PHE A 1 353 ? -11.279 2.749 4.759 1.00 97.50 353 PHE A C 1
ATOM 2731 O O . PHE A 1 353 ? -11.875 3.296 5.686 1.00 97.50 353 PHE A O 1
ATOM 2738 N N . ASP A 1 354 ? -11.626 2.973 3.488 1.00 96.19 354 ASP A N 1
ATOM 2739 C CA . ASP A 1 354 ? -12.792 3.782 3.091 1.00 96.19 354 ASP A CA 1
ATOM 2740 C C . ASP A 1 354 ? -14.096 3.142 3.582 1.00 96.19 354 ASP A C 1
ATOM 2742 O O . ASP A 1 354 ? -14.982 3.821 4.108 1.00 96.19 354 ASP A O 1
ATOM 2746 N N . ARG A 1 355 ? -14.182 1.806 3.536 1.00 94.50 355 ARG A N 1
ATOM 2747 C CA . ARG A 1 355 ? -15.305 1.068 4.139 1.00 94.50 355 ARG A CA 1
ATOM 2748 C C . ARG A 1 355 ? -15.390 1.299 5.643 1.00 94.50 355 ARG A C 1
ATOM 2750 O O . ARG A 1 355 ? -16.486 1.478 6.162 1.00 94.50 355 ARG A O 1
ATOM 2757 N N . PHE A 1 356 ? -14.263 1.365 6.345 1.00 95.50 356 PHE A N 1
ATOM 2758 C CA . PHE A 1 356 ? -14.264 1.759 7.752 1.00 95.50 356 PHE A CA 1
ATOM 2759 C C . PHE A 1 356 ? -14.667 3.234 7.934 1.00 95.50 356 PHE A C 1
ATOM 2761 O O . PHE A 1 356 ? -15.507 3.535 8.773 1.00 95.50 356 PHE A O 1
ATOM 2768 N N . ALA A 1 357 ? -14.165 4.161 7.115 1.00 96.00 357 ALA A N 1
ATOM 2769 C CA . ALA A 1 357 ? -14.582 5.567 7.158 1.00 96.00 357 ALA A CA 1
ATOM 2770 C C . ALA A 1 357 ? -16.103 5.731 6.951 1.00 96.00 357 ALA A C 1
ATOM 2772 O O . ALA A 1 357 ? -16.734 6.598 7.564 1.00 96.00 357 ALA A O 1
ATOM 2773 N N . SER A 1 358 ? -16.722 4.835 6.176 1.00 94.50 358 SER A N 1
ATOM 2774 C CA . SER A 1 358 ? -18.170 4.811 5.970 1.00 94.50 358 SER A CA 1
ATOM 2775 C C . SER A 1 358 ? -18.987 4.613 7.247 1.00 94.50 358 SER A C 1
ATOM 2777 O O . SER A 1 358 ? -20.105 5.123 7.316 1.00 94.50 358 SER A O 1
ATOM 2779 N N . THR A 1 359 ? -18.432 3.976 8.287 1.00 93.38 359 THR A N 1
ATOM 2780 C CA . THR A 1 359 ? -19.122 3.813 9.579 1.00 93.38 359 THR A CA 1
ATOM 2781 C C . THR A 1 359 ? -19.252 5.126 10.351 1.00 93.38 359 THR A C 1
ATOM 2783 O O . THR A 1 359 ? -19.955 5.183 11.353 1.00 93.38 359 THR A O 1
ATOM 2786 N N . PHE A 1 360 ? -18.559 6.177 9.908 1.00 93.75 360 PHE A N 1
ATOM 2787 C CA . PHE A 1 360 ? -18.680 7.545 10.413 1.00 93.75 360 PHE A CA 1
ATOM 2788 C C . PHE A 1 360 ? -19.485 8.440 9.459 1.00 93.75 360 PHE A C 1
ATOM 2790 O O . PHE A 1 360 ? -19.601 9.640 9.685 1.00 93.75 360 PHE A O 1
ATOM 2797 N N . GLY A 1 361 ? -20.040 7.869 8.384 1.00 93.75 361 GLY A N 1
ATOM 2798 C CA . GLY A 1 361 ? -20.719 8.621 7.333 1.00 93.75 361 GLY A CA 1
ATOM 2799 C C . GLY A 1 361 ? -19.769 9.308 6.351 1.00 93.75 361 GLY A C 1
ATOM 2800 O O . GLY A 1 361 ? -20.212 10.174 5.602 1.00 93.75 361 GLY A O 1
ATOM 2801 N N . PHE A 1 362 ? -18.485 8.935 6.328 1.00 94.81 362 PHE A N 1
ATOM 2802 C CA . PHE A 1 362 ? -17.487 9.548 5.451 1.00 94.81 362 PHE A CA 1
ATOM 2803 C C . PHE A 1 362 ? -17.219 8.713 4.189 1.00 94.81 362 PHE A C 1
ATOM 2805 O O . PHE A 1 362 ? -17.530 7.519 4.104 1.00 94.81 362 PHE A O 1
ATOM 2812 N N . ARG A 1 363 ? -16.638 9.372 3.185 1.00 94.88 363 ARG A N 1
ATOM 2813 C CA . ARG A 1 363 ? -16.037 8.772 1.986 1.00 94.88 363 ARG A CA 1
ATOM 2814 C C . ARG A 1 363 ? -14.738 9.502 1.702 1.00 94.88 363 ARG A C 1
ATOM 2816 O O . ARG A 1 363 ? -14.768 10.723 1.575 1.00 94.88 363 ARG A O 1
ATOM 2823 N N . LEU A 1 364 ? -13.624 8.788 1.580 1.00 93.81 364 LEU A N 1
ATOM 2824 C CA . LEU A 1 364 ? -12.293 9.389 1.466 1.00 93.81 364 LEU A CA 1
ATOM 2825 C C . LEU A 1 364 ? -12.187 10.378 0.303 1.00 93.81 364 LEU A C 1
ATOM 2827 O O . LEU A 1 364 ? -11.632 11.457 0.487 1.00 93.81 364 LEU A O 1
ATOM 2831 N N . GLY A 1 365 ? -12.798 10.067 -0.844 1.00 93.25 365 GLY A N 1
ATOM 2832 C CA . GLY A 1 365 ? -12.778 10.944 -2.020 1.00 93.25 365 GLY A CA 1
ATOM 2833 C C . GLY A 1 365 ? -13.512 12.280 -1.858 1.00 93.25 365 GLY A C 1
ATOM 2834 O O . GLY A 1 365 ? -13.203 13.217 -2.584 1.00 93.25 365 GLY A O 1
ATOM 2835 N N . ASN A 1 366 ? -14.443 12.387 -0.903 1.00 93.62 366 ASN A N 1
ATOM 2836 C CA . ASN A 1 366 ? -15.290 13.575 -0.724 1.00 93.62 366 ASN A CA 1
ATOM 2837 C C . ASN A 1 366 ? -15.182 14.200 0.675 1.00 93.62 366 ASN A C 1
ATOM 2839 O O . ASN A 1 366 ? -15.820 15.214 0.937 1.00 93.62 366 ASN A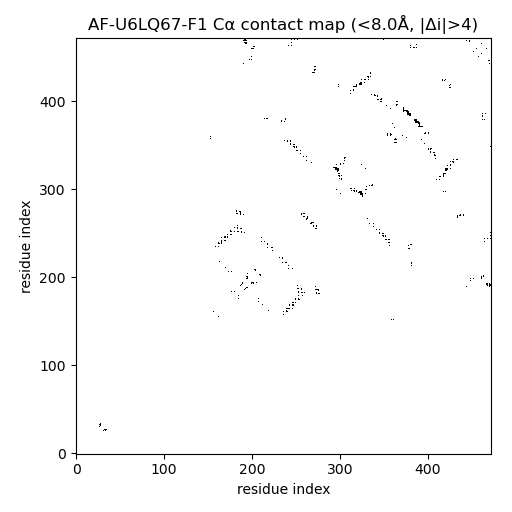 O 1
ATOM 2843 N N . MET A 1 367 ? -14.424 13.585 1.581 1.00 95.19 367 MET A N 1
ATOM 2844 C CA . MET A 1 367 ? -14.302 14.022 2.968 1.00 95.19 367 MET A CA 1
ATOM 2845 C C . MET A 1 367 ? -13.590 15.370 3.033 1.00 95.19 367 MET A C 1
ATOM 2847 O O . MET A 1 367 ? -12.499 15.517 2.482 1.00 95.19 367 MET A O 1
ATOM 2851 N N . ASP A 1 368 ? -14.158 16.345 3.735 1.00 95.31 368 ASP A N 1
ATOM 2852 C CA . ASP A 1 368 ? -13.550 17.664 3.934 1.00 95.31 368 ASP A CA 1
ATOM 2853 C C . ASP A 1 368 ? -13.044 17.874 5.376 1.00 95.31 368 ASP A C 1
ATOM 2855 O O . ASP A 1 368 ? -13.147 16.997 6.238 1.00 95.31 368 ASP A O 1
ATOM 2859 N N . ASP A 1 369 ? -12.453 19.041 5.654 1.00 94.75 369 ASP A N 1
ATOM 2860 C CA . ASP A 1 369 ? -11.966 19.367 7.000 1.00 94.75 369 ASP A CA 1
ATOM 2861 C C . ASP A 1 369 ? -13.104 19.450 8.032 1.00 94.75 369 ASP A C 1
ATOM 2863 O O . ASP A 1 369 ? -12.885 19.152 9.206 1.00 94.75 369 ASP A O 1
ATOM 2867 N N . SER A 1 370 ? -14.326 19.816 7.620 1.00 95.31 370 SER A N 1
ATOM 2868 C CA . SER A 1 370 ? -15.485 19.830 8.515 1.00 95.31 370 SER A CA 1
ATOM 2869 C C . SER A 1 370 ? -15.873 18.421 8.946 1.00 95.31 370 SER A C 1
ATOM 2871 O O . SER A 1 370 ? -16.326 18.256 10.079 1.00 95.31 370 SER A O 1
ATOM 2873 N N . ASP A 1 371 ? -15.755 17.433 8.070 1.00 94.75 371 ASP A N 1
ATOM 2874 C CA . ASP A 1 371 ? -16.054 16.040 8.390 1.00 94.75 371 ASP A CA 1
ATOM 2875 C C . ASP A 1 371 ? -15.031 15.466 9.370 1.00 94.75 371 ASP A C 1
ATOM 2877 O O . ASP A 1 371 ? -15.402 14.824 10.355 1.00 94.75 371 ASP A O 1
ATOM 2881 N N . LEU A 1 372 ? -13.752 15.812 9.196 1.00 93.69 372 LEU A N 1
ATOM 2882 C CA . LEU A 1 372 ? -12.689 15.439 10.132 1.00 93.69 372 LEU A CA 1
ATOM 2883 C C . LEU A 1 372 ? -12.942 15.964 11.557 1.00 93.69 372 LEU A C 1
ATOM 2885 O O . LEU A 1 372 ? -12.630 15.271 12.524 1.00 93.69 372 LEU A O 1
ATOM 2889 N N . GLU A 1 373 ? -13.517 17.160 11.711 1.00 94.25 373 GLU A N 1
ATOM 2890 C CA . GLU A 1 373 ? -13.875 17.717 13.029 1.00 94.25 373 GLU A CA 1
ATOM 2891 C C . GLU A 1 373 ? -15.078 17.016 13.679 1.00 94.25 373 GLU A C 1
ATOM 2893 O O . GLU A 1 373 ? -15.204 17.024 14.904 1.00 94.25 373 GLU A O 1
ATOM 2898 N N . LYS A 1 374 ? -15.951 16.390 12.880 1.00 94.38 374 LYS A N 1
ATOM 2899 C CA . LYS A 1 374 ? -17.101 15.606 13.366 1.00 94.38 374 LYS A CA 1
ATOM 2900 C C . LYS A 1 374 ? -16.718 14.175 13.746 1.00 94.38 374 LYS A C 1
ATOM 2902 O O . LYS A 1 374 ? -17.533 13.471 14.336 1.00 94.38 374 LYS A O 1
ATOM 2907 N N . ALA A 1 375 ? -15.511 13.725 13.399 1.00 94.31 375 ALA A N 1
ATOM 2908 C CA . ALA A 1 375 ? -15.066 12.362 13.643 1.00 94.31 375 ALA A CA 1
ATOM 2909 C C . ALA A 1 375 ? -14.920 12.081 15.147 1.00 94.31 375 ALA A C 1
ATOM 2911 O O . ALA A 1 375 ? -13.919 12.437 15.779 1.00 94.31 375 ALA A O 1
ATOM 2912 N N . GLU A 1 376 ? -15.917 11.407 15.717 1.00 94.38 376 GLU A N 1
ATOM 2913 C CA . GLU A 1 376 ? -15.922 11.052 17.132 1.00 94.38 376 GLU A CA 1
ATOM 2914 C C . GLU A 1 376 ? -14.747 10.130 17.492 1.00 94.38 376 GLU A C 1
ATOM 2916 O O . GLU A 1 376 ? -14.404 9.230 16.716 1.00 94.38 376 GLU A O 1
ATOM 2921 N N . PRO A 1 377 ? -14.118 10.308 18.669 1.00 93.81 377 PRO A N 1
ATOM 2922 C CA . PRO A 1 377 ? -13.079 9.401 19.136 1.00 93.81 377 PRO A CA 1
ATOM 2923 C C . PRO A 1 377 ? -13.618 7.976 19.285 1.00 93.81 377 PRO A C 1
ATOM 2925 O O . PRO A 1 377 ? -14.552 7.750 20.050 1.00 93.81 377 PRO A O 1
ATOM 2928 N N . LEU A 1 378 ? -13.008 7.005 18.610 1.00 92.12 378 LEU A N 1
ATOM 2929 C CA . LEU A 1 378 ? -13.403 5.605 18.742 1.00 92.12 378 LEU A CA 1
ATOM 2930 C C . LEU A 1 378 ? -12.587 4.937 19.852 1.00 92.12 378 LEU A C 1
ATOM 2932 O O . LEU A 1 378 ? -11.376 5.125 19.994 1.00 92.12 378 LEU A O 1
ATOM 2936 N N . ARG A 1 379 ? -13.264 4.168 20.697 1.00 91.12 379 ARG A N 1
ATOM 2937 C CA . ARG A 1 379 ? -12.626 3.354 21.724 1.00 91.12 379 ARG A CA 1
ATOM 2938 C C . ARG A 1 379 ? -12.334 1.987 21.119 1.00 91.12 379 ARG A C 1
ATOM 2940 O O . ARG A 1 379 ? -13.242 1.237 20.778 1.00 91.12 379 ARG A O 1
ATOM 2947 N N . ALA A 1 380 ? -11.047 1.708 20.928 1.00 85.38 380 ALA A N 1
ATOM 2948 C CA . ALA A 1 380 ? -10.635 0.414 20.418 1.00 85.38 380 ALA A CA 1
ATOM 2949 C C . ALA A 1 380 ? -10.672 -0.646 21.513 1.00 85.38 380 ALA A C 1
ATOM 2951 O O . ALA A 1 380 ? -10.568 -0.369 22.712 1.00 85.38 380 ALA A O 1
ATOM 2952 N N . ILE A 1 381 ? -10.763 -1.881 21.051 1.00 82.00 381 ILE A N 1
ATOM 2953 C CA . ILE A 1 381 ? -10.746 -3.080 21.868 1.00 82.00 381 ILE A CA 1
ATOM 2954 C C . ILE A 1 381 ? -9.457 -3.111 22.714 1.00 82.00 381 ILE A C 1
ATOM 2956 O O . ILE A 1 381 ? -8.362 -2.880 22.207 1.00 82.00 381 ILE A O 1
ATOM 2960 N N . PHE A 1 382 ? -9.595 -3.388 24.016 1.00 80.00 382 PHE A N 1
ATOM 2961 C CA . PHE A 1 382 ? -8.541 -3.352 25.051 1.00 80.00 382 PHE A CA 1
ATOM 2962 C C . PHE A 1 382 ? -7.969 -1.982 25.434 1.00 80.00 382 PHE A C 1
ATOM 2964 O O . PHE A 1 382 ? -7.200 -1.908 26.399 1.00 80.00 382 PHE A O 1
ATOM 2971 N N . ASP A 1 383 ? -8.336 -0.903 24.747 1.00 78.44 383 ASP A N 1
ATOM 2972 C CA . ASP A 1 383 ? -7.748 0.401 25.015 1.00 78.44 383 ASP A CA 1
ATOM 2973 C C . ASP A 1 383 ? -8.581 1.218 26.001 1.00 78.44 383 ASP A C 1
ATOM 2975 O O . ASP A 1 383 ? -9.755 1.521 25.805 1.00 78.44 383 ASP A O 1
ATOM 2979 N N . VAL A 1 384 ? -7.924 1.650 27.080 1.00 77.44 384 VAL A N 1
ATOM 2980 C CA . VAL A 1 384 ? -8.539 2.501 28.112 1.00 77.44 384 VAL A CA 1
ATOM 2981 C C . VAL A 1 384 ? -8.870 3.892 27.560 1.00 77.44 384 VAL A C 1
ATOM 2983 O O . VAL A 1 384 ? -9.747 4.584 28.076 1.00 77.44 384 VAL A O 1
ATOM 2986 N N . LYS A 1 385 ? -8.142 4.339 26.531 1.00 82.12 385 LYS A N 1
ATOM 2987 C CA . LYS A 1 385 ? -8.293 5.671 25.948 1.00 82.12 385 LYS A CA 1
ATOM 2988 C C . LYS A 1 385 ? -8.806 5.580 24.514 1.00 82.12 385 LYS A C 1
ATOM 2990 O O . LYS A 1 385 ? -8.178 4.891 23.712 1.00 82.12 385 LYS A O 1
ATOM 2995 N N . PRO A 1 386 ? -9.870 6.330 24.180 1.00 86.12 386 PRO A N 1
ATOM 2996 C CA . PRO A 1 386 ? -10.297 6.488 22.800 1.00 86.12 386 PRO A CA 1
ATOM 2997 C C . PRO A 1 386 ? -9.169 7.045 21.934 1.00 86.12 386 PRO A C 1
ATOM 2999 O O . PRO A 1 386 ? -8.420 7.931 22.367 1.00 86.12 386 PRO A O 1
ATOM 3002 N N . PHE A 1 387 ? -9.056 6.534 20.714 1.00 83.31 387 PHE A N 1
ATOM 3003 C CA . PHE A 1 387 ? -8.176 7.108 19.713 1.00 83.31 387 PHE A CA 1
ATOM 3004 C C . PHE A 1 387 ? -8.838 8.319 19.063 1.00 83.31 387 PHE A C 1
ATOM 3006 O O . PHE A 1 387 ? -10.059 8.428 18.975 1.00 83.31 387 PHE A O 1
ATOM 3013 N N . LYS A 1 388 ? -8.015 9.260 18.605 1.00 89.06 388 LYS A N 1
ATOM 3014 C CA . LYS A 1 388 ? -8.489 10.458 17.916 1.00 89.06 388 LYS A CA 1
ATOM 3015 C C . LYS A 1 388 ? -8.762 10.128 16.451 1.00 89.06 388 LYS A C 1
ATOM 3017 O O . LYS A 1 388 ? -7.862 10.231 15.622 1.00 89.06 388 LYS A O 1
ATOM 3022 N N . SER A 1 389 ? -9.997 9.746 16.137 1.00 92.00 389 SER A N 1
ATOM 3023 C CA . SER A 1 389 ? -10.404 9.373 14.775 1.00 92.00 389 SER A CA 1
ATOM 3024 C C . SER A 1 389 ? -10.112 10.462 13.746 1.00 92.00 389 SER A C 1
ATOM 3026 O O . SER A 1 389 ? -9.693 10.154 12.638 1.00 92.00 389 SER A O 1
ATOM 3028 N N . ARG A 1 390 ? -10.212 11.736 14.140 1.00 92.94 390 ARG A N 1
ATOM 3029 C CA . ARG A 1 390 ? -9.789 12.882 13.327 1.00 92.94 390 ARG A CA 1
ATOM 3030 C C . ARG A 1 390 ? -8.365 12.750 12.773 1.00 92.94 390 ARG A C 1
ATOM 3032 O O . ARG A 1 390 ? -8.157 12.933 11.577 1.00 92.94 390 ARG A O 1
ATOM 3039 N N . ASP A 1 391 ? -7.387 12.462 13.633 1.00 89.75 391 ASP A N 1
ATOM 3040 C CA . ASP A 1 391 ? -5.974 12.403 13.233 1.00 89.75 391 ASP A CA 1
ATOM 3041 C C . ASP A 1 391 ? -5.738 11.216 12.285 1.00 89.75 391 ASP A C 1
ATOM 3043 O O . ASP A 1 391 ? -5.009 11.339 11.300 1.00 89.75 391 ASP A O 1
ATOM 3047 N N . PHE A 1 392 ? -6.420 10.095 12.547 1.00 92.19 392 PHE A N 1
ATOM 3048 C CA . PHE A 1 392 ? -6.418 8.926 11.671 1.00 92.19 392 PHE A CA 1
ATOM 3049 C C . PHE A 1 392 ? -6.990 9.246 10.287 1.00 92.19 392 PHE A C 1
ATOM 3051 O O . PHE A 1 392 ? -6.319 9.021 9.285 1.00 92.19 392 PHE A O 1
ATOM 3058 N N . PHE A 1 393 ? -8.200 9.809 10.218 1.00 95.19 393 PHE A N 1
ATOM 3059 C CA . PHE A 1 393 ? -8.857 10.112 8.947 1.00 95.19 393 PHE A CA 1
ATOM 3060 C C . PHE A 1 393 ? -8.122 11.182 8.149 1.00 95.19 393 PHE A C 1
ATOM 3062 O O . PHE A 1 393 ? -8.068 11.090 6.926 1.00 95.19 393 PHE A O 1
ATOM 3069 N N . LYS A 1 394 ? -7.480 12.146 8.819 1.00 94.00 394 LYS A N 1
ATOM 3070 C CA . LYS A 1 394 ? -6.595 13.105 8.153 1.00 94.00 394 LYS A CA 1
ATOM 3071 C C . LYS A 1 394 ? -5.418 12.400 7.475 1.00 94.00 394 LYS A C 1
ATOM 3073 O O . LYS A 1 394 ? -5.109 12.704 6.326 1.00 94.00 394 LYS A O 1
ATOM 3078 N N . PHE A 1 395 ? -4.767 11.466 8.171 1.00 92.44 395 PHE A N 1
ATOM 3079 C CA . PHE A 1 395 ? -3.666 10.690 7.599 1.00 92.44 395 PHE A CA 1
ATOM 3080 C C . PHE A 1 395 ? -4.141 9.778 6.463 1.00 92.44 395 PHE A C 1
ATOM 3082 O O . PHE A 1 395 ? -3.538 9.768 5.396 1.00 92.44 395 PHE A O 1
ATOM 3089 N N . LEU A 1 396 ? -5.249 9.066 6.664 1.00 95.00 396 LEU A N 1
ATOM 3090 C CA . LEU A 1 396 ? -5.848 8.187 5.664 1.00 95.00 396 LEU A CA 1
ATOM 3091 C C . LEU A 1 396 ? -6.245 8.948 4.393 1.00 95.00 396 LEU A C 1
ATOM 3093 O O . LEU A 1 396 ? -5.926 8.496 3.300 1.00 95.00 396 LEU A O 1
ATOM 3097 N N . LYS A 1 397 ? -6.869 10.126 4.524 1.00 95.25 397 LYS A N 1
ATOM 3098 C CA . LYS A 1 397 ? -7.199 10.993 3.386 1.00 95.25 397 LYS A CA 1
ATOM 3099 C C . LYS A 1 397 ? -5.953 11.409 2.618 1.00 95.25 397 LYS A C 1
ATOM 3101 O O . LYS A 1 397 ? -5.916 11.252 1.405 1.00 95.25 397 LYS A O 1
ATOM 3106 N N . TYR A 1 398 ? -4.928 11.875 3.331 1.00 93.50 398 TYR A N 1
ATOM 3107 C CA . TYR A 1 398 ? -3.650 12.222 2.716 1.00 93.50 398 TYR A CA 1
ATOM 3108 C C . TYR A 1 398 ? -3.074 11.038 1.929 1.00 93.50 398 TYR A C 1
ATOM 3110 O O . TYR A 1 398 ? -2.645 11.210 0.794 1.00 93.50 398 TYR A O 1
ATOM 3118 N N . ARG A 1 399 ? -3.089 9.826 2.499 1.00 93.56 399 ARG A N 1
ATOM 3119 C CA . ARG A 1 399 ? -2.596 8.628 1.804 1.00 93.56 399 ARG A CA 1
ATOM 3120 C C . ARG A 1 399 ? -3.434 8.311 0.571 1.00 93.56 399 ARG A C 1
ATOM 3122 O O . ARG A 1 399 ? -2.848 8.167 -0.493 1.00 93.56 399 ARG A O 1
ATOM 3129 N N . TYR A 1 400 ? -4.760 8.313 0.689 1.00 94.44 400 TYR A N 1
ATOM 3130 C CA . TYR A 1 400 ? -5.679 8.097 -0.429 1.00 94.44 400 TYR A CA 1
ATOM 3131 C C . TYR A 1 400 ? -5.438 9.083 -1.580 1.00 94.44 400 TYR A C 1
ATOM 3133 O O . TYR A 1 400 ? -5.237 8.653 -2.710 1.00 94.44 400 TYR A O 1
ATOM 3141 N N . GLU A 1 401 ? -5.358 10.388 -1.303 1.00 93.19 401 GLU A N 1
ATOM 3142 C CA . GLU A 1 401 ? -5.077 11.411 -2.324 1.00 93.19 401 GLU A CA 1
ATOM 3143 C C . GLU A 1 401 ? -3.751 11.147 -3.045 1.00 93.19 401 GLU A C 1
ATOM 3145 O O . GLU A 1 401 ? -3.673 11.272 -4.265 1.00 93.19 401 GLU A O 1
ATOM 3150 N N . ARG A 1 402 ? -2.727 10.699 -2.310 1.00 90.19 402 ARG A N 1
ATOM 3151 C CA . ARG A 1 402 ? -1.434 10.338 -2.900 1.00 90.19 402 ARG A CA 1
ATOM 3152 C C . ARG A 1 402 ? -1.478 9.082 -3.761 1.00 90.19 402 ARG A C 1
ATOM 3154 O O . ARG A 1 402 ? -0.708 9.005 -4.707 1.00 90.19 402 ARG A O 1
ATOM 3161 N N . THR A 1 403 ? -2.355 8.122 -3.473 1.00 89.38 403 THR A N 1
ATOM 3162 C CA . THR A 1 403 ? -2.493 6.916 -4.315 1.00 89.38 403 THR A CA 1
ATOM 3163 C C . THR A 1 403 ? -3.052 7.221 -5.706 1.00 89.38 403 THR A C 1
ATOM 3165 O O . THR A 1 403 ? -2.833 6.453 -6.638 1.00 89.38 403 THR A O 1
ATOM 3168 N N . LEU A 1 404 ? -3.739 8.359 -5.863 1.00 86.06 404 LEU A N 1
ATOM 3169 C CA . LEU A 1 404 ? -4.275 8.816 -7.147 1.00 86.06 404 LEU A CA 1
ATOM 3170 C C . LEU A 1 404 ? -3.200 9.456 -8.040 1.00 86.06 404 LEU A C 1
ATOM 3172 O O . LEU A 1 404 ? -3.401 9.606 -9.248 1.00 86.06 404 LEU A O 1
ATOM 3176 N N . GLU A 1 405 ? -2.060 9.845 -7.465 1.00 84.81 405 GLU A N 1
ATOM 3177 C CA . GLU A 1 405 ? -0.929 10.391 -8.207 1.00 84.81 405 GLU A CA 1
ATOM 3178 C C . GLU A 1 405 ? -0.169 9.238 -8.884 1.00 84.81 405 GLU A C 1
ATOM 3180 O O . GLU A 1 405 ? 0.500 8.441 -8.231 1.00 84.81 405 GLU A O 1
ATOM 3185 N N . SER A 1 406 ? -0.258 9.141 -10.217 1.00 73.69 406 SER A N 1
ATOM 3186 C CA . SER A 1 406 ? 0.534 8.176 -10.994 1.00 73.69 406 SER A CA 1
ATOM 3187 C C . SER A 1 406 ? 2.023 8.396 -10.739 1.00 73.69 406 SER A C 1
ATOM 3189 O O . SER A 1 406 ? 2.547 9.462 -11.056 1.00 73.69 406 SER A O 1
ATOM 3191 N N . TYR A 1 407 ? 2.708 7.369 -10.235 1.00 68.81 407 TYR A N 1
ATOM 3192 C CA . TYR A 1 407 ? 4.094 7.505 -9.793 1.00 68.81 407 TYR A CA 1
ATOM 3193 C C . TYR A 1 407 ? 5.082 7.803 -10.934 1.00 68.81 407 TYR A C 1
ATOM 3195 O O . TYR A 1 407 ? 6.035 8.563 -10.763 1.00 68.81 407 TYR A O 1
ATOM 3203 N N . VAL A 1 408 ? 4.857 7.236 -12.124 1.00 79.62 408 VAL A N 1
ATOM 3204 C CA . VAL A 1 408 ? 5.750 7.466 -13.265 1.00 79.62 408 VAL A CA 1
ATOM 3205 C C . VAL A 1 408 ? 5.285 8.675 -14.066 1.00 79.62 408 VAL A C 1
ATOM 3207 O O . VAL A 1 408 ? 4.263 8.626 -14.756 1.00 79.62 408 VAL A O 1
ATOM 3210 N N . ASP A 1 409 ? 6.066 9.750 -13.980 1.00 83.94 409 ASP A N 1
ATOM 3211 C CA . ASP A 1 409 ? 5.862 10.971 -14.753 1.00 83.94 409 ASP A CA 1
ATOM 3212 C C . ASP A 1 409 ? 6.018 10.676 -16.261 1.00 83.94 409 ASP A C 1
ATOM 3214 O O . ASP A 1 409 ? 7.079 10.204 -16.692 1.00 83.94 409 ASP A O 1
ATOM 3218 N N . PRO A 1 410 ? 5.002 10.968 -17.098 1.00 87.81 410 PRO A N 1
ATOM 3219 C CA . PRO A 1 410 ? 5.107 10.860 -18.551 1.00 87.81 410 PRO A CA 1
ATOM 3220 C C . PRO A 1 410 ? 6.335 11.561 -19.158 1.00 87.81 410 PRO A C 1
ATOM 3222 O O . PRO A 1 410 ? 6.820 11.142 -20.214 1.00 87.81 410 PRO A O 1
ATOM 3225 N N . LEU A 1 411 ? 6.870 12.605 -18.517 1.00 89.19 411 LEU A N 1
ATOM 3226 C CA . LEU A 1 411 ? 8.084 13.303 -18.950 1.00 89.19 411 LEU A CA 1
ATOM 3227 C C . LEU A 1 411 ? 9.334 12.413 -18.906 1.00 89.19 411 LEU A C 1
ATOM 3229 O O . LEU A 1 411 ? 10.216 12.574 -19.753 1.00 89.19 411 LEU A O 1
ATOM 3233 N N . ILE A 1 412 ? 9.392 11.428 -18.001 1.00 89.44 412 ILE A N 1
ATOM 3234 C CA . ILE A 1 412 ? 10.495 10.455 -17.943 1.00 89.44 412 ILE A CA 1
ATOM 3235 C C . ILE A 1 412 ? 10.560 9.664 -19.252 1.00 89.44 412 ILE A C 1
ATOM 3237 O O . ILE A 1 412 ? 11.641 9.499 -19.817 1.00 89.44 412 ILE A O 1
ATOM 3241 N N . PHE A 1 413 ? 9.415 9.244 -19.799 1.00 92.38 413 PHE A N 1
ATOM 3242 C CA . PHE A 1 413 ? 9.375 8.515 -21.070 1.00 92.38 413 PHE A CA 1
ATOM 3243 C C . PHE A 1 413 ? 9.771 9.383 -22.263 1.00 92.38 413 PHE A C 1
ATOM 3245 O O . PHE A 1 413 ? 10.445 8.896 -23.166 1.00 92.38 413 PHE A O 1
ATOM 3252 N N . HIS A 1 414 ? 9.421 10.671 -22.260 1.00 92.88 414 HIS A N 1
ATOM 3253 C CA . HIS A 1 414 ? 9.881 11.603 -23.293 1.00 92.88 414 HIS A CA 1
ATOM 3254 C C . HIS A 1 414 ? 11.402 11.780 -23.253 1.00 92.88 414 HIS A C 1
ATOM 3256 O O . HIS A 1 414 ? 12.053 11.842 -24.298 1.00 92.88 414 HIS A O 1
ATOM 3262 N N . HIS A 1 415 ? 11.973 11.866 -22.049 1.00 91.38 415 HIS A N 1
ATOM 3263 C CA . HIS A 1 415 ? 13.417 11.974 -21.866 1.00 91.38 415 HIS A CA 1
ATOM 3264 C C . HIS A 1 415 ? 14.140 10.693 -22.283 1.00 91.38 415 HIS A C 1
ATOM 3266 O O . HIS A 1 415 ? 15.148 10.771 -22.986 1.00 91.38 415 HIS A O 1
ATOM 3272 N N . LEU A 1 416 ? 13.606 9.529 -21.902 1.00 93.56 416 LEU A N 1
ATOM 3273 C CA . LEU A 1 416 ? 14.132 8.228 -22.311 1.00 93.56 416 LEU A CA 1
ATOM 3274 C C . LEU A 1 416 ? 14.069 8.036 -23.822 1.00 93.56 416 LEU A C 1
ATOM 3276 O O . LEU A 1 416 ? 15.061 7.614 -24.397 1.00 93.56 416 LEU A O 1
ATOM 3280 N N . ALA A 1 417 ? 12.957 8.393 -24.468 1.00 95.19 417 ALA A N 1
ATOM 3281 C CA . ALA A 1 417 ? 12.824 8.283 -25.916 1.00 95.19 417 ALA A CA 1
ATOM 3282 C C . ALA A 1 417 ? 13.939 9.062 -26.631 1.00 95.19 417 ALA A C 1
ATOM 3284 O O . ALA A 1 417 ? 14.623 8.526 -27.493 1.00 95.19 417 ALA A O 1
ATOM 3285 N N . LYS A 1 418 ? 14.186 10.311 -26.217 1.00 95.19 418 LYS A N 1
ATOM 3286 C CA . LYS A 1 418 ? 15.217 11.170 -26.824 1.00 95.19 418 LYS A CA 1
ATOM 3287 C C . LYS A 1 418 ? 16.649 10.711 -26.555 1.00 95.19 418 LYS A C 1
ATOM 3289 O O . LYS A 1 418 ? 17.539 11.051 -27.328 1.00 95.19 418 LYS A O 1
ATOM 3294 N N . ASN A 1 419 ? 16.877 9.997 -25.454 1.00 95.12 419 ASN A N 1
ATOM 3295 C CA . ASN A 1 419 ? 18.209 9.653 -24.958 1.00 95.12 419 ASN A CA 1
ATOM 3296 C C . ASN A 1 419 ? 18.349 8.146 -24.704 1.00 95.12 419 ASN A C 1
ATOM 3298 O O . ASN A 1 419 ? 19.015 7.748 -23.749 1.00 95.12 419 ASN A O 1
ATOM 3302 N N . TRP A 1 420 ? 17.708 7.310 -25.524 1.00 97.19 420 TRP A N 1
ATOM 3303 C CA . TRP A 1 420 ? 17.709 5.862 -25.329 1.00 97.19 420 TRP A CA 1
ATOM 3304 C C . TRP A 1 420 ? 19.100 5.285 -25.603 1.00 97.19 420 TRP A C 1
ATOM 3306 O O . TRP A 1 420 ? 19.506 5.122 -26.749 1.00 97.19 420 TRP A O 1
ATOM 3316 N N . ASN A 1 421 ? 19.856 5.018 -24.543 1.00 96.94 421 ASN A N 1
ATOM 3317 C CA . ASN A 1 421 ? 21.157 4.361 -24.589 1.00 96.94 421 ASN A CA 1
ATOM 3318 C C . ASN A 1 421 ? 21.424 3.644 -23.260 1.00 96.94 421 ASN A C 1
ATOM 3320 O O . ASN A 1 421 ? 20.726 3.877 -22.273 1.00 96.94 421 ASN A O 1
ATOM 3324 N N . GLU A 1 422 ? 22.419 2.759 -23.268 1.00 95.19 422 GLU A N 1
ATOM 3325 C CA . GLU A 1 422 ? 22.760 1.884 -22.145 1.00 95.19 422 GLU A CA 1
ATOM 3326 C C . GLU A 1 422 ? 23.040 2.669 -20.865 1.00 95.19 422 GLU A C 1
ATOM 3328 O O . GLU A 1 422 ? 22.308 2.509 -19.891 1.00 95.19 422 GLU A O 1
ATOM 3333 N N . GLN A 1 423 ? 24.000 3.598 -20.916 1.00 95.50 423 GLN A N 1
ATOM 3334 C CA . GLN A 1 423 ? 24.382 4.427 -19.775 1.00 95.50 423 GLN A CA 1
ATOM 3335 C C . GLN A 1 423 ? 23.164 5.119 -19.152 1.00 95.50 423 GLN A C 1
ATOM 3337 O O . GLN A 1 423 ? 22.977 5.097 -17.938 1.00 95.50 423 GLN A O 1
ATOM 3342 N N . ARG A 1 424 ? 22.297 5.725 -19.973 1.00 93.44 424 ARG A N 1
ATOM 3343 C CA . ARG A 1 424 ? 21.147 6.464 -19.445 1.00 93.44 424 ARG A CA 1
ATOM 3344 C C . ARG A 1 424 ? 20.084 5.551 -18.837 1.00 93.44 424 ARG A C 1
ATOM 3346 O O . ARG A 1 424 ? 19.409 5.953 -17.890 1.00 93.44 424 ARG A O 1
ATOM 3353 N N . ALA A 1 425 ? 19.905 4.355 -19.392 1.00 94.19 425 ALA A N 1
ATOM 3354 C CA . ALA A 1 425 ? 18.991 3.367 -18.839 1.00 94.19 425 ALA A CA 1
ATOM 3355 C C . ALA A 1 425 ? 19.505 2.827 -17.492 1.00 94.19 425 ALA A C 1
ATOM 3357 O O . ALA A 1 425 ? 18.711 2.703 -16.563 1.00 94.19 425 ALA A O 1
ATOM 3358 N N . GLU A 1 426 ? 20.813 2.588 -17.359 1.00 93.25 426 GLU A N 1
ATOM 3359 C CA . GLU A 1 426 ? 21.453 2.194 -16.094 1.00 93.25 426 GLU A CA 1
ATOM 3360 C C . GLU A 1 426 ? 21.338 3.282 -15.023 1.00 93.25 426 GLU A C 1
ATOM 3362 O O . GLU A 1 426 ? 20.863 3.003 -13.923 1.00 93.25 426 GLU A O 1
ATOM 3367 N N . GLU A 1 427 ? 21.674 4.533 -15.359 1.00 92.19 427 GLU A N 1
ATOM 3368 C CA . GLU A 1 427 ? 21.522 5.679 -14.451 1.00 92.19 427 GLU A CA 1
ATOM 3369 C C . GLU A 1 427 ? 20.088 5.780 -13.912 1.00 92.19 427 GLU A C 1
ATOM 3371 O O . GLU A 1 427 ? 19.872 6.043 -12.729 1.00 92.19 427 GLU A O 1
ATOM 3376 N N . LEU A 1 428 ? 19.088 5.548 -14.770 1.00 92.06 428 LEU A N 1
ATOM 3377 C CA . LEU A 1 428 ? 17.690 5.595 -14.356 1.00 92.06 428 LEU A CA 1
ATOM 3378 C C . LEU A 1 428 ? 17.298 4.404 -13.470 1.00 92.06 428 LEU A C 1
ATOM 3380 O O . LEU A 1 428 ? 16.528 4.582 -12.529 1.00 92.06 428 LEU A O 1
ATOM 3384 N N . VAL A 1 429 ? 17.818 3.205 -13.745 1.00 92.38 429 VAL A N 1
ATOM 3385 C CA . VAL A 1 429 ? 17.629 2.024 -12.886 1.00 92.38 429 VAL A CA 1
ATOM 3386 C C . VAL A 1 429 ? 18.150 2.308 -11.476 1.00 92.38 429 VAL A C 1
ATOM 3388 O O . VAL A 1 429 ? 17.420 2.104 -10.504 1.00 92.38 429 VAL A O 1
ATOM 3391 N N . GLU A 1 430 ? 19.375 2.825 -11.357 1.00 90.88 430 GLU A N 1
ATOM 3392 C CA . GLU A 1 430 ? 19.972 3.185 -10.066 1.00 90.88 430 GLU A CA 1
ATOM 3393 C C . GLU A 1 430 ? 19.167 4.278 -9.358 1.00 90.88 430 GLU A C 1
ATOM 3395 O O . GLU A 1 430 ? 18.824 4.135 -8.181 1.00 90.88 430 GLU A O 1
ATOM 3400 N N . GLN A 1 431 ? 18.790 5.331 -10.092 1.00 90.88 431 GLN A N 1
ATOM 3401 C CA . GLN A 1 431 ? 17.999 6.432 -9.557 1.00 90.88 431 GLN A CA 1
ATOM 3402 C C . GLN A 1 431 ? 16.655 5.950 -8.993 1.00 90.88 431 GLN A C 1
ATOM 3404 O O . GLN A 1 431 ? 16.290 6.342 -7.886 1.00 90.88 431 GLN A O 1
ATOM 3409 N N . ILE A 1 432 ? 15.923 5.090 -9.713 1.00 90.75 432 ILE A N 1
ATOM 3410 C CA . ILE A 1 432 ? 14.626 4.576 -9.245 1.00 90.75 432 ILE A CA 1
ATOM 3411 C C . ILE A 1 432 ? 14.798 3.761 -7.959 1.00 90.75 432 ILE A C 1
ATOM 3413 O O . ILE A 1 432 ? 14.033 3.956 -7.014 1.00 90.75 432 ILE A O 1
ATOM 3417 N N . ILE A 1 433 ? 1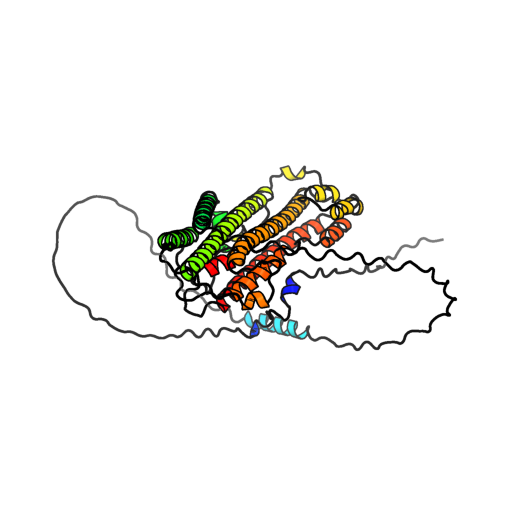5.811 2.890 -7.883 1.00 90.56 433 ILE A N 1
ATOM 3418 C CA . ILE A 1 433 ? 16.076 2.071 -6.687 1.00 90.56 433 ILE A CA 1
ATOM 3419 C C . ILE A 1 433 ? 16.400 2.952 -5.474 1.00 90.56 433 ILE A C 1
ATOM 3421 O O . ILE A 1 433 ? 15.880 2.727 -4.374 1.00 90.56 433 ILE A O 1
ATOM 3425 N N . ASP A 1 434 ? 17.253 3.960 -5.653 1.00 89.19 434 ASP A N 1
ATOM 3426 C CA . ASP A 1 434 ? 17.616 4.878 -4.575 1.00 89.19 434 ASP A CA 1
ATOM 3427 C C . ASP A 1 434 ? 16.438 5.769 -4.163 1.00 89.19 434 ASP A C 1
ATOM 3429 O O . ASP A 1 434 ? 16.220 5.998 -2.967 1.00 89.19 434 ASP A O 1
ATOM 3433 N N . ASP A 1 435 ? 15.626 6.220 -5.119 1.00 89.94 435 ASP A N 1
ATOM 3434 C CA . ASP A 1 435 ? 14.395 6.956 -4.844 1.00 89.94 435 ASP A CA 1
ATOM 3435 C C . ASP A 1 435 ? 13.407 6.092 -4.051 1.00 89.94 435 ASP A C 1
ATOM 3437 O O . ASP A 1 435 ? 12.851 6.575 -3.061 1.00 89.94 435 ASP A O 1
ATOM 3441 N N . GLN A 1 436 ? 13.206 4.824 -4.429 1.00 90.12 436 GLN A N 1
ATOM 3442 C CA . GLN A 1 436 ? 12.350 3.885 -3.691 1.00 90.12 436 GLN A CA 1
ATOM 3443 C C . GLN A 1 436 ? 12.830 3.731 -2.252 1.00 90.12 436 GLN A C 1
ATOM 3445 O O . GLN A 1 436 ? 12.053 3.905 -1.312 1.00 90.12 436 GLN A O 1
ATOM 3450 N N . ARG A 1 437 ? 14.133 3.491 -2.057 1.00 90.81 437 ARG A N 1
ATOM 3451 C CA . ARG A 1 437 ? 14.722 3.330 -0.723 1.00 90.81 437 ARG A CA 1
ATOM 3452 C C . ARG A 1 437 ? 14.463 4.552 0.154 1.00 90.81 437 ARG A C 1
ATOM 3454 O O . ARG A 1 437 ? 14.042 4.396 1.303 1.00 90.81 437 ARG A O 1
ATOM 3461 N N . ARG A 1 438 ? 14.693 5.755 -0.385 1.00 91.69 438 ARG A N 1
ATOM 3462 C CA . ARG A 1 438 ? 14.441 7.016 0.325 1.00 91.69 438 ARG A CA 1
ATOM 3463 C C . ARG A 1 438 ? 12.969 7.158 0.695 1.00 91.69 438 ARG A C 1
ATOM 3465 O O . ARG A 1 438 ? 12.668 7.351 1.869 1.00 91.69 438 ARG A O 1
ATOM 3472 N N . ARG A 1 439 ? 12.048 6.957 -0.255 1.00 89.75 439 ARG A N 1
ATOM 3473 C CA . ARG A 1 439 ? 10.600 7.061 -0.001 1.00 89.75 439 ARG A CA 1
ATOM 3474 C C . ARG A 1 439 ? 10.116 6.068 1.049 1.00 89.75 439 ARG A C 1
ATOM 3476 O O . ARG A 1 439 ? 9.371 6.455 1.946 1.00 89.75 439 ARG A O 1
ATOM 3483 N N . THR A 1 440 ? 10.550 4.808 0.982 1.00 90.38 440 THR A N 1
ATOM 3484 C CA . THR A 1 440 ? 10.199 3.799 1.990 1.00 90.38 440 THR A CA 1
ATOM 3485 C C . THR A 1 440 ? 10.669 4.230 3.380 1.00 90.38 440 THR A C 1
ATOM 3487 O O . THR A 1 440 ? 9.918 4.123 4.353 1.00 90.38 440 THR A O 1
ATOM 3490 N N . GLN A 1 441 ? 11.902 4.731 3.492 1.00 90.38 441 GLN A N 1
ATOM 3491 C CA . GLN A 1 441 ? 12.453 5.195 4.762 1.00 90.38 441 GLN A CA 1
ATOM 3492 C C . GLN A 1 441 ? 11.703 6.423 5.294 1.00 90.38 441 GLN A C 1
ATOM 3494 O O . GLN A 1 441 ? 11.307 6.426 6.463 1.00 90.38 441 GLN A O 1
ATOM 3499 N N . ASP A 1 442 ? 11.468 7.423 4.446 1.00 90.75 442 ASP A N 1
ATOM 3500 C CA . ASP A 1 442 ? 10.744 8.647 4.795 1.00 90.75 442 ASP A CA 1
ATOM 3501 C C . ASP A 1 442 ? 9.319 8.327 5.255 1.00 90.75 442 ASP A C 1
ATOM 3503 O O . ASP A 1 442 ? 8.866 8.835 6.282 1.00 90.75 442 ASP A O 1
ATOM 3507 N N . LEU A 1 443 ? 8.633 7.406 4.570 1.00 89.44 443 LEU A N 1
ATOM 3508 C CA . LEU A 1 443 ? 7.294 6.962 4.945 1.00 89.44 443 LEU A CA 1
ATOM 3509 C C . LEU A 1 443 ? 7.288 6.268 6.315 1.00 89.44 443 LEU A C 1
ATOM 3511 O O . LEU A 1 443 ? 6.433 6.558 7.154 1.00 89.44 443 LEU A O 1
ATOM 3515 N N . ILE A 1 444 ? 8.250 5.381 6.589 1.00 90.69 444 ILE A N 1
ATOM 3516 C CA . ILE A 1 444 ? 8.382 4.744 7.910 1.00 90.69 444 ILE A CA 1
ATOM 3517 C C . ILE A 1 444 ? 8.627 5.797 8.994 1.00 90.69 444 ILE A C 1
ATOM 3519 O O . ILE A 1 444 ? 8.013 5.733 10.062 1.00 90.69 444 ILE A O 1
ATOM 3523 N N . GLN A 1 445 ? 9.498 6.773 8.736 1.00 90.81 445 GLN A N 1
ATOM 3524 C CA . GLN A 1 445 ? 9.760 7.856 9.680 1.00 90.81 445 GLN A CA 1
ATOM 3525 C C . GLN A 1 445 ? 8.507 8.705 9.914 1.00 90.81 445 GLN A C 1
ATOM 3527 O O . GLN A 1 445 ? 8.159 8.962 11.066 1.00 90.81 445 GLN A O 1
ATOM 3532 N N . GLN A 1 446 ? 7.772 9.063 8.860 1.00 89.25 446 GLN A N 1
ATOM 3533 C CA . GLN A 1 446 ? 6.510 9.794 8.959 1.00 89.25 446 GLN A CA 1
ATOM 3534 C C . GLN A 1 446 ? 5.481 9.035 9.812 1.00 89.25 446 GLN A C 1
ATOM 3536 O O . GLN A 1 446 ? 4.854 9.636 10.690 1.00 89.25 446 GLN A O 1
ATOM 3541 N N . LYS A 1 447 ? 5.338 7.717 9.615 1.00 90.56 447 LYS A N 1
ATOM 3542 C CA . LYS A 1 447 ? 4.458 6.848 10.419 1.00 90.56 447 LYS A CA 1
ATOM 3543 C C . LYS A 1 447 ? 4.847 6.859 11.892 1.00 90.56 447 LYS A C 1
ATOM 3545 O O . LYS A 1 447 ? 4.004 7.110 12.754 1.00 90.56 447 LYS A O 1
ATOM 3550 N N . VAL A 1 448 ? 6.130 6.638 12.185 1.00 90.56 448 VAL A N 1
ATOM 3551 C CA . VAL A 1 448 ? 6.654 6.638 13.558 1.00 90.56 448 VAL A CA 1
ATOM 3552 C C . VAL A 1 448 ? 6.429 7.996 14.217 1.00 90.56 448 VAL A C 1
ATOM 3554 O O . VAL A 1 448 ? 5.895 8.049 15.322 1.00 90.56 448 VAL A O 1
ATOM 3557 N N . MET A 1 449 ? 6.752 9.095 13.538 1.00 88.50 449 MET A N 1
ATOM 3558 C CA . MET A 1 449 ? 6.576 10.445 14.078 1.00 88.50 449 MET A CA 1
ATOM 3559 C C . MET A 1 449 ? 5.105 10.788 14.321 1.00 88.50 449 MET A C 1
ATOM 3561 O O . MET A 1 449 ? 4.773 11.352 15.364 1.00 88.50 449 MET A O 1
ATOM 3565 N N . THR A 1 450 ? 4.208 10.390 13.416 1.00 86.25 450 THR A N 1
ATOM 3566 C CA . THR A 1 450 ? 2.758 10.580 13.587 1.00 86.25 450 THR A CA 1
ATOM 3567 C C . THR A 1 450 ? 2.238 9.802 14.799 1.00 86.25 450 THR A C 1
ATOM 3569 O O . THR A 1 450 ? 1.466 10.324 15.608 1.00 86.25 450 THR A O 1
ATOM 3572 N N . LEU A 1 451 ? 2.712 8.570 14.996 1.00 87.50 451 LEU A N 1
ATOM 3573 C CA . LEU A 1 451 ? 2.365 7.769 16.169 1.00 87.50 451 LEU A CA 1
ATOM 3574 C C . LEU A 1 451 ? 2.952 8.340 17.464 1.00 87.50 451 LEU A C 1
ATOM 3576 O O . LEU A 1 451 ? 2.259 8.409 18.474 1.00 87.50 451 LEU A O 1
ATOM 3580 N N . LEU A 1 452 ? 4.195 8.817 17.455 1.00 87.19 452 LEU A N 1
ATOM 3581 C CA . LEU A 1 452 ? 4.806 9.439 18.633 1.00 87.19 452 LEU A CA 1
ATOM 3582 C C . LEU A 1 452 ? 4.134 10.766 19.013 1.00 87.19 452 LEU A C 1
ATOM 3584 O O . LEU A 1 452 ? 4.048 11.086 20.197 1.00 87.19 452 LEU A O 1
ATOM 3588 N N . ALA A 1 453 ? 3.616 11.519 18.039 1.00 85.31 453 ALA A N 1
ATOM 3589 C CA . ALA A 1 453 ? 2.847 12.737 18.295 1.00 85.31 453 ALA A CA 1
ATOM 3590 C C . ALA A 1 453 ? 1.468 12.449 18.921 1.00 85.31 453 ALA A C 1
ATOM 3592 O O . ALA A 1 453 ? 0.940 13.270 19.676 1.00 85.31 453 ALA A O 1
ATOM 3593 N N . THR A 1 454 ? 0.884 11.284 18.629 1.00 80.31 454 THR A N 1
ATOM 3594 C CA . THR A 1 454 ? -0.447 10.887 19.119 1.00 80.31 454 THR A CA 1
ATOM 3595 C C . THR A 1 454 ? -0.388 10.097 20.430 1.00 80.31 454 THR A C 1
ATOM 3597 O O . THR A 1 454 ? -1.277 10.238 21.278 1.00 80.31 454 THR A O 1
ATOM 3600 N N . VAL A 1 455 ? 0.670 9.313 20.656 1.00 80.38 455 VAL A N 1
ATOM 3601 C CA . VAL A 1 455 ? 0.856 8.496 21.862 1.00 80.38 455 VAL A CA 1
ATOM 3602 C C . VAL A 1 455 ? 1.546 9.309 22.961 1.00 80.38 455 VAL A C 1
ATOM 3604 O O . VAL A 1 455 ? 2.702 9.711 22.852 1.00 80.38 455 VAL A O 1
ATOM 3607 N N . LYS A 1 456 ? 0.859 9.519 24.094 1.00 76.12 456 LYS A N 1
ATOM 3608 C CA . LYS A 1 456 ? 1.476 10.154 25.271 1.00 76.12 456 LYS A CA 1
ATOM 3609 C C . LYS A 1 456 ? 2.628 9.294 25.799 1.00 76.12 456 LYS A C 1
ATOM 3611 O O . LYS A 1 456 ? 2.454 8.099 26.042 1.00 76.12 456 LYS A O 1
ATOM 3616 N N . LYS A 1 457 ? 3.776 9.928 26.064 1.00 73.56 457 LYS A N 1
ATOM 3617 C CA . LYS A 1 457 ? 4.978 9.274 26.607 1.00 73.56 457 LYS A CA 1
ATOM 3618 C C . LYS A 1 457 ? 4.629 8.398 27.818 1.00 73.56 457 LYS A C 1
ATOM 3620 O O . LYS A 1 457 ? 4.113 8.887 28.819 1.00 73.56 457 LYS A O 1
ATOM 3625 N N . GLY A 1 458 ? 4.927 7.103 27.714 1.00 68.44 458 GLY A N 1
ATOM 3626 C CA . GLY A 1 458 ? 4.755 6.130 28.797 1.00 68.44 458 GLY A CA 1
ATOM 3627 C C . GLY A 1 458 ? 3.427 5.369 28.816 1.00 68.44 458 GLY A C 1
ATOM 3628 O O . GLY A 1 458 ? 3.283 4.484 29.655 1.00 68.44 458 GLY A O 1
ATOM 3629 N N . GLN A 1 459 ? 2.486 5.647 27.909 1.00 67.38 459 GLN A N 1
ATOM 3630 C CA . GLN A 1 459 ? 1.265 4.846 27.778 1.00 67.38 459 GLN A CA 1
ATOM 3631 C C . GLN A 1 459 ? 1.401 3.831 26.637 1.00 67.38 459 GLN A C 1
ATOM 3633 O O . GLN A 1 459 ? 2.007 4.167 25.618 1.00 67.38 459 GLN A O 1
ATOM 3638 N N . PRO A 1 460 ? 0.878 2.598 26.789 1.00 69.88 460 PRO A N 1
ATOM 3639 C CA . PRO A 1 460 ? 0.750 1.696 25.652 1.00 69.88 460 PRO A CA 1
ATOM 3640 C C . PRO A 1 460 ? -0.124 2.383 24.599 1.00 69.88 460 PRO A C 1
ATOM 3642 O O . PRO A 1 460 ? -1.172 2.944 24.925 1.00 69.88 460 PRO A O 1
ATOM 3645 N N . GLY A 1 461 ? 0.370 2.421 23.362 1.00 76.06 461 GLY A N 1
ATOM 3646 C CA . GLY A 1 461 ? -0.384 2.974 22.247 1.00 76.06 461 GLY A CA 1
ATOM 3647 C C . GLY A 1 461 ? -1.572 2.079 21.913 1.00 76.06 461 GLY A C 1
ATOM 3648 O O . GLY A 1 461 ? -1.537 0.874 22.168 1.00 76.06 461 GLY A O 1
ATOM 3649 N N . ASN A 1 462 ? -2.595 2.674 21.304 1.00 87.25 462 ASN A N 1
ATOM 3650 C CA . ASN A 1 462 ? -3.719 1.923 20.768 1.00 87.25 462 ASN A CA 1
ATOM 3651 C C . ASN A 1 462 ? -3.217 0.984 19.668 1.00 87.25 462 ASN A C 1
ATOM 3653 O O . ASN A 1 462 ? -2.661 1.433 18.662 1.00 87.25 462 ASN A O 1
ATOM 3657 N N . THR A 1 463 ? -3.337 -0.320 19.899 1.00 88.88 463 THR A N 1
ATOM 3658 C CA . THR A 1 463 ? -2.645 -1.313 19.069 1.00 88.88 463 THR A CA 1
ATOM 3659 C C . THR A 1 463 ? -3.239 -1.377 17.664 1.00 88.88 463 THR A C 1
ATOM 3661 O O . THR A 1 463 ? -2.485 -1.395 16.692 1.00 88.88 463 THR A O 1
ATOM 3664 N N . LEU A 1 464 ? -4.567 -1.315 17.537 1.00 90.88 464 LEU A N 1
ATOM 3665 C CA . LEU A 1 464 ? -5.252 -1.341 16.240 1.00 90.88 464 LEU A CA 1
ATOM 3666 C C . LEU A 1 464 ? -4.966 -0.087 15.416 1.00 90.88 464 LEU A C 1
ATOM 3668 O O . LEU A 1 464 ? -4.717 -0.175 14.214 1.00 90.88 464 LEU A O 1
ATOM 3672 N N . PHE A 1 465 ? -4.919 1.073 16.068 1.00 89.62 465 PHE A N 1
ATOM 3673 C CA . PHE A 1 465 ? -4.530 2.323 15.427 1.00 89.62 465 PHE A CA 1
ATOM 3674 C C . PHE A 1 465 ? -3.084 2.270 14.925 1.00 89.62 465 PHE A C 1
ATOM 3676 O O . PHE A 1 465 ? -2.819 2.635 13.782 1.00 89.62 465 PHE A O 1
ATOM 3683 N N . MET A 1 466 ? -2.151 1.757 15.737 1.00 92.19 466 MET A N 1
ATOM 3684 C CA . MET A 1 466 ? -0.763 1.580 15.302 1.00 92.19 466 MET A CA 1
ATOM 3685 C C . MET A 1 466 ? -0.667 0.651 14.088 1.00 92.19 466 MET A C 1
ATOM 3687 O O . MET A 1 466 ? 0.032 0.987 13.139 1.00 92.19 466 MET A O 1
ATOM 3691 N N . PHE A 1 467 ? -1.380 -0.479 14.077 1.00 94.56 467 PHE A N 1
ATOM 3692 C CA . PHE A 1 467 ? -1.409 -1.354 12.901 1.00 94.56 467 PHE A CA 1
ATOM 3693 C C . PHE A 1 467 ? -1.984 -0.657 11.671 1.00 94.56 467 PHE A C 1
ATOM 3695 O O . PHE A 1 467 ? -1.361 -0.696 10.615 1.00 94.56 467 PHE A O 1
ATOM 3702 N N . SER A 1 468 ? -3.113 0.037 11.819 1.00 95.12 468 SER A N 1
ATOM 3703 C CA . SER A 1 468 ? -3.754 0.761 10.714 1.00 95.12 468 SER A CA 1
ATOM 3704 C C . SER A 1 468 ? -2.806 1.786 10.087 1.00 95.12 468 SER A C 1
ATOM 3706 O O . SER A 1 468 ? -2.639 1.820 8.874 1.00 95.12 468 SER A O 1
ATOM 3708 N N . MET A 1 469 ? -2.107 2.561 10.922 1.00 93.69 469 MET A N 1
ATOM 3709 C CA . MET A 1 469 ? -1.122 3.556 10.482 1.00 93.69 469 MET A CA 1
ATOM 3710 C C . MET A 1 469 ? 0.086 2.948 9.767 1.00 93.69 469 MET A C 1
ATOM 3712 O O . MET A 1 469 ? 0.675 3.598 8.911 1.00 93.69 469 MET A O 1
ATOM 3716 N N . PHE A 1 470 ? 0.503 1.737 10.140 1.00 95.31 470 PHE A N 1
ATOM 3717 C CA . PHE A 1 470 ? 1.637 1.080 9.495 1.00 95.31 470 PHE A CA 1
ATOM 3718 C C . PHE A 1 470 ? 1.272 0.402 8.173 1.00 95.31 470 PHE A C 1
ATOM 3720 O O . PHE A 1 470 ? 2.156 0.261 7.327 1.00 95.31 470 PHE A O 1
ATOM 3727 N N . LEU A 1 471 ? 0.009 0.008 7.996 1.00 96.75 471 LEU A N 1
ATOM 3728 C CA . LEU A 1 471 ? -0.496 -0.611 6.769 1.00 96.75 471 LEU A CA 1
ATOM 3729 C C . LEU A 1 471 ? -0.736 0.405 5.642 1.00 96.75 471 LEU A C 1
ATOM 3731 O O . LEU A 1 471 ? -0.461 0.082 4.487 1.00 96.75 471 LEU A O 1
ATOM 3735 N N . LEU A 1 472 ? -1.206 1.609 5.982 1.00 93.06 472 LEU A N 1
ATOM 3736 C CA . LEU A 1 472 ? -1.325 2.783 5.095 1.00 93.06 472 LEU A CA 1
ATOM 3737 C C . LEU A 1 472 ? 0.033 3.369 4.751 1.00 93.06 472 LEU A C 1
ATOM 3739 O O . LEU A 1 472 ? 0.256 3.887 3.635 1.00 93.06 472 LEU A O 1
#

Foldseek 3Di:
DDDDDDDDDDDDDPPPPPPPPQPVVVCCDPVHHPPDPPVDPDDPDDPPDDDDDDDDDDDDDDDDDDDDDDDDDDDDDDDDDDDDDDDDDPDPPPVVVVVVVVVVVVVVPDDDDDDDDDDDDDDDDDDDDDDDDDPDPPPDPPPPPDPPPDDAQDDDDDPVNLLVLLVVLLVLLVVLCVPFDPLLLVLCCVQQAPPPPPLADAPDDDPSVVLVVQSVVLVVPADDPPDDPVVNLLSSLQSLLSSLLSNLSSLSSVLSVVVVVLCVVLVADALSRCPVVPDPPPPPPPPPVLVPADWDQLLRLQVLADPRDPVLNVLSVLQPPETARPSLSNLLNSLLVNLVSVLVSLQVSLVSVQSSVSSLVDGLVPDDLVSLVSDDFRDHDPDPDGASVSLVSVLSSVSNVVSPDNPDDSVVSNVCSHVVYHVVSVVVSVVSNVSSNVVSVVLSVVLVVSQSVRDDRPDNGDRSSSSSSSSD

Secondary structure (DSSP, 8-state):
----------------------GGGGGG-TTS----GGG------------------------------------PPPP------------SHHHHHHHHHHHHHHHTT-------PPPPPPPPPPPPPPPPPP-PPPP-------PPPPPPS-----HHHHHHHHHHHHHHHHHHHHHS-HHHHHHHHHHS--TT-TT---SSS-HHHHHHHHHHHHHHT---TTS-HHHHHHHHHHHHHHHHHHHHHHHHHHHHHHHHHHHHHS----HHHHTT-TTT-------GGGGGPPPEEHHHHHTTSSS--HHHHGGGGGSTT-EE-HHHHHHHHHHHHHHHHHHHHHHHHHHHHHHHHHTTT--TTT--HHHHHH-PPB--TT-SS-B-HHHHHHHHHHHHHHHTS-SS-HHHHHHHHHT-SHHHHHHHHHHHHHHHHHHHHHHHHHHHHHHHHHSPTTSPP-HHHHHHHHH-

Sequence (472 aa):
MDWNEATATNLDLHAYEFDLRTPTEAFHGPQFPLNDARLWVFDQQSPSGTTTDQMPGVEEGNTPVKNSGEASGAAPPLQRSGSGKGKLTVFIGSLAVLSLALVVCLASLLPTRQKLAVTLPPPQPVEAPPPQPVEEPPPQRVEEPSPQPFPPPMDKENAEECIEKLSLSADNLKTMWKTSSSTIRAAFKHHFTPFGKEGLKVRGNNVLNVLEEQVDYLLLNRPNDDSSEEEKEEFLKNAQLLRAICEASAERLRELGRLDSIARAHEIRIPLIDVAASEDRPDFDFGDDLEAEKPVTFGEFLKMLPKPKEEILALADSAGDAVVPRRIAATLADLIRVEGIESEDDNYICEHFDRFASTFGFRLGNMDDSDLEKAEPLRAIFDVKPFKSRDFFKFLKYRYERTLESYVDPLIFHHLAKNWNEQRAEELVEQIIDDQRRRTQDLIQQKVMTLLATVKKGQPGNTLFMFSMFLL

Radius of gyration: 32.53 Å; Cα contacts (8 Å, |Δi|>4): 363; chains: 1; bounding box: 81×97×111 Å

Mean predicted aligned error: 15.31 Å

pLDDT: mean 75.09, std 23.94, range [25.84, 98.44]

Organism: NCBI:txid51314

Solvent-accessible surface area (backbone atoms only — not comparable to full-atom values): 29828 Å² total; per-residue (Å²): 138,82,89,83,82,88,80,91,78,87,81,84,75,80,77,79,78,76,79,74,75,56,80,68,67,69,61,68,42,90,92,48,80,74,86,61,79,80,80,66,74,78,79,86,75,79,83,88,74,89,78,88,78,87,80,84,88,83,82,88,85,86,89,89,81,91,82,89,81,90,79,88,83,92,78,84,86,84,82,86,79,78,93,79,86,79,88,91,85,85,70,78,73,63,58,61,57,53,55,52,55,52,53,57,59,58,68,71,70,67,83,82,84,76,85,80,81,86,78,83,85,82,86,84,83,84,86,75,86,80,79,81,82,77,85,70,76,76,79,78,76,73,74,73,73,73,76,72,79,71,78,73,82,74,76,84,74,51,69,67,60,52,49,53,52,26,52,52,26,47,51,48,24,54,49,50,58,71,73,44,52,72,55,45,50,46,18,44,43,64,68,41,35,55,64,92,40,87,95,54,59,66,84,76,93,48,72,66,60,49,52,50,53,50,52,52,50,50,64,74,64,59,72,58,93,86,48,52,71,65,54,47,50,49,48,48,49,49,45,38,45,53,26,23,46,26,44,34,51,34,47,54,54,50,51,43,50,54,50,51,52,51,27,64,77,64,70,46,81,46,64,76,52,51,76,62,50,77,90,72,70,70,84,76,75,76,62,82,75,64,82,75,59,71,61,31,37,57,50,56,44,52,71,63,34,81,81,63,51,69,77,62,58,64,40,33,81,67,28,63,89,38,51,26,54,40,67,61,48,48,48,42,32,47,51,54,44,50,54,51,50,53,39,51,48,50,40,56,36,42,52,37,45,30,60,36,40,39,75,74,76,40,44,63,95,75,58,49,75,70,55,40,74,64,40,66,62,46,64,48,90,96,41,94,60,58,43,61,36,29,64,52,52,54,51,51,37,55,48,45,60,53,39,72,52,73,85,76,56,70,64,57,57,56,52,41,26,74,52,50,34,51,70,55,52,50,54,49,43,54,50,51,45,52,49,50,41,50,51,56,51,51,51,50,50,52,43,51,53,56,49,57,73,69,38,60,90,92,53,77,48,59,63,69,60,46,38,47,56,34,65,103